Protein AF-A0A815S4H3-F1 (afdb_monomer_lite)

Foldseek 3Di:
DDDDDPPPPDAAAEEEEEFEAQAPDPVFHDDCGLVLSVLVQVLLVVLHYPYDYDYQDFPVVVVVSLVVSLVVFAARHRYEYEYAGAWFDDPNWIWGAHNPCPQVQDSVSRVVGTHTVVVSVCSNCVRHVQAAHEYEYNHQAWDQHDPDDDDPDRPTGFAAADDDADARYKYKYFAYGRHHDPDPLLSVLCSVQQQDEPQFPVVSRVVSQVCCCVVVVNRGGMDMRDNHVPPPGDHSRHDPDPPDPDDPPCPDQPDLVVFADPDDDDPLRVLVLVVLVVVCVVPVFAQEAEDPLLPVPPDPDQWKKKKWQAPDASNPDRPNVVLVLVCVLLVNDSVQKDWRHDYGRMTMIIGRPHPPDDPVVSSVSSVSSVCSRVDDPVSRNSCSVRRTSYMYMGDPVVVVLLSPWPSDFAWDCVPKWQFADVTDYDPAFDDPVAAAQPDGQHGLHQWIWTWTDQDPCVSVLLGNWHKWKFAAEPSCVVSCNTRNAFWDPDPPFDTAGKTFSDPLVNQQLVTKPKDADDPVCQVVDPHGFGIKIKIFMKTFRNVQWDQGAADPLQLQPDDLDPRDDRRRGMTGGDPVPDRHQGQNPSPGRMHGTIMIMWGKNDGCCQAPSNVSSLSRPCQPPVVVVVSVDDSVVVVVCSVVPDHMDIDDD

Structure (mmCIF, N/CA/C/O backbone):
data_AF-A0A815S4H3-F1
#
_entry.id   AF-A0A815S4H3-F1
#
loop_
_atom_site.group_PDB
_atom_site.id
_atom_site.type_symbol
_atom_site.label_atom_id
_atom_site.label_alt_id
_atom_site.label_comp_id
_atom_site.label_asym_id
_atom_site.label_entity_id
_atom_site.label_seq_id
_atom_site.pdbx_PDB_ins_code
_atom_site.Cartn_x
_atom_site.Cartn_y
_atom_site.Cartn_z
_atom_site.occupancy
_atom_site.B_iso_or_equiv
_atom_site.auth_seq_id
_atom_site.auth_comp_id
_atom_site.auth_asym_id
_atom_site.auth_atom_id
_atom_site.pdbx_PDB_model_num
ATOM 1 N N . MET A 1 1 ? 11.123 8.209 43.027 1.00 34.62 1 MET A N 1
ATOM 2 C CA . MET A 1 1 ? 11.678 8.508 41.690 1.00 34.62 1 MET A CA 1
ATOM 3 C C . MET A 1 1 ? 10.507 8.700 40.748 1.00 34.62 1 MET A C 1
ATOM 5 O O . MET A 1 1 ? 9.585 7.897 40.797 1.00 34.62 1 MET A O 1
ATOM 9 N N . ALA A 1 2 ? 10.488 9.815 40.022 1.00 29.11 2 ALA A N 1
ATOM 10 C CA . ALA A 1 2 ? 9.350 10.260 39.227 1.00 29.11 2 ALA A CA 1
ATOM 11 C C . ALA A 1 2 ? 9.032 9.284 38.083 1.00 29.11 2 ALA A C 1
ATOM 13 O O . ALA A 1 2 ? 9.913 8.905 37.315 1.00 29.11 2 ALA A O 1
ATOM 14 N N . THR A 1 3 ? 7.765 8.897 37.974 1.00 29.86 3 THR A N 1
ATOM 15 C CA . THR A 1 3 ? 7.191 8.206 36.818 1.00 29.86 3 THR A CA 1
ATOM 16 C C . THR A 1 3 ? 7.132 9.180 35.644 1.00 29.86 3 THR A C 1
ATOM 18 O O . THR A 1 3 ? 6.397 10.166 35.706 1.00 29.86 3 THR A O 1
ATOM 21 N N . SER A 1 4 ? 7.899 8.930 34.581 1.00 27.66 4 SER A N 1
ATOM 22 C CA . SER A 1 4 ? 7.781 9.683 33.332 1.00 27.66 4 SER A CA 1
ATOM 23 C C . SER A 1 4 ? 6.471 9.305 32.643 1.00 27.66 4 SER A C 1
ATOM 25 O O . SER A 1 4 ? 6.337 8.215 32.085 1.00 27.66 4 SER A O 1
ATOM 27 N N . THR A 1 5 ? 5.495 10.201 32.694 1.00 32.22 5 THR A N 1
ATOM 28 C CA . THR A 1 5 ? 4.332 10.181 31.813 1.00 32.22 5 THR A CA 1
ATOM 29 C C . THR A 1 5 ? 4.818 10.289 30.367 1.00 32.22 5 THR A C 1
ATOM 31 O O . THR A 1 5 ? 5.556 11.206 30.011 1.00 32.22 5 THR A O 1
ATOM 34 N N . GLY A 1 6 ? 4.448 9.318 29.530 1.00 29.81 6 GLY A N 1
ATOM 35 C CA . GLY A 1 6 ? 4.695 9.378 28.093 1.00 29.81 6 GLY A CA 1
ATOM 36 C C . GLY A 1 6 ? 3.945 10.569 27.507 1.00 29.81 6 GLY A C 1
ATOM 37 O O . GLY A 1 6 ? 2.732 10.513 27.331 1.00 29.81 6 GLY A O 1
ATOM 38 N N . SER A 1 7 ? 4.666 11.657 27.251 1.00 28.62 7 SER A N 1
ATOM 39 C CA . SER A 1 7 ? 4.176 12.778 26.458 1.00 28.62 7 SER A CA 1
ATOM 40 C C . SER A 1 7 ? 3.846 12.254 25.061 1.00 28.62 7 SER A C 1
ATOM 42 O O . SER A 1 7 ? 4.742 11.827 24.331 1.00 28.62 7 SER A O 1
ATOM 44 N N . SER A 1 8 ? 2.564 12.252 24.687 1.00 38.72 8 SER A N 1
ATOM 45 C CA . SER A 1 8 ? 2.188 12.231 23.276 1.00 38.72 8 SER A CA 1
ATOM 46 C C . SER A 1 8 ? 2.889 13.422 22.632 1.00 38.72 8 SER A C 1
ATOM 48 O O . SER A 1 8 ? 2.660 14.553 23.063 1.00 38.72 8 SER A O 1
ATOM 50 N N . THR A 1 9 ? 3.761 13.198 21.654 1.00 45.09 9 THR A N 1
ATOM 51 C CA . THR A 1 9 ? 4.447 14.281 20.945 1.00 45.09 9 THR A CA 1
ATOM 52 C C . THR A 1 9 ? 3.409 15.122 20.204 1.00 45.09 9 THR A C 1
ATOM 54 O O . THR A 1 9 ? 3.017 14.807 19.085 1.00 45.09 9 THR A O 1
ATOM 57 N N . GLN A 1 10 ? 2.895 16.157 20.864 1.00 65.75 10 GLN A N 1
ATOM 58 C CA . GLN A 1 10 ? 1.956 17.104 20.289 1.00 65.75 10 GLN A CA 1
ATOM 59 C C . GLN A 1 10 ? 2.729 17.977 19.297 1.00 65.75 10 GLN A C 1
ATOM 61 O O . GLN A 1 10 ? 3.637 18.709 19.689 1.00 65.75 10 GLN A O 1
ATOM 66 N N . HIS A 1 11 ? 2.397 17.867 18.010 1.00 82.75 11 HIS A N 1
ATOM 67 C CA . HIS A 1 11 ? 2.967 18.711 16.959 1.00 82.75 11 HIS A CA 1
ATOM 68 C C . HIS A 1 11 ? 2.722 20.185 17.291 1.00 82.75 11 HIS A C 1
ATOM 70 O O . HIS A 1 11 ? 1.603 20.554 17.672 1.00 82.75 11 HIS A O 1
ATOM 76 N N . ARG A 1 12 ? 3.744 21.038 17.149 1.00 93.31 12 ARG A N 1
ATOM 77 C CA . ARG A 1 12 ? 3.535 22.482 17.301 1.00 93.31 12 ARG A CA 1
ATOM 78 C C . ARG A 1 12 ? 2.667 22.949 16.141 1.00 93.31 12 ARG A C 1
ATOM 80 O O . ARG A 1 12 ? 2.843 22.496 15.014 1.00 93.31 12 ARG A O 1
ATOM 87 N N . LYS A 1 13 ? 1.717 23.830 16.424 1.00 96.19 13 LYS A N 1
ATOM 88 C CA . LYS A 1 13 ? 0.790 24.352 15.424 1.00 96.19 13 LYS A CA 1
ATOM 89 C C . LYS A 1 13 ? 1.152 25.803 15.146 1.00 96.19 13 LYS A C 1
ATOM 91 O O . LYS A 1 13 ? 1.116 26.620 16.063 1.00 96.19 13 LYS A O 1
ATOM 96 N N . LEU A 1 14 ? 1.522 26.112 13.911 1.00 98.00 14 LEU A N 1
ATOM 97 C CA . LEU A 1 14 ? 1.927 27.450 13.480 1.00 98.00 14 LEU A CA 1
ATOM 98 C C . LEU A 1 14 ? 0.957 27.936 12.408 1.00 98.00 14 LEU A C 1
ATOM 100 O O . LEU A 1 14 ? 0.629 27.177 11.498 1.00 98.00 14 LEU A O 1
ATOM 104 N N . ALA A 1 15 ? 0.494 29.179 12.505 1.00 98.44 15 ALA A N 1
ATOM 105 C CA . ALA A 1 15 ? -0.356 29.785 11.490 1.00 98.44 15 ALA A CA 1
ATOM 106 C C . ALA A 1 15 ? 0.145 31.171 11.083 1.00 98.44 15 ALA A C 1
ATOM 108 O O . ALA A 1 15 ? 0.374 32.019 11.941 1.00 98.44 15 ALA A O 1
ATOM 109 N N . LEU A 1 16 ? 0.231 31.416 9.777 1.00 98.62 16 LEU A N 1
ATOM 110 C CA . LEU A 1 16 ? 0.373 32.751 9.205 1.00 98.62 16 LEU A CA 1
ATOM 111 C C . LEU A 1 16 ? -0.928 33.117 8.498 1.00 98.62 16 LEU A C 1
ATOM 113 O O . LEU A 1 16 ? -1.359 32.420 7.580 1.00 98.62 16 LEU A O 1
ATOM 117 N N . ILE A 1 17 ? -1.542 34.210 8.932 1.00 98.56 17 ILE A N 1
ATOM 118 C CA . ILE A 1 17 ? -2.777 34.755 8.382 1.00 98.56 17 ILE A CA 1
ATOM 119 C C . ILE A 1 17 ? -2.455 36.127 7.801 1.00 98.56 17 ILE A C 1
ATOM 121 O O . ILE A 1 17 ? -2.015 37.025 8.516 1.00 98.56 17 ILE A O 1
ATOM 125 N N . ILE A 1 18 ? -2.677 36.283 6.502 1.00 98.12 18 ILE A N 1
ATOM 126 C CA . ILE A 1 18 ? -2.490 37.539 5.781 1.00 98.12 18 ILE A CA 1
ATOM 127 C C . ILE A 1 18 ? -3.841 37.940 5.206 1.00 98.12 18 ILE A C 1
ATOM 129 O O . ILE A 1 18 ? -4.470 37.154 4.496 1.00 98.12 18 ILE A O 1
ATOM 133 N N . ALA A 1 19 ? -4.300 39.150 5.500 1.00 97.12 19 ALA A N 1
ATOM 134 C CA . ALA A 1 19 ? -5.568 39.636 4.980 1.00 97.12 19 ALA A CA 1
ATOM 135 C C . ALA A 1 19 ? -5.450 41.042 4.421 1.00 97.12 19 ALA A C 1
ATOM 137 O O . ALA A 1 19 ? -5.014 41.948 5.113 1.00 97.12 19 ALA A O 1
ATOM 138 N N . ASN A 1 20 ? -5.872 41.227 3.178 1.00 95.44 20 ASN A N 1
ATOM 139 C CA . ASN A 1 20 ? -5.846 42.512 2.503 1.00 95.44 20 ASN A CA 1
ATOM 140 C C . ASN A 1 20 ? -7.267 42.859 2.061 1.00 95.44 20 ASN A C 1
ATOM 142 O O . ASN A 1 20 ? -7.916 42.097 1.338 1.00 95.44 20 ASN A O 1
ATOM 146 N N . GLY A 1 21 ? -7.764 44.004 2.515 1.00 92.56 21 GLY A N 1
ATOM 147 C CA . GLY A 1 21 ? -9.083 44.510 2.162 1.00 92.56 21 GLY A CA 1
ATOM 148 C C . GLY A 1 21 ? -9.118 45.999 1.849 1.00 92.56 21 GLY A C 1
ATOM 149 O O . GLY A 1 21 ? -9.907 46.418 1.002 1.00 92.56 21 GLY A O 1
ATOM 150 N N . ASN A 1 22 ? -8.239 46.806 2.435 1.00 93.56 22 ASN A N 1
ATOM 151 C CA . ASN A 1 22 ? -8.210 48.250 2.224 1.00 93.56 22 ASN A CA 1
ATOM 152 C C . ASN A 1 22 ? -7.380 48.662 0.996 1.00 93.56 22 ASN A C 1
ATOM 154 O O . ASN A 1 22 ? -6.480 49.493 1.094 1.00 93.56 22 ASN A O 1
ATOM 158 N N . TYR A 1 23 ? -7.647 48.052 -0.162 1.00 92.75 23 TYR A N 1
ATOM 159 C CA . TYR A 1 23 ? -6.942 48.369 -1.405 1.00 92.75 23 TYR A CA 1
ATOM 160 C C . TYR A 1 23 ? -7.085 49.859 -1.753 1.00 92.75 23 TYR A C 1
ATOM 162 O O . TYR A 1 23 ? -8.129 50.486 -1.508 1.00 92.75 23 TYR A O 1
ATOM 170 N N . ASN A 1 24 ? -6.034 50.444 -2.335 1.00 90.19 24 ASN A N 1
ATOM 171 C CA . ASN A 1 24 ? -6.022 51.871 -2.648 1.00 90.19 24 ASN A CA 1
ATOM 172 C C . ASN A 1 24 ? -7.084 52.210 -3.700 1.00 90.19 24 ASN A C 1
ATOM 174 O O . ASN A 1 24 ? -7.720 53.265 -3.625 1.00 90.19 24 ASN A O 1
ATOM 178 N N . ARG A 1 25 ? -7.323 51.292 -4.644 1.00 85.06 25 ARG A N 1
ATOM 179 C CA . ARG A 1 25 ? -8.412 51.384 -5.623 1.00 85.06 25 ARG A CA 1
ATOM 180 C C . ARG A 1 25 ? -9.751 51.029 -4.985 1.00 85.06 25 ARG A C 1
ATOM 182 O O . ARG A 1 25 ? -9.937 49.925 -4.478 1.00 85.06 25 ARG A O 1
ATOM 189 N N . ALA A 1 26 ? -10.699 51.964 -5.031 1.00 85.25 26 ALA A N 1
ATOM 190 C CA . ALA A 1 26 ? -11.999 51.829 -4.375 1.00 85.25 26 ALA A CA 1
ATOM 191 C C . ALA A 1 26 ? -12.796 50.614 -4.884 1.00 85.25 26 ALA A C 1
ATOM 193 O O . ALA A 1 26 ? -13.474 49.949 -4.104 1.00 85.25 26 ALA A O 1
ATOM 194 N N . GLU A 1 27 ? -12.679 50.303 -6.174 1.00 84.44 27 GLU A N 1
ATOM 195 C CA . GLU A 1 27 ? -13.316 49.170 -6.845 1.00 84.44 27 GLU A CA 1
ATOM 196 C C . GLU A 1 27 ? -12.793 47.797 -6.391 1.00 84.44 27 GLU A C 1
ATOM 198 O O . GLU A 1 27 ? -13.511 46.806 -6.524 1.00 84.44 27 GLU A O 1
ATOM 203 N N . ASN A 1 28 ? -11.589 47.747 -5.811 1.00 87.25 28 ASN A N 1
ATOM 204 C CA . ASN A 1 28 ? -10.943 46.531 -5.313 1.00 87.25 28 ASN A CA 1
ATOM 205 C C . ASN A 1 28 ? -11.016 46.412 -3.777 1.00 87.25 28 ASN A C 1
ATOM 207 O O . ASN A 1 28 ? -10.406 45.527 -3.187 1.00 87.25 28 ASN A O 1
ATOM 211 N N . ARG A 1 29 ? -11.743 47.289 -3.072 1.00 89.88 29 ARG A N 1
ATOM 212 C CA . ARG A 1 29 ? -11.842 47.200 -1.605 1.00 89.88 29 ARG A CA 1
ATOM 213 C C . ARG A 1 29 ? -12.697 46.019 -1.150 1.00 89.88 29 ARG A C 1
ATOM 215 O O . ARG A 1 29 ? -13.791 45.775 -1.665 1.00 89.88 29 ARG A O 1
ATOM 222 N N . LEU A 1 30 ? -12.219 45.309 -0.130 1.00 88.75 30 LEU A N 1
ATOM 223 C CA . LEU A 1 30 ? -12.876 44.155 0.476 1.00 88.75 30 LEU A CA 1
ATOM 224 C C . LEU A 1 30 ? -13.168 44.431 1.953 1.00 88.75 30 LEU A C 1
ATOM 226 O O . LEU A 1 30 ? -12.271 44.430 2.787 1.00 88.75 30 LEU A O 1
ATOM 230 N N . ASN A 1 31 ? -14.444 44.622 2.283 1.00 84.44 31 ASN A N 1
ATOM 231 C CA . ASN A 1 31 ? -14.832 45.065 3.625 1.00 84.44 31 ASN A CA 1
ATOM 232 C C . ASN A 1 31 ? -14.662 43.990 4.714 1.00 84.44 31 ASN A C 1
ATOM 234 O O . ASN A 1 31 ? -14.424 44.342 5.859 1.00 84.44 31 ASN A O 1
ATOM 238 N N . GLN A 1 32 ? -14.783 42.698 4.379 1.00 87.00 32 GLN A N 1
ATOM 239 C CA . GLN A 1 32 ? -14.785 41.616 5.379 1.00 87.00 32 GLN A CA 1
ATOM 240 C C . GLN A 1 32 ? -13.434 40.903 5.563 1.00 87.00 32 GLN A C 1
ATOM 242 O O . GLN A 1 32 ? -13.305 40.107 6.489 1.00 87.00 32 GLN A O 1
ATOM 247 N N . SER A 1 33 ? -12.421 41.149 4.720 1.00 90.75 33 SER A N 1
ATOM 248 C CA . SER A 1 33 ? -11.189 40.335 4.718 1.00 90.75 33 SER A CA 1
ATOM 249 C C . SER A 1 33 ? -10.463 40.362 6.066 1.00 90.75 33 SER A C 1
ATOM 251 O O . SER A 1 33 ? -10.201 39.310 6.652 1.00 90.75 33 SER A O 1
ATOM 253 N N . CYS A 1 34 ? -10.178 41.557 6.590 1.00 93.81 34 CYS A N 1
ATOM 254 C CA . CYS A 1 34 ? -9.461 41.726 7.856 1.00 93.81 34 CYS A CA 1
ATOM 255 C C . CYS A 1 34 ? -10.308 41.288 9.064 1.00 93.81 34 CYS A C 1
ATOM 257 O O . CYS A 1 34 ? -9.780 40.699 10.008 1.00 93.81 34 CYS A O 1
ATOM 259 N N . GLU A 1 35 ? -11.626 41.511 9.019 1.00 93.38 35 GLU A N 1
ATOM 260 C CA . GLU A 1 35 ? -12.560 41.085 10.071 1.00 93.38 35 GLU A CA 1
ATOM 261 C C . GLU A 1 35 ? -12.622 39.552 10.176 1.00 93.38 35 GLU A C 1
ATOM 263 O O . GLU A 1 35 ? -12.427 38.991 11.256 1.00 93.38 35 GLU A O 1
ATOM 268 N N . ASN A 1 36 ? -12.789 38.856 9.048 1.00 93.31 36 ASN A N 1
ATOM 269 C CA . ASN A 1 36 ? -12.791 37.393 8.992 1.00 93.31 36 ASN A CA 1
ATOM 270 C C . ASN A 1 36 ? -11.449 36.797 9.421 1.00 93.31 36 ASN A C 1
ATOM 272 O O . ASN A 1 36 ? -11.413 35.794 10.132 1.00 93.31 36 ASN A O 1
ATOM 276 N N . ALA A 1 37 ? -10.341 37.402 8.990 1.00 96.00 37 ALA A N 1
ATOM 277 C CA . ALA A 1 37 ? -9.001 36.956 9.350 1.00 96.00 37 ALA A CA 1
ATOM 278 C C . ALA A 1 37 ? -8.719 37.118 10.848 1.00 96.00 37 ALA A C 1
ATOM 280 O O . ALA A 1 37 ? -8.094 36.248 11.453 1.00 96.00 37 ALA A O 1
ATOM 281 N N . THR A 1 38 ? -9.239 38.186 11.457 1.00 97.38 38 THR A N 1
ATOM 282 C CA . THR A 1 38 ? -9.195 38.385 12.910 1.00 97.38 38 THR A CA 1
ATOM 283 C C . THR A 1 38 ? -10.003 37.302 13.624 1.00 97.38 38 THR A C 1
ATOM 285 O O . THR A 1 38 ? -9.465 36.621 14.494 1.00 97.38 38 THR A O 1
ATOM 288 N N . ALA A 1 39 ? -11.241 37.043 13.188 1.00 96.88 39 ALA A N 1
ATOM 289 C CA . ALA A 1 39 ? -12.071 35.979 13.755 1.00 96.88 39 ALA A CA 1
ATOM 290 C C . ALA A 1 39 ? -11.424 34.586 13.613 1.00 96.88 39 ALA A C 1
ATOM 292 O O . ALA A 1 39 ? -11.461 33.777 14.542 1.00 96.88 39 ALA A O 1
ATOM 293 N N . LEU A 1 40 ? -10.788 34.310 12.470 1.00 97.88 40 LEU A N 1
ATOM 294 C CA . LEU A 1 40 ? -10.066 33.062 12.239 1.00 97.88 40 LEU A CA 1
ATOM 295 C C . LEU A 1 40 ? -8.822 32.962 13.127 1.00 97.88 40 LEU A C 1
ATOM 297 O O . LEU A 1 40 ? -8.555 31.892 13.666 1.00 97.88 40 LEU A O 1
ATOM 301 N N . SER A 1 41 ? -8.085 34.061 13.304 1.00 98.06 41 SER A N 1
ATOM 302 C CA . SER A 1 41 ? -6.930 34.134 14.205 1.00 98.06 41 SER A CA 1
ATOM 303 C C . SER A 1 41 ? -7.321 33.765 15.628 1.00 98.06 41 SER A C 1
ATOM 305 O O . SER A 1 41 ? -6.709 32.882 16.232 1.00 98.06 41 SER A O 1
ATOM 307 N N . ASP A 1 42 ? -8.386 34.378 16.139 1.00 97.56 42 ASP A N 1
ATOM 308 C CA . ASP A 1 42 ? -8.873 34.117 17.490 1.00 97.56 42 ASP A CA 1
ATOM 309 C C . ASP A 1 42 ? -9.341 32.667 17.640 1.00 97.56 42 ASP A C 1
ATOM 311 O O . ASP A 1 42 ? -8.969 31.991 18.601 1.00 97.56 42 ASP A O 1
ATOM 315 N N . LEU A 1 43 ? -10.054 32.132 16.646 1.00 97.12 43 LEU A N 1
ATOM 316 C CA . LEU A 1 43 ? -10.476 30.735 16.648 1.00 97.12 43 LEU A CA 1
ATOM 317 C C . LEU A 1 43 ? -9.287 29.761 16.606 1.00 97.12 43 LEU A C 1
ATOM 319 O O . LEU A 1 43 ? -9.246 28.811 17.388 1.00 97.12 43 LEU A O 1
ATOM 323 N N . LEU A 1 44 ? -8.293 29.988 15.744 1.00 97.50 44 LEU A N 1
ATOM 324 C CA . LEU A 1 44 ? -7.114 29.122 15.643 1.00 97.50 44 LEU A CA 1
ATOM 325 C C . LEU A 1 44 ? -6.282 29.132 16.934 1.00 97.50 44 LEU A C 1
ATOM 327 O O . LEU A 1 44 ? -5.809 28.074 17.363 1.00 97.50 44 LEU A O 1
ATOM 331 N N . LYS A 1 45 ? -6.170 30.286 17.607 1.00 97.31 45 LYS A N 1
ATOM 332 C CA . LYS A 1 45 ? -5.542 30.381 18.936 1.00 97.31 45 LYS A CA 1
ATOM 333 C C . LYS A 1 45 ? -6.260 29.502 19.962 1.00 97.31 45 LYS A C 1
ATOM 335 O O . LYS A 1 45 ? -5.592 28.817 20.734 1.00 97.31 45 LYS A O 1
ATOM 340 N N . THR A 1 46 ? -7.599 29.440 19.943 1.00 95.38 46 THR A N 1
ATOM 341 C CA . THR A 1 46 ? -8.368 28.603 20.894 1.00 95.38 46 THR A CA 1
ATOM 342 C C . THR A 1 46 ? -8.091 27.104 20.748 1.00 95.38 46 THR A C 1
ATOM 344 O O . THR A 1 46 ? -8.214 26.365 21.721 1.00 95.38 46 THR A O 1
ATOM 347 N N . ILE A 1 47 ? -7.663 26.655 19.563 1.00 93.88 47 ILE A N 1
ATOM 348 C CA . ILE A 1 47 ? -7.323 25.249 19.282 1.00 93.88 47 ILE A CA 1
ATOM 349 C C . ILE A 1 47 ? -5.802 24.993 19.250 1.00 93.88 47 ILE A C 1
ATOM 351 O O . ILE A 1 47 ? -5.342 23.943 18.779 1.00 93.88 47 ILE A O 1
ATOM 355 N N . GLY A 1 48 ? -5.016 25.937 19.780 1.00 94.31 48 GLY A N 1
ATOM 356 C CA . GLY A 1 48 ? -3.595 25.770 20.086 1.00 94.31 48 GLY A CA 1
ATOM 357 C C . GLY A 1 48 ? -2.616 26.157 18.977 1.00 94.31 48 GLY A C 1
ATOM 358 O O . GLY A 1 48 ? -1.468 25.722 19.039 1.00 94.31 48 GLY A O 1
ATOM 359 N N . PHE A 1 49 ? -3.031 26.931 17.969 1.00 97.38 49 PHE A N 1
ATOM 360 C CA . PHE A 1 49 ? -2.089 27.529 17.017 1.00 97.38 49 PHE A CA 1
ATOM 361 C C . PHE A 1 49 ? -1.371 28.738 17.622 1.00 97.38 49 PHE A C 1
ATOM 363 O O . PHE A 1 49 ? -1.994 29.602 18.238 1.00 97.38 49 PHE A O 1
ATOM 370 N N . ASN A 1 50 ? -0.068 28.832 17.370 1.00 97.62 50 ASN A N 1
ATOM 371 C CA . ASN A 1 50 ? 0.655 30.094 17.431 1.00 97.62 50 ASN A CA 1
ATOM 372 C C . ASN A 1 50 ? 0.387 30.853 16.125 1.00 97.62 50 ASN A C 1
ATOM 374 O O . ASN A 1 50 ? 0.766 30.374 15.056 1.00 97.62 50 ASN A O 1
ATOM 378 N N . VAL A 1 51 ? -0.325 31.977 16.208 1.00 98.31 51 VAL A N 1
ATOM 379 C CA . VAL A 1 51 ? -0.848 32.689 15.036 1.00 98.31 51 VAL A CA 1
ATOM 380 C C . VAL A 1 51 ? -0.157 34.036 14.860 1.00 98.31 51 VAL A C 1
ATOM 382 O O . VAL A 1 51 ? -0.291 34.914 15.714 1.00 98.31 51 VAL A O 1
ATOM 385 N N . THR A 1 52 ? 0.469 34.228 13.702 1.00 98.25 52 THR A N 1
ATOM 386 C CA . THR A 1 52 ? 0.902 35.531 13.190 1.00 98.25 52 THR A CA 1
ATOM 387 C C . THR A 1 52 ? -0.177 36.057 12.248 1.00 98.25 52 THR A C 1
ATOM 389 O O . THR A 1 52 ? -0.429 35.463 11.201 1.00 98.25 52 THR A O 1
ATOM 392 N N . LEU A 1 53 ? -0.845 37.149 12.627 1.00 98.12 53 LEU A N 1
ATOM 393 C CA . LEU A 1 53 ? -1.848 37.833 11.807 1.00 98.12 53 LEU A CA 1
ATOM 394 C C . LEU A 1 53 ? -1.295 39.182 11.355 1.00 98.12 53 LEU A C 1
ATOM 396 O O . LEU A 1 53 ? -0.905 39.990 12.196 1.00 98.12 53 LEU A O 1
ATOM 400 N N . ILE A 1 54 ? -1.334 39.435 10.051 1.00 97.38 54 ILE A N 1
ATOM 401 C CA . ILE A 1 54 ? -1.062 40.749 9.468 1.00 97.38 54 ILE A CA 1
ATOM 402 C C . ILE A 1 54 ? -2.213 41.146 8.543 1.00 97.38 54 ILE A C 1
ATOM 404 O O . ILE A 1 54 ? -2.723 40.326 7.773 1.00 97.38 54 ILE A O 1
ATOM 408 N N . CYS A 1 55 ? -2.619 42.408 8.632 1.00 96.81 55 CYS A N 1
ATOM 409 C CA . CYS A 1 55 ? -3.725 42.961 7.865 1.00 96.81 55 CYS A CA 1
ATOM 410 C C . CYS A 1 55 ? -3.264 44.181 7.072 1.00 96.81 55 CYS A C 1
ATOM 412 O O . CYS A 1 55 ? -2.465 44.969 7.570 1.00 96.81 55 CYS A O 1
ATOM 414 N N . ASP A 1 56 ? -3.810 44.330 5.871 1.00 96.25 56 ASP A N 1
ATOM 415 C CA . ASP A 1 56 ? -3.629 45.469 4.978 1.00 96.25 56 ASP A CA 1
ATOM 416 C C . ASP A 1 56 ? -2.157 45.843 4.741 1.00 96.25 56 ASP A C 1
ATOM 418 O O . ASP A 1 56 ? -1.750 46.997 4.869 1.00 96.25 56 ASP A O 1
ATOM 422 N N . VAL A 1 57 ? -1.351 44.841 4.380 1.00 95.19 57 VAL A N 1
ATOM 423 C CA . VAL A 1 57 ? 0.100 44.986 4.218 1.00 95.19 57 VAL A CA 1
ATOM 424 C C . VAL A 1 57 ? 0.521 45.239 2.772 1.00 95.19 57 VAL A C 1
ATOM 426 O O . VAL A 1 57 ? -0.066 44.733 1.805 1.00 95.19 57 VAL A O 1
ATOM 429 N N . GLU A 1 58 ? 1.603 45.999 2.623 1.00 93.44 58 GLU A N 1
ATOM 430 C CA . GLU A 1 58 ? 2.302 46.151 1.352 1.00 93.44 58 GLU A CA 1
ATOM 431 C C . GLU A 1 58 ? 3.155 44.915 1.022 1.00 93.44 58 GLU A C 1
ATOM 433 O O . GLU A 1 58 ? 3.379 44.023 1.846 1.00 93.44 58 GLU A O 1
ATOM 438 N N . LYS A 1 59 ? 3.667 44.857 -0.215 1.00 92.44 59 LYS A N 1
ATOM 439 C CA . LYS A 1 59 ? 4.454 43.719 -0.712 1.00 92.44 59 LYS A CA 1
ATOM 440 C C . LYS A 1 59 ? 5.652 43.404 0.186 1.00 92.44 59 LYS A C 1
ATOM 442 O O . LYS A 1 59 ? 5.968 42.233 0.399 1.00 92.44 59 LYS A O 1
ATOM 447 N N . HIS A 1 60 ? 6.335 44.441 0.667 1.00 93.06 60 HIS A N 1
ATOM 448 C CA . HIS A 1 60 ? 7.543 44.299 1.471 1.00 93.06 60 HIS A CA 1
ATOM 449 C C . HIS A 1 60 ? 7.259 43.557 2.780 1.00 93.06 60 HIS A C 1
ATOM 451 O O . HIS A 1 60 ? 7.822 42.485 3.001 1.00 93.06 60 HIS A O 1
ATOM 457 N N . ASP A 1 61 ? 6.315 44.057 3.576 1.00 92.75 61 ASP A N 1
ATOM 458 C CA . ASP A 1 61 ? 5.957 43.480 4.876 1.00 92.75 61 ASP A CA 1
ATOM 459 C C . ASP A 1 61 ? 5.324 42.096 4.735 1.00 92.75 61 ASP A C 1
ATOM 461 O O . ASP A 1 61 ? 5.606 41.190 5.521 1.00 92.75 61 ASP A O 1
ATOM 465 N N . MET A 1 62 ? 4.529 41.894 3.678 1.00 94.81 62 MET A N 1
ATOM 466 C CA . MET A 1 62 ? 4.014 40.577 3.318 1.00 94.81 62 MET A CA 1
ATOM 467 C C . MET A 1 62 ? 5.161 39.588 3.059 1.00 94.81 62 MET A C 1
ATOM 469 O O . MET A 1 62 ? 5.153 38.473 3.579 1.00 94.81 62 MET A O 1
ATOM 473 N N . THR A 1 63 ? 6.163 39.996 2.273 1.00 94.06 63 THR A N 1
ATOM 474 C CA . THR A 1 63 ? 7.324 39.159 1.936 1.00 94.06 63 THR A CA 1
ATOM 475 C C . THR A 1 63 ? 8.151 38.837 3.177 1.00 94.06 63 THR A C 1
ATOM 477 O O . THR A 1 63 ? 8.508 37.676 3.369 1.00 94.06 63 THR A O 1
ATOM 480 N N . ILE A 1 64 ? 8.430 39.833 4.025 1.00 94.75 64 ILE A N 1
ATOM 481 C CA . ILE A 1 64 ? 9.169 39.641 5.280 1.00 94.75 64 ILE A CA 1
ATOM 482 C C . ILE A 1 64 ? 8.422 38.670 6.186 1.00 94.75 64 ILE A C 1
ATOM 484 O O . ILE A 1 64 ? 8.998 37.672 6.599 1.00 94.75 64 ILE A O 1
ATOM 488 N N . SER A 1 65 ? 7.122 38.875 6.395 1.00 95.62 65 SER A N 1
ATOM 489 C CA . SER A 1 65 ? 6.326 38.014 7.275 1.00 95.62 65 SER A CA 1
ATOM 490 C C . SER A 1 65 ? 6.294 36.557 6.802 1.00 95.62 65 SER A C 1
ATOM 492 O O . SER A 1 65 ? 6.348 35.640 7.615 1.00 95.62 65 SER A O 1
ATOM 494 N N . ILE A 1 66 ? 6.252 36.321 5.485 1.00 97.00 66 ILE A N 1
ATOM 495 C CA . ILE A 1 66 ? 6.349 34.970 4.909 1.00 97.00 66 ILE A CA 1
ATOM 496 C C . ILE A 1 66 ? 7.738 34.367 5.144 1.00 97.00 66 ILE A C 1
ATOM 498 O O . ILE A 1 66 ? 7.848 33.175 5.435 1.00 97.00 66 ILE A O 1
ATOM 502 N N . ILE A 1 67 ? 8.801 35.161 4.986 1.00 94.25 67 ILE A N 1
ATOM 503 C CA . ILE A 1 67 ? 10.175 34.710 5.224 1.00 94.25 67 ILE A CA 1
ATOM 504 C C . ILE A 1 67 ? 10.357 34.351 6.698 1.00 94.25 67 ILE A C 1
ATOM 506 O O . ILE A 1 67 ? 10.775 33.228 6.976 1.00 94.25 67 ILE A O 1
ATOM 510 N N . ASP A 1 68 ? 9.999 35.246 7.609 1.00 95.75 68 ASP A N 1
ATOM 511 C CA . ASP A 1 68 ? 10.168 35.063 9.048 1.00 95.75 68 ASP A CA 1
ATOM 512 C C . ASP A 1 68 ? 9.355 33.862 9.532 1.00 95.75 68 ASP A C 1
ATOM 514 O O . ASP A 1 68 ? 9.912 32.932 10.115 1.00 95.75 68 ASP A O 1
ATOM 518 N N . PHE A 1 69 ? 8.077 33.778 9.148 1.00 97.75 69 PHE A N 1
ATOM 519 C CA . PHE A 1 69 ? 7.250 32.610 9.447 1.00 97.75 69 PHE A CA 1
ATOM 520 C C . PHE A 1 69 ? 7.861 31.319 8.897 1.00 97.75 69 PHE A C 1
ATOM 522 O O . PHE A 1 69 ? 7.909 30.312 9.598 1.00 97.75 69 PHE A O 1
ATOM 529 N N . SER A 1 70 ? 8.385 31.333 7.663 1.00 95.50 70 SER A N 1
ATOM 530 C CA . SER A 1 70 ? 9.026 30.143 7.096 1.00 95.50 70 SER A CA 1
ATOM 531 C C . SER A 1 70 ? 10.252 29.688 7.887 1.00 95.50 70 SER A C 1
ATOM 533 O O . SER A 1 70 ? 10.527 28.492 7.919 1.00 95.50 70 SER A O 1
ATOM 535 N N . GLN A 1 71 ? 10.978 30.609 8.524 1.00 94.69 71 GLN A N 1
ATOM 536 C CA . GLN A 1 71 ? 12.148 30.301 9.349 1.00 94.69 71 GLN A CA 1
ATOM 537 C C . GLN A 1 71 ? 11.769 29.770 10.741 1.00 94.69 71 GLN A C 1
ATOM 539 O O . GLN A 1 71 ? 12.568 29.072 11.364 1.00 94.69 71 GLN A O 1
ATOM 544 N N . GLU A 1 72 ? 10.561 30.064 11.230 1.00 95.25 72 GLU A N 1
ATOM 545 C CA . GLU A 1 72 ? 10.046 29.528 12.499 1.00 95.25 72 GLU A CA 1
ATOM 546 C C . GLU A 1 72 ? 9.604 28.058 12.405 1.00 95.25 72 GLU A C 1
ATOM 548 O O . GLU A 1 72 ? 9.621 27.331 13.415 1.00 95.25 72 GLU A O 1
ATOM 553 N N . ILE A 1 73 ? 9.222 27.628 11.198 1.00 96.56 73 ILE A N 1
ATOM 554 C CA . ILE A 1 73 ? 8.801 26.260 10.893 1.00 96.56 73 ILE A CA 1
ATOM 555 C C . ILE A 1 73 ? 9.957 25.295 11.154 1.00 96.56 73 ILE A C 1
ATOM 557 O O . ILE A 1 73 ? 11.071 25.459 10.657 1.00 96.56 73 ILE A O 1
ATOM 561 N N . ARG A 1 74 ? 9.665 24.248 11.922 1.00 93.12 74 ARG A N 1
ATOM 562 C CA . ARG A 1 74 ? 10.519 23.074 12.084 1.00 93.12 74 ARG A CA 1
ATOM 563 C C . ARG A 1 74 ? 9.814 21.871 11.485 1.00 93.12 74 ARG A C 1
ATOM 565 O O . ARG A 1 74 ? 8.589 21.776 11.520 1.00 93.12 74 ARG A O 1
ATOM 572 N N . ASP A 1 75 ? 10.611 20.933 10.995 1.00 91.62 75 ASP A N 1
ATOM 573 C CA . ASP A 1 75 ? 10.077 19.674 10.503 1.00 91.62 75 ASP A CA 1
ATOM 574 C C . ASP A 1 75 ? 9.263 18.961 11.594 1.00 91.62 75 ASP A C 1
ATOM 576 O O . ASP A 1 75 ? 9.719 18.829 12.735 1.00 91.62 75 ASP A O 1
ATOM 580 N N . GLY A 1 76 ? 8.047 18.534 11.253 1.00 89.06 76 GLY A N 1
ATOM 581 C CA . GLY A 1 76 ? 7.097 17.969 12.209 1.00 89.06 76 GLY A CA 1
ATOM 582 C C . GLY A 1 76 ? 6.027 18.945 12.709 1.00 89.06 76 GLY A C 1
ATOM 583 O O . GLY A 1 76 ? 5.162 18.522 13.477 1.00 89.06 76 GLY A O 1
ATOM 584 N N . ASP A 1 77 ? 6.051 20.220 12.319 1.00 94.81 77 ASP A N 1
ATOM 585 C CA . ASP A 1 77 ? 5.027 21.195 12.709 1.00 94.81 77 ASP A CA 1
ATOM 586 C C . ASP A 1 77 ? 3.744 21.038 11.874 1.00 94.81 77 ASP A C 1
ATOM 588 O O . ASP A 1 77 ? 3.774 20.690 10.698 1.00 94.81 77 ASP A O 1
ATOM 592 N N . LEU A 1 78 ? 2.581 21.335 12.458 1.00 94.56 78 LEU A N 1
ATOM 593 C CA . LEU A 1 78 ? 1.350 21.543 11.693 1.00 94.56 78 LEU A CA 1
ATOM 594 C C . LEU A 1 78 ? 1.303 23.003 11.246 1.00 94.56 78 LEU A C 1
ATOM 596 O O . LEU A 1 78 ? 1.055 23.893 12.062 1.00 94.56 78 LEU A O 1
ATOM 600 N N . VAL A 1 79 ? 1.532 23.241 9.959 1.00 97.50 79 VAL A N 1
ATOM 601 C CA . VAL A 1 79 ? 1.632 24.593 9.400 1.00 97.50 79 VAL A CA 1
ATOM 602 C C . VAL A 1 79 ? 0.322 24.970 8.722 1.00 97.50 79 VAL A C 1
ATOM 604 O O . VAL A 1 79 ? -0.192 24.208 7.907 1.00 97.50 79 VAL A O 1
ATOM 607 N N . LEU A 1 80 ? -0.209 26.153 9.026 1.00 98.25 80 LEU A N 1
ATOM 608 C CA . LEU A 1 80 ? -1.362 26.742 8.351 1.00 98.25 80 LEU A CA 1
ATOM 609 C C . LEU A 1 80 ? -0.980 28.094 7.738 1.00 98.25 80 LEU A C 1
ATOM 611 O O . LEU A 1 80 ? -0.482 28.985 8.412 1.00 98.25 80 LEU A O 1
ATOM 615 N N . PHE A 1 81 ? -1.238 28.266 6.451 1.00 98.44 81 PHE A N 1
ATOM 616 C CA . PHE A 1 81 ? -1.140 29.542 5.756 1.00 98.44 81 PHE A CA 1
ATOM 617 C C . PHE A 1 81 ? -2.531 29.936 5.273 1.00 98.44 81 PHE A C 1
ATOM 619 O O . PHE A 1 81 ? -3.163 29.186 4.532 1.00 98.44 81 PHE A O 1
ATOM 626 N N . TYR A 1 82 ? -3.013 31.101 5.682 1.00 98.31 82 TYR A N 1
ATOM 627 C CA . TYR A 1 82 ? -4.283 31.655 5.235 1.00 98.31 82 TYR A CA 1
ATOM 628 C C . TYR A 1 82 ? -4.041 32.991 4.549 1.00 98.31 82 TYR A C 1
ATOM 630 O O . TYR A 1 82 ? -3.410 33.878 5.124 1.00 98.31 82 TYR A O 1
ATOM 638 N N . PHE A 1 83 ? -4.584 33.147 3.346 1.00 97.31 83 PHE A N 1
ATOM 639 C CA . PHE A 1 83 ? -4.639 34.436 2.673 1.00 97.31 83 PHE A CA 1
ATOM 640 C C . PHE A 1 83 ? -6.082 34.777 2.302 1.00 97.31 83 PHE A C 1
ATOM 642 O O . PHE A 1 83 ? -6.755 33.967 1.665 1.00 97.31 83 PHE A O 1
ATOM 649 N N . SER A 1 84 ? -6.533 35.980 2.664 1.00 94.75 84 SER A N 1
ATOM 650 C CA . SER A 1 84 ? -7.816 36.549 2.231 1.00 94.75 84 SER A CA 1
ATOM 651 C C . SER A 1 84 ? -7.583 37.902 1.578 1.00 94.75 84 SER A C 1
ATOM 653 O O . SER A 1 84 ? -7.011 38.807 2.180 1.00 94.75 84 SER A O 1
ATOM 655 N N . GLY A 1 85 ? -7.984 38.042 0.323 1.00 91.56 85 GLY A N 1
ATOM 656 C CA . GLY A 1 85 ? -7.647 39.218 -0.467 1.00 91.56 85 GLY A CA 1
ATOM 657 C C . GLY A 1 85 ? -7.856 38.991 -1.953 1.00 91.56 85 GLY A C 1
ATOM 658 O O . GLY A 1 85 ? -8.422 37.986 -2.381 1.00 91.56 85 GLY A O 1
ATOM 659 N N . HIS A 1 86 ? -7.367 39.921 -2.759 1.00 90.44 86 HIS A N 1
ATOM 660 C CA . HIS A 1 86 ? -7.303 39.737 -4.196 1.00 90.44 86 HIS A CA 1
ATOM 661 C C . HIS A 1 86 ? -6.122 38.861 -4.608 1.00 90.44 86 HIS A C 1
ATOM 663 O O . HIS A 1 86 ? -5.032 38.898 -4.034 1.00 90.44 86 HIS A O 1
ATOM 669 N N . SER A 1 87 ? -6.351 38.095 -5.665 1.00 88.12 87 SER A N 1
ATOM 670 C CA . SER A 1 87 ? -5.329 37.329 -6.360 1.00 88.12 87 SER A CA 1
ATOM 671 C C . SER A 1 87 ? -5.537 37.431 -7.861 1.00 88.12 87 SER A C 1
ATOM 673 O O . SER A 1 87 ? -6.660 37.666 -8.303 1.00 88.12 87 SER A O 1
ATOM 675 N N . SER A 1 88 ? -4.487 37.183 -8.630 1.00 86.06 88 SER A N 1
ATOM 676 C CA . SER A 1 88 ? -4.566 37.091 -10.086 1.00 86.06 88 SER A CA 1
ATOM 677 C C . SER A 1 88 ? -3.718 35.928 -10.595 1.00 86.06 88 SER A C 1
ATOM 679 O O . SER A 1 88 ? -2.751 35.511 -9.948 1.00 86.06 88 SER A O 1
ATOM 681 N N . GLN A 1 89 ? -4.104 35.388 -11.747 1.00 84.25 89 GLN A N 1
ATOM 682 C CA . GLN A 1 89 ? -3.349 34.377 -12.467 1.00 84.25 89 GLN A CA 1
ATOM 683 C C . GLN A 1 89 ? -2.686 34.996 -13.699 1.00 84.25 89 GLN A C 1
ATOM 685 O O . GLN A 1 89 ? -3.373 35.498 -14.584 1.00 84.25 89 GLN A O 1
ATOM 690 N N . VAL A 1 90 ? -1.359 34.882 -13.789 1.00 82.94 90 VAL A N 1
ATOM 691 C CA . VAL A 1 90 ? -0.570 35.316 -14.954 1.00 82.94 90 VAL A CA 1
ATOM 692 C C . VAL A 1 90 ? 0.416 34.212 -15.328 1.00 82.94 90 VAL A C 1
ATOM 694 O O . VAL A 1 90 ? 1.003 33.592 -14.442 1.00 82.94 90 VAL A O 1
ATOM 697 N N . HIS A 1 91 ? 0.536 33.908 -16.626 1.00 83.75 91 HIS A N 1
ATOM 698 C CA . HIS A 1 91 ? 1.434 32.878 -17.180 1.00 83.75 91 HIS A CA 1
ATOM 699 C C . HIS A 1 91 ? 1.486 31.576 -16.359 1.00 83.75 91 HIS A C 1
ATOM 701 O O . HIS A 1 91 ? 2.554 31.096 -15.975 1.00 83.75 91 HIS A O 1
ATOM 707 N N . ASP A 1 92 ? 0.313 31.005 -16.067 1.00 81.38 92 ASP A N 1
ATOM 708 C CA . ASP A 1 92 ? 0.195 29.755 -15.306 1.00 81.38 92 ASP A CA 1
ATOM 709 C C . ASP A 1 92 ? 0.755 29.796 -13.869 1.00 81.38 92 ASP A C 1
ATOM 711 O O . ASP A 1 92 ? 1.080 28.756 -13.290 1.00 81.38 92 ASP A O 1
ATOM 715 N N . LYS A 1 93 ? 0.794 30.971 -13.239 1.00 84.69 93 LYS A N 1
ATOM 716 C CA . LYS A 1 93 ? 1.177 31.139 -11.831 1.00 84.69 93 LYS A CA 1
ATOM 717 C C . LYS A 1 93 ? 0.141 31.945 -11.066 1.00 84.69 93 LYS A C 1
ATOM 719 O O . LYS A 1 93 ? -0.516 32.821 -11.624 1.00 84.69 93 LYS A O 1
ATOM 724 N N . ASN A 1 94 ? -0.005 31.622 -9.785 1.00 89.81 94 ASN A N 1
ATOM 725 C CA . ASN A 1 94 ? -0.939 32.292 -8.888 1.00 89.81 94 ASN A CA 1
ATOM 726 C C . ASN A 1 94 ? -0.221 33.405 -8.120 1.00 89.81 94 ASN A C 1
ATOM 728 O O . ASN A 1 94 ? 0.811 33.156 -7.499 1.00 89.81 94 ASN A O 1
ATOM 732 N N . TYR A 1 95 ? -0.783 34.611 -8.107 1.00 92.12 95 TYR A N 1
ATOM 733 C CA . TYR A 1 95 ? -0.224 35.776 -7.423 1.00 92.12 95 TYR A CA 1
ATOM 734 C C . TYR A 1 95 ? -1.209 36.342 -6.401 1.00 92.12 95 TYR A C 1
ATOM 736 O O . TYR A 1 95 ? -2.388 36.510 -6.694 1.00 92.12 95 TYR A O 1
ATOM 744 N N . LEU A 1 96 ? -0.714 36.650 -5.204 1.00 94.19 96 LEU A N 1
ATOM 745 C CA . LEU A 1 96 ? -1.454 37.275 -4.108 1.00 94.19 96 LEU A CA 1
ATOM 746 C C . LEU A 1 96 ? -1.162 38.780 -4.089 1.00 94.19 96 LEU A C 1
ATOM 748 O O . LEU A 1 96 ? 0.010 39.173 -4.072 1.00 94.19 96 LEU A O 1
ATOM 752 N N . ILE A 1 97 ? -2.205 39.612 -4.102 1.00 93.50 97 ILE A N 1
ATOM 753 C CA . ILE A 1 97 ? -2.086 41.054 -4.358 1.00 93.50 97 ILE A CA 1
ATOM 754 C C . ILE A 1 97 ? -2.018 41.850 -3.034 1.00 93.50 97 ILE A C 1
ATOM 756 O O . ILE A 1 97 ? -2.931 41.731 -2.205 1.00 93.50 97 ILE A O 1
ATOM 760 N N . PRO A 1 98 ? -0.967 42.669 -2.819 1.00 94.19 98 PRO A N 1
ATOM 761 C CA . PRO A 1 98 ? -0.809 43.537 -1.644 1.00 94.19 98 PRO A CA 1
ATOM 762 C C . PRO A 1 98 ? -1.630 44.840 -1.737 1.00 94.19 98 PRO A C 1
ATOM 764 O O . PRO A 1 98 ? -2.129 45.177 -2.806 1.00 94.19 98 PRO A O 1
ATOM 767 N N . ILE A 1 99 ? -1.740 45.609 -0.644 1.00 90.81 99 ILE A N 1
ATOM 768 C CA . ILE A 1 99 ? -2.512 46.876 -0.601 1.00 90.81 99 ILE A CA 1
ATOM 769 C C . ILE A 1 99 ? -1.925 48.006 -1.464 1.00 90.81 99 ILE A C 1
ATOM 771 O O . ILE A 1 99 ? -2.671 48.857 -1.946 1.00 90.81 99 ILE A O 1
ATOM 775 N N . GLY A 1 100 ? -0.612 48.004 -1.724 1.00 82.81 100 GLY A N 1
ATOM 776 C CA . GLY A 1 100 ? 0.092 48.947 -2.613 1.00 82.81 100 GLY A CA 1
ATOM 777 C C . GLY A 1 100 ? -0.228 48.768 -4.107 1.00 82.81 100 GLY A C 1
ATOM 778 O O . GLY A 1 100 ? 0.670 48.771 -4.945 1.00 82.81 100 GLY A O 1
ATOM 779 N N . ASP A 1 101 ? -1.501 48.572 -4.445 1.00 82.56 101 ASP A N 1
ATOM 780 C CA . ASP A 1 101 ? -2.002 48.088 -5.733 1.00 82.56 101 ASP A CA 1
ATOM 781 C C . ASP A 1 101 ? -2.121 49.175 -6.817 1.00 82.56 101 ASP A C 1
ATOM 783 O O . ASP A 1 101 ? -2.531 48.912 -7.947 1.00 82.56 101 ASP A O 1
ATOM 787 N N . THR A 1 102 ? -1.733 50.414 -6.509 1.00 81.19 102 THR A N 1
ATOM 788 C CA . THR A 1 102 ? -1.803 51.544 -7.447 1.00 81.19 102 THR A CA 1
ATOM 789 C C . THR A 1 102 ? -0.978 51.308 -8.709 1.00 81.19 102 THR A C 1
ATOM 791 O O . THR A 1 102 ? -1.421 51.718 -9.782 1.00 81.19 102 THR A O 1
ATOM 794 N N . TYR A 1 103 ? 0.142 50.588 -8.598 1.00 82.50 103 TYR A N 1
ATOM 795 C CA . TYR A 1 103 ? 1.048 50.248 -9.700 1.00 82.50 103 TYR A CA 1
ATOM 796 C C . TYR A 1 103 ? 0.614 49.021 -10.519 1.00 82.50 103 TYR A C 1
ATOM 798 O O . TYR A 1 103 ? 1.231 48.733 -11.535 1.00 82.50 103 TYR A O 1
ATOM 806 N N . ILE A 1 104 ? -0.434 48.294 -10.110 1.00 86.75 104 ILE A N 1
ATOM 807 C CA . ILE A 1 104 ? -0.853 47.046 -10.765 1.00 86.75 104 ILE A CA 1
ATOM 808 C C . ILE A 1 104 ? -1.881 47.359 -11.855 1.00 86.75 104 ILE A C 1
ATOM 810 O O . ILE A 1 104 ? -3.089 47.362 -11.615 1.00 86.75 104 ILE A O 1
ATOM 814 N N . GLU A 1 105 ? -1.425 47.736 -13.049 1.00 84.50 105 GLU A N 1
ATOM 815 C CA . GLU A 1 105 ? -2.300 48.124 -14.167 1.00 84.50 105 GLU A CA 1
ATOM 816 C C . GLU A 1 105 ? -2.414 47.048 -15.252 1.00 84.50 105 GLU A C 1
ATOM 818 O O . GLU A 1 105 ? -3.421 47.014 -15.962 1.00 84.50 105 GLU A O 1
ATOM 823 N N . THR A 1 106 ? -1.427 46.159 -15.342 1.00 84.88 106 THR A N 1
ATOM 824 C CA . THR A 1 106 ? -1.299 45.100 -16.347 1.00 84.88 106 THR A CA 1
ATOM 825 C C . THR A 1 106 ? -0.937 43.750 -15.718 1.00 84.88 106 THR A C 1
ATOM 827 O O . THR A 1 106 ? -0.543 43.675 -14.554 1.00 84.88 106 THR A O 1
ATOM 830 N N . ASP A 1 107 ? -1.015 42.672 -16.501 1.00 83.75 107 ASP A N 1
ATOM 831 C CA . ASP A 1 107 ? -0.561 41.338 -16.081 1.00 83.75 107 ASP A CA 1
ATOM 832 C C . ASP A 1 107 ? 0.939 41.305 -15.740 1.00 83.75 107 ASP A C 1
ATOM 834 O O . ASP A 1 107 ? 1.352 40.613 -14.811 1.00 83.75 107 ASP A O 1
ATOM 838 N N . GLN A 1 108 ? 1.763 42.093 -16.438 1.00 86.94 108 GLN A N 1
ATOM 839 C CA . GLN A 1 108 ? 3.189 42.214 -16.124 1.00 86.94 108 GLN A CA 1
ATOM 840 C C . GLN A 1 108 ? 3.400 42.850 -14.741 1.00 86.94 108 GLN A C 1
ATOM 842 O O . GLN A 1 108 ? 4.223 42.373 -13.959 1.00 86.94 108 GLN A O 1
ATOM 847 N N . ASP A 1 109 ? 2.603 43.866 -14.402 1.00 89.19 109 ASP A N 1
ATOM 848 C CA . ASP A 1 109 ? 2.656 44.505 -13.085 1.00 89.19 109 ASP A CA 1
ATOM 849 C C . ASP A 1 109 ? 2.211 43.546 -11.971 1.00 89.19 109 ASP A C 1
ATOM 851 O O . ASP A 1 109 ? 2.733 43.593 -10.857 1.00 89.19 109 ASP A O 1
ATOM 855 N N . VAL A 1 110 ? 1.269 42.636 -12.251 1.00 89.19 110 VAL A N 1
ATOM 856 C CA . VAL A 1 110 ? 0.899 41.577 -11.300 1.00 89.19 110 VAL A CA 1
ATOM 857 C C . VAL A 1 110 ? 2.120 40.716 -10.979 1.00 89.19 110 VAL A C 1
ATOM 859 O O . VAL A 1 110 ? 2.401 40.499 -9.800 1.00 89.19 110 VAL A O 1
ATOM 862 N N . GLU A 1 111 ? 2.872 40.261 -11.985 1.00 89.12 111 GLU A N 1
ATOM 863 C CA . GLU A 1 111 ? 4.076 39.454 -11.750 1.00 89.12 111 GLU A CA 1
ATOM 864 C C . GLU A 1 111 ? 5.149 40.214 -10.962 1.00 89.12 111 GLU A C 1
ATOM 866 O O . GLU A 1 111 ? 5.806 39.637 -10.088 1.00 89.12 111 GLU A O 1
ATOM 871 N N . GLU A 1 112 ? 5.322 41.503 -11.264 1.00 89.44 112 GLU A N 1
ATOM 872 C CA . GLU A 1 112 ? 6.378 42.336 -10.694 1.00 89.44 112 GLU A CA 1
ATOM 873 C C . GLU A 1 112 ? 6.056 42.833 -9.282 1.00 89.44 112 GLU A C 1
ATOM 875 O O . GLU A 1 112 ? 6.944 42.850 -8.428 1.00 89.44 112 GLU A O 1
ATOM 880 N N . PHE A 1 113 ? 4.804 43.181 -8.979 1.00 89.81 113 PHE A N 1
ATOM 881 C CA . PHE A 1 113 ? 4.418 43.835 -7.720 1.00 89.81 113 PHE A CA 1
ATOM 882 C C . PHE A 1 113 ? 3.604 42.952 -6.763 1.00 89.81 113 PHE A C 1
ATOM 884 O O . PHE A 1 113 ? 3.376 43.353 -5.622 1.00 89.81 113 PHE A O 1
ATOM 891 N N . SER A 1 114 ? 3.247 41.726 -7.153 1.00 92.38 114 SER A N 1
ATOM 892 C CA . SER A 1 114 ? 2.528 40.776 -6.285 1.00 92.38 114 SER A CA 1
ATOM 893 C C . SER A 1 114 ? 3.431 39.665 -5.736 1.00 92.38 114 SER A C 1
ATOM 895 O O . SER A 1 114 ? 4.608 39.541 -6.089 1.00 92.38 114 SER A O 1
ATOM 897 N N . SER A 1 115 ? 2.880 38.835 -4.848 1.00 93.62 115 SER A N 1
ATOM 898 C CA . SER A 1 115 ? 3.584 37.701 -4.238 1.00 93.62 115 SER A CA 1
ATOM 899 C C . SER A 1 115 ? 3.147 36.384 -4.879 1.00 93.62 115 SER A C 1
ATOM 901 O O . SER A 1 115 ? 1.997 35.976 -4.739 1.00 93.62 115 SER A O 1
ATOM 903 N N . GLY A 1 116 ? 4.054 35.698 -5.580 1.00 94.06 116 GLY A N 1
ATOM 904 C CA . GLY A 1 116 ? 3.753 34.421 -6.240 1.00 94.06 116 GLY A CA 1
ATOM 905 C C . GLY A 1 116 ? 3.522 33.283 -5.240 1.00 94.06 116 GLY A C 1
ATOM 906 O O . GLY A 1 116 ? 4.450 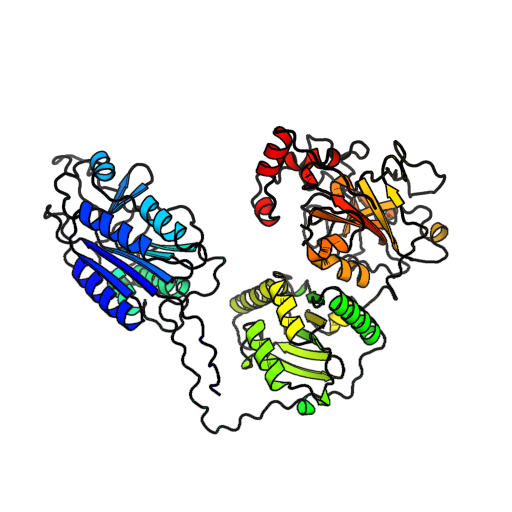32.893 -4.529 1.00 94.06 116 GLY A O 1
ATOM 907 N N . PHE A 1 117 ? 2.313 32.725 -5.207 1.00 94.56 117 PHE A N 1
ATOM 908 C CA . PHE A 1 117 ? 1.905 31.696 -4.251 1.00 94.56 117 PHE A CA 1
ATOM 909 C C . PHE A 1 117 ? 2.669 30.380 -4.420 1.00 94.56 117 PHE A C 1
ATOM 911 O O . PHE A 1 117 ? 3.026 29.770 -3.418 1.00 94.56 117 PHE A O 1
ATOM 918 N N . ASP A 1 118 ? 3.012 29.983 -5.647 1.00 90.62 118 ASP A N 1
ATOM 919 C CA . ASP A 1 118 ? 3.828 28.791 -5.911 1.00 90.62 118 ASP A CA 1
ATOM 920 C C . ASP A 1 118 ? 5.148 28.820 -5.111 1.00 90.62 118 ASP A C 1
ATOM 922 O O . ASP A 1 118 ? 5.506 27.855 -4.440 1.00 90.62 118 ASP A O 1
ATOM 926 N N . ARG A 1 119 ? 5.820 29.981 -5.072 1.00 91.38 119 ARG A N 1
ATOM 927 C CA . ARG A 1 119 ? 7.072 30.168 -4.315 1.00 91.38 119 ARG A CA 1
ATOM 928 C C . ARG A 1 119 ? 6.859 30.161 -2.803 1.00 91.38 119 ARG A C 1
ATOM 930 O O . ARG A 1 119 ? 7.763 29.769 -2.066 1.00 91.38 119 ARG A O 1
ATOM 937 N N . ILE A 1 120 ? 5.704 30.645 -2.343 1.00 95.31 120 ILE A N 1
ATOM 938 C CA . ILE A 1 120 ? 5.326 30.616 -0.925 1.00 95.31 120 ILE A CA 1
ATOM 939 C C . ILE A 1 120 ? 5.116 29.161 -0.507 1.00 95.31 120 ILE A C 1
ATOM 941 O O . ILE A 1 120 ? 5.730 28.713 0.455 1.00 95.31 120 ILE A O 1
ATOM 945 N N . LEU A 1 121 ? 4.311 28.414 -1.264 1.00 94.38 121 LEU A N 1
ATOM 946 C CA . LEU A 1 121 ? 4.025 27.009 -1.005 1.00 94.38 121 LEU A CA 1
ATOM 947 C C . LEU A 1 121 ? 5.307 26.172 -0.958 1.00 94.38 121 LEU A C 1
ATOM 949 O O . LEU A 1 121 ? 5.518 25.455 0.018 1.00 94.38 121 LEU A O 1
ATOM 953 N N . ASP A 1 122 ? 6.177 26.302 -1.964 1.00 91.12 122 ASP A N 1
ATOM 954 C CA . ASP A 1 122 ? 7.447 25.572 -2.018 1.00 91.12 122 ASP A CA 1
ATOM 955 C C . ASP A 1 122 ? 8.297 25.836 -0.773 1.00 91.12 122 ASP A C 1
ATOM 957 O O . ASP A 1 122 ? 8.818 24.906 -0.162 1.00 91.12 122 ASP A O 1
ATOM 961 N N . ARG A 1 123 ? 8.393 27.101 -0.354 1.00 92.44 123 ARG A N 1
ATOM 962 C CA . ARG A 1 123 ? 9.142 27.506 0.839 1.00 92.44 123 ARG A CA 1
ATOM 963 C C . ARG A 1 123 ? 8.561 26.905 2.122 1.00 92.44 123 ARG A C 1
ATOM 965 O O . ARG A 1 123 ? 9.323 26.430 2.958 1.00 92.44 123 ARG A O 1
ATOM 972 N N . LEU A 1 124 ? 7.237 26.921 2.288 1.00 94.06 124 LEU A N 1
ATOM 973 C CA . LEU A 1 124 ? 6.580 26.364 3.476 1.00 94.06 124 LEU A CA 1
ATOM 974 C C . LEU A 1 124 ? 6.723 24.836 3.546 1.00 94.06 124 LEU A C 1
ATOM 976 O O . LEU A 1 124 ? 6.941 24.288 4.622 1.00 94.06 124 LEU A O 1
ATOM 980 N N . VAL A 1 125 ? 6.617 24.145 2.407 1.00 91.25 125 VAL A N 1
ATOM 981 C CA . VAL A 1 125 ? 6.734 22.679 2.332 1.00 91.25 125 VAL A CA 1
ATOM 982 C C . VAL A 1 125 ? 8.182 22.217 2.507 1.00 91.25 125 VAL A C 1
ATOM 984 O O . VAL A 1 125 ? 8.421 21.243 3.215 1.00 91.25 125 VAL A O 1
ATOM 987 N N . GLN A 1 126 ? 9.160 22.917 1.921 1.00 89.94 126 GLN A N 1
ATOM 988 C CA . GLN A 1 126 ? 10.584 22.569 2.047 1.00 89.94 126 GLN A CA 1
ATOM 989 C C . GLN A 1 126 ? 11.067 22.536 3.503 1.00 89.94 126 GLN A C 1
ATOM 991 O O . GLN A 1 126 ? 11.901 21.700 3.844 1.00 89.94 126 GLN A O 1
ATOM 996 N N . ASN A 1 127 ? 10.523 23.404 4.360 1.00 86.50 127 ASN A N 1
ATOM 997 C CA . ASN A 1 127 ? 10.889 23.470 5.776 1.00 86.50 127 ASN A CA 1
ATOM 998 C C . ASN A 1 127 ? 10.107 22.475 6.661 1.00 86.50 127 ASN A C 1
ATOM 1000 O O . ASN A 1 127 ? 10.438 22.337 7.838 1.00 86.50 127 ASN A O 1
ATOM 1004 N N . ASN A 1 128 ? 9.104 21.771 6.115 1.00 90.19 128 ASN A N 1
ATOM 1005 C CA . ASN A 1 128 ? 8.249 20.821 6.840 1.00 90.19 128 ASN A CA 1
ATOM 1006 C C . ASN A 1 128 ? 7.971 19.518 6.052 1.00 90.19 128 ASN A C 1
ATOM 1008 O O . ASN A 1 128 ? 6.814 19.193 5.779 1.00 90.19 128 ASN A O 1
ATOM 1012 N N . PRO A 1 129 ? 9.003 18.767 5.627 1.00 85.00 129 PRO A N 1
ATOM 1013 C CA . PRO A 1 129 ? 8.824 17.593 4.771 1.00 85.00 129 PRO A CA 1
ATOM 1014 C C . PRO A 1 129 ? 8.088 16.414 5.437 1.00 85.00 129 PRO A C 1
ATOM 1016 O O . PRO A 1 129 ? 7.523 15.580 4.726 1.00 85.00 129 PRO A O 1
ATOM 1019 N N . SER A 1 130 ? 8.093 16.316 6.769 1.00 82.88 130 SER A N 1
ATOM 1020 C CA . SER A 1 130 ? 7.580 15.160 7.518 1.00 82.88 130 SER A CA 1
ATOM 1021 C C . SER A 1 130 ? 6.155 15.337 8.055 1.00 82.88 130 SER A C 1
ATOM 1023 O O . SER A 1 130 ? 5.601 14.383 8.609 1.00 82.88 130 SER A O 1
ATOM 1025 N N . TYR A 1 131 ? 5.537 16.519 7.925 1.00 86.88 131 TYR A N 1
ATOM 1026 C CA . TYR A 1 131 ? 4.190 16.784 8.449 1.00 86.88 131 TYR A CA 1
ATOM 1027 C C . TYR A 1 131 ? 3.401 17.786 7.574 1.00 86.88 131 TYR A C 1
ATOM 1029 O O . TYR A 1 131 ? 3.982 18.424 6.701 1.00 86.88 131 TYR A O 1
ATOM 1037 N N . PRO A 1 132 ? 2.062 17.894 7.707 1.00 90.44 132 PRO A N 1
ATOM 1038 C CA . PRO A 1 132 ? 1.238 18.673 6.784 1.00 90.44 132 PRO A CA 1
ATOM 1039 C C . PRO A 1 132 ? 1.453 20.191 6.818 1.00 90.44 132 PRO A C 1
ATOM 1041 O O . PRO A 1 132 ? 1.430 20.818 7.880 1.00 90.44 132 PRO A O 1
ATOM 1044 N N . THR A 1 133 ? 1.469 20.778 5.620 1.00 95.50 133 THR A N 1
ATOM 1045 C CA . THR A 1 133 ? 1.295 22.215 5.370 1.00 95.50 133 THR A CA 1
ATOM 1046 C C . THR A 1 133 ? -0.076 22.470 4.743 1.00 95.50 133 THR A C 1
ATOM 1048 O O . THR A 1 133 ? -0.397 21.975 3.664 1.00 95.50 133 THR A O 1
ATOM 1051 N N . VAL A 1 134 ? -0.911 23.246 5.420 1.00 96.62 134 VAL A N 1
ATOM 1052 C CA . VAL A 1 134 ? -2.284 23.560 5.023 1.00 96.62 134 VAL A CA 1
ATOM 1053 C C . VAL A 1 134 ? -2.325 24.986 4.497 1.00 96.62 134 VAL A C 1
ATOM 1055 O O . VAL A 1 134 ? -2.072 25.921 5.245 1.00 96.62 134 VAL A O 1
ATOM 1058 N N . CYS A 1 135 ? -2.677 25.182 3.233 1.00 97.38 135 CYS A N 1
ATOM 1059 C CA . CYS A 1 135 ? -2.849 26.506 2.646 1.00 97.38 135 CYS A CA 1
ATOM 1060 C C . CYS A 1 135 ? -4.321 26.753 2.316 1.00 97.38 135 CYS A C 1
ATOM 1062 O O . CYS A 1 135 ? -4.949 25.936 1.651 1.00 97.38 135 CYS A O 1
ATOM 1064 N N . ILE A 1 136 ? -4.869 27.884 2.745 1.00 97.31 136 ILE A N 1
ATOM 1065 C CA . ILE A 1 136 ? -6.252 28.288 2.490 1.00 97.31 136 ILE A CA 1
ATOM 1066 C C . ILE A 1 136 ? -6.217 29.631 1.763 1.00 97.31 136 ILE A C 1
ATOM 1068 O O . ILE A 1 136 ? -5.712 30.617 2.298 1.00 97.31 136 ILE A O 1
ATOM 1072 N N . LEU A 1 137 ? -6.740 29.653 0.541 1.00 95.38 137 LEU A N 1
ATOM 1073 C CA . LEU A 1 137 ? -6.789 30.829 -0.320 1.00 95.38 137 LEU A CA 1
ATOM 1074 C C . LEU A 1 137 ? -8.238 31.292 -0.484 1.00 95.38 137 LEU A C 1
ATOM 1076 O O . LEU A 1 137 ? -9.000 30.755 -1.296 1.00 95.38 137 LEU A O 1
ATOM 1080 N N . ASP A 1 138 ? -8.606 32.301 0.299 1.00 92.75 138 ASP A N 1
ATOM 1081 C CA . ASP A 1 138 ? -9.898 32.981 0.258 1.00 92.75 138 ASP A CA 1
ATOM 1082 C C . ASP A 1 138 ? -9.851 34.180 -0.703 1.00 92.75 138 ASP A C 1
ATOM 1084 O O . ASP A 1 138 ? -9.948 35.344 -0.311 1.00 92.75 138 ASP A O 1
ATOM 1088 N N . CYS A 1 139 ? -9.629 33.877 -1.989 1.00 84.94 139 CYS A N 1
ATOM 1089 C CA . CYS A 1 139 ? -9.369 34.872 -3.039 1.00 84.94 139 CYS A CA 1
ATOM 1090 C C . CYS A 1 139 ? -10.433 34.886 -4.146 1.00 84.94 139 CYS A C 1
ATOM 1092 O O . CYS A 1 139 ? -10.125 34.949 -5.334 1.00 84.94 139 CYS A O 1
ATOM 1094 N N . CYS A 1 140 ? -11.709 34.792 -3.782 1.00 71.88 140 CYS A N 1
ATOM 1095 C CA . CYS A 1 140 ? -12.799 34.646 -4.750 1.00 71.88 140 CYS A CA 1
ATOM 1096 C C . CYS A 1 140 ? -13.136 35.908 -5.562 1.00 71.88 140 CYS A C 1
ATOM 1098 O O . CYS A 1 140 ? -14.032 35.847 -6.396 1.00 71.88 140 CYS A O 1
ATOM 1100 N N . LYS A 1 141 ? -12.504 37.063 -5.333 1.00 70.31 141 LYS A N 1
ATOM 1101 C CA . LYS A 1 141 ? -12.863 38.314 -6.022 1.00 70.31 141 LYS A CA 1
ATOM 1102 C C . LYS A 1 141 ? -11.837 38.658 -7.104 1.00 70.31 141 LYS A C 1
ATOM 1104 O O . LYS A 1 141 ? -10.646 38.735 -6.808 1.00 70.31 141 LYS A O 1
ATOM 1109 N N . VAL A 1 142 ? -12.320 38.908 -8.328 1.00 69.50 142 VAL A N 1
ATOM 1110 C CA . VAL A 1 142 ? -11.507 39.405 -9.458 1.00 69.50 142 VAL A CA 1
ATOM 1111 C C . VAL A 1 142 ? -10.790 40.681 -9.032 1.00 69.50 142 VAL A C 1
ATOM 1113 O O . VAL A 1 142 ? -11.430 41.565 -8.463 1.00 69.50 142 VAL A O 1
ATOM 1116 N N . TYR A 1 143 ? -9.500 40.792 -9.338 1.00 80.00 143 TYR A N 1
ATOM 1117 C CA . TYR A 1 143 ? -8.796 42.068 -9.261 1.00 80.00 143 TYR A CA 1
ATOM 1118 C C . TYR A 1 143 ? -9.000 42.856 -10.559 1.00 80.00 143 TYR A C 1
ATOM 1120 O O . TYR A 1 143 ? -8.704 42.354 -11.649 1.00 80.00 143 TYR A O 1
ATOM 1128 N N . LEU A 1 144 ? -9.519 44.079 -10.463 1.00 78.25 144 LEU A N 1
ATOM 1129 C CA . LEU A 1 144 ? -9.813 44.907 -11.631 1.00 78.25 144 LEU A CA 1
ATOM 1130 C C . LEU A 1 144 ? -8.569 45.706 -12.056 1.00 78.25 144 LEU A C 1
ATOM 1132 O O . LEU A 1 144 ? -8.106 46.600 -11.340 1.00 78.25 144 LEU A O 1
ATOM 1136 N N . LEU A 1 145 ? -8.035 45.368 -13.238 1.00 79.00 145 LEU A N 1
ATOM 1137 C CA . LEU A 1 145 ? -6.954 46.092 -13.916 1.00 79.00 145 LEU A CA 1
ATOM 1138 C C . LEU A 1 145 ? -7.485 47.351 -14.619 1.00 79.00 145 LEU A C 1
ATOM 1140 O O . LEU A 1 145 ? -8.660 47.454 -14.971 1.00 79.00 145 LEU A O 1
ATOM 1144 N N . LYS A 1 146 ? -6.605 48.327 -14.852 1.00 64.06 146 LYS A N 1
ATOM 1145 C CA . LYS A 1 146 ? -6.982 49.693 -15.254 1.00 64.06 146 LYS A CA 1
ATOM 1146 C C . LYS A 1 146 ? -7.223 49.880 -16.761 1.00 64.06 146 LYS A C 1
ATOM 1148 O O . LYS A 1 146 ? -7.494 51.003 -17.185 1.00 64.06 146 LYS A O 1
ATOM 1153 N N . THR A 1 147 ? -7.110 48.855 -17.611 1.00 51.38 147 THR A N 1
ATOM 1154 C CA . THR A 1 147 ? -7.144 49.020 -19.081 1.00 51.38 147 THR A CA 1
ATOM 1155 C C . THR A 1 147 ? -8.529 49.430 -19.630 1.00 51.38 147 THR A C 1
ATOM 1157 O O . THR A 1 147 ? -9.317 48.605 -20.072 1.00 51.38 147 THR A O 1
ATOM 1160 N N . LYS A 1 148 ? -8.771 50.750 -19.567 1.00 43.66 148 LYS A N 1
ATOM 1161 C CA . LYS A 1 148 ? -9.522 51.718 -20.399 1.00 43.66 148 LYS A CA 1
ATOM 1162 C C . LYS A 1 148 ? -10.898 51.351 -21.001 1.00 43.66 148 LYS A C 1
ATOM 1164 O O . LYS A 1 148 ? -11.003 50.672 -22.008 1.00 43.66 148 LYS A O 1
ATOM 1169 N N . THR A 1 149 ? -11.919 52.030 -20.460 1.00 37.81 149 THR A N 1
ATOM 1170 C CA . THR A 1 149 ? -13.070 52.684 -21.133 1.00 37.81 149 THR A CA 1
ATOM 1171 C C . THR A 1 149 ? -13.852 51.934 -22.226 1.00 37.81 149 THR A C 1
ATOM 1173 O O . THR A 1 149 ? -13.442 51.878 -23.379 1.00 37.81 149 THR A O 1
ATOM 1176 N N . ALA A 1 150 ? -15.091 51.563 -21.880 1.00 42.31 150 ALA A N 1
ATOM 1177 C CA . ALA A 1 150 ? -16.299 51.747 -22.698 1.00 42.31 150 ALA A CA 1
ATOM 1178 C C . ALA A 1 150 ? -16.224 51.379 -24.198 1.00 42.31 150 ALA A C 1
ATOM 1180 O O . ALA A 1 150 ? -16.554 52.193 -25.051 1.00 42.31 150 ALA A O 1
ATOM 1181 N N . SER A 1 151 ? -15.847 50.145 -24.533 1.00 36.84 151 SER A N 1
ATOM 1182 C CA . SER A 1 151 ? -16.386 49.418 -25.698 1.00 36.84 151 SER A CA 1
ATOM 1183 C C . SER A 1 151 ? -15.950 47.948 -25.635 1.00 36.84 151 SER A C 1
ATOM 1185 O O . SER A 1 151 ? -14.769 47.645 -25.668 1.00 36.84 151 SER A O 1
ATOM 1187 N N . ASN A 1 152 ? -16.916 47.042 -25.460 1.00 41.03 152 ASN A N 1
ATOM 1188 C CA . ASN A 1 152 ? -16.865 45.596 -25.730 1.00 41.03 152 ASN A CA 1
ATOM 1189 C C . ASN A 1 152 ? -15.516 44.842 -25.591 1.00 41.03 152 ASN A C 1
ATOM 1191 O O . ASN A 1 152 ? -15.065 44.252 -26.565 1.00 41.03 152 ASN A O 1
ATOM 1195 N N . SER A 1 153 ? -14.943 44.777 -24.382 1.00 37.03 153 SER A N 1
ATOM 1196 C CA . SER A 1 153 ? -14.255 43.590 -23.819 1.00 37.03 153 SER A CA 1
ATOM 1197 C C . SER A 1 153 ? -13.632 43.949 -22.462 1.00 37.03 153 SER A C 1
ATOM 1199 O O . SER A 1 153 ? -12.583 44.590 -22.412 1.00 37.03 153 SER A O 1
ATOM 1201 N N . THR A 1 154 ? -14.263 43.568 -21.350 1.00 38.94 154 THR A N 1
ATOM 1202 C CA . THR A 1 154 ? -13.641 43.644 -20.022 1.00 38.94 154 THR A CA 1
ATOM 1203 C C . THR A 1 154 ? -12.565 42.560 -19.930 1.00 38.94 154 THR A C 1
ATOM 1205 O O . THR A 1 154 ? -12.877 41.375 -19.866 1.00 38.94 154 THR A O 1
ATOM 1208 N N . SER A 1 155 ? -11.285 42.940 -19.963 1.00 42.03 155 SER A N 1
ATOM 1209 C CA . SER A 1 155 ? -10.195 42.019 -19.613 1.00 42.03 155 SER A CA 1
ATOM 1210 C C . SER A 1 155 ? -10.157 41.871 -18.091 1.00 42.03 155 SER A C 1
ATOM 1212 O O . SER A 1 155 ? -9.365 42.511 -17.405 1.00 42.03 155 SER A O 1
ATOM 1214 N N . GLU A 1 156 ? -11.099 41.097 -17.557 1.00 52.12 156 GLU A N 1
ATOM 1215 C CA . GLU A 1 156 ? -11.114 40.672 -16.158 1.00 52.12 156 GLU A CA 1
ATOM 1216 C C . GLU A 1 156 ? -9.946 39.709 -15.913 1.00 52.12 156 GLU A C 1
ATOM 1218 O O . GLU A 1 156 ? -9.692 38.816 -16.724 1.00 52.12 156 GLU A O 1
ATOM 1223 N N . THR A 1 157 ? -9.226 39.876 -14.798 1.00 51.84 157 THR A N 1
ATOM 1224 C CA . THR A 1 157 ? -8.248 38.863 -14.384 1.00 51.84 157 THR A CA 1
ATOM 1225 C C . THR A 1 157 ? -8.990 37.578 -14.028 1.00 51.84 157 THR A C 1
ATOM 1227 O O . THR A 1 157 ? -10.050 37.596 -13.398 1.00 51.84 157 THR A O 1
ATOM 1230 N N . LYS A 1 158 ? -8.457 36.436 -14.462 1.00 58.12 158 LYS A N 1
ATOM 1231 C CA . LYS A 1 158 ? -9.022 35.137 -14.099 1.00 58.12 158 LYS A CA 1
ATOM 1232 C C . LYS A 1 158 ? -8.753 34.849 -12.622 1.00 58.12 158 LYS A C 1
ATOM 1234 O O . LYS A 1 158 ? -7.720 35.244 -12.080 1.00 58.12 158 LYS A O 1
ATOM 1239 N N . GLY A 1 159 ? -9.679 34.133 -11.979 1.00 62.72 159 GLY A N 1
ATOM 1240 C CA . GLY A 1 159 ? -9.449 33.563 -10.649 1.00 62.72 159 GLY A CA 1
ATOM 1241 C C . GLY A 1 159 ? -8.238 32.618 -10.621 1.00 62.72 159 GLY A C 1
ATOM 1242 O O . GLY A 1 159 ? -7.666 32.278 -11.655 1.00 62.72 159 GLY A O 1
ATOM 1243 N N . LEU A 1 160 ? -7.852 32.166 -9.426 1.00 72.81 160 LEU A N 1
ATOM 1244 C CA . LEU A 1 160 ? -6.690 31.289 -9.236 1.00 72.81 160 LEU A CA 1
ATOM 1245 C C . LEU A 1 160 ? -6.760 30.036 -10.120 1.00 72.81 160 LEU A C 1
ATOM 1247 O O . LEU A 1 160 ? -7.815 29.415 -10.256 1.00 72.81 160 LEU A O 1
ATOM 1251 N N . ARG A 1 161 ? -5.621 29.604 -10.664 1.00 79.69 161 ARG A N 1
ATOM 1252 C CA . ARG A 1 161 ? -5.528 28.314 -11.359 1.00 79.69 161 ARG A CA 1
ATOM 1253 C C . ARG A 1 161 ? -5.411 27.161 -10.374 1.00 79.69 161 ARG A C 1
ATOM 1255 O O . ARG A 1 161 ? -4.870 27.297 -9.271 1.00 79.69 161 ARG A O 1
ATOM 1262 N N . ARG A 1 162 ? -5.793 25.975 -10.843 1.00 77.81 162 ARG A N 1
ATOM 1263 C CA . ARG A 1 162 ? -5.473 24.717 -10.168 1.00 77.81 162 ARG A CA 1
ATOM 1264 C C . ARG A 1 162 ? -3.971 24.431 -10.272 1.00 77.81 162 ARG A C 1
ATOM 1266 O O . ARG A 1 162 ? -3.417 24.389 -11.366 1.00 77.81 162 ARG A O 1
ATOM 1273 N N . MET A 1 163 ? -3.335 24.194 -9.132 1.00 82.50 163 MET A N 1
ATOM 1274 C CA . MET A 1 163 ? -1.923 23.815 -9.043 1.00 82.50 163 MET A CA 1
ATOM 1275 C C . MET A 1 163 ? -1.728 22.296 -9.202 1.00 82.50 163 MET A C 1
ATOM 1277 O O . MET A 1 163 ? -2.679 21.527 -9.007 1.00 82.50 163 MET A O 1
ATOM 1281 N N . PRO A 1 164 ? -0.519 21.830 -9.568 1.00 78.56 164 PRO A N 1
ATOM 1282 C CA . PRO A 1 164 ? -0.181 20.415 -9.476 1.00 78.56 164 PRO A CA 1
ATOM 1283 C C . PRO A 1 164 ? -0.246 19.921 -8.024 1.00 78.56 164 PRO A C 1
ATOM 1285 O O . PRO A 1 164 ? -0.263 20.696 -7.070 1.00 78.56 164 PRO A O 1
ATOM 1288 N N . LEU A 1 165 ? -0.300 18.601 -7.863 1.00 80.44 165 LEU A N 1
ATOM 1289 C CA . LEU A 1 165 ? -0.258 17.969 -6.551 1.00 80.44 165 LEU A CA 1
ATOM 1290 C C . LEU A 1 165 ? 1.112 18.204 -5.894 1.00 80.44 165 LEU A C 1
ATOM 1292 O O . LEU A 1 165 ? 2.126 17.777 -6.443 1.00 80.44 165 LEU A O 1
ATOM 1296 N N . THR A 1 166 ? 1.127 18.800 -4.702 1.00 83.56 166 THR A N 1
ATOM 1297 C CA . THR A 1 166 ? 2.341 18.979 -3.892 1.00 83.56 166 THR A CA 1
ATOM 1298 C C . THR A 1 166 ? 2.288 18.046 -2.687 1.00 83.56 166 THR A C 1
ATOM 1300 O O . THR A 1 166 ? 1.396 18.165 -1.847 1.00 83.56 166 THR A O 1
ATOM 1303 N N . ASN A 1 167 ? 3.221 17.094 -2.602 1.00 83.75 167 ASN A N 1
ATOM 1304 C CA . ASN A 1 167 ? 3.289 16.153 -1.480 1.00 83.75 167 ASN A CA 1
ATOM 1305 C C . ASN A 1 167 ? 3.476 16.901 -0.154 1.00 83.75 167 ASN A C 1
ATOM 1307 O O . ASN A 1 167 ? 4.264 17.839 -0.080 1.00 83.75 167 ASN A O 1
ATOM 1311 N N . GLY A 1 168 ? 2.749 16.480 0.881 1.00 86.19 168 GLY A N 1
ATOM 1312 C CA . GLY A 1 168 ? 2.793 17.123 2.198 1.00 86.19 168 GLY A CA 1
ATOM 1313 C C . GLY A 1 168 ? 1.952 18.398 2.308 1.00 86.19 168 GLY A C 1
ATOM 1314 O O . GLY A 1 168 ? 1.804 18.923 3.408 1.00 86.19 168 GLY A O 1
ATOM 1315 N N . ALA A 1 169 ? 1.334 18.866 1.216 1.00 92.62 169 ALA A N 1
ATOM 1316 C CA . ALA A 1 169 ? 0.469 20.040 1.233 1.00 92.62 169 ALA A CA 1
ATOM 1317 C C . ALA A 1 169 ? -1.018 19.697 1.058 1.00 92.62 169 ALA A C 1
ATOM 1319 O O . ALA A 1 169 ? -1.396 18.853 0.242 1.00 92.62 169 ALA A O 1
ATOM 1320 N N . PHE A 1 170 ? -1.878 20.412 1.779 1.00 94.81 170 PHE A N 1
ATOM 1321 C CA . PHE A 1 170 ? -3.312 20.488 1.516 1.00 94.81 170 PHE A CA 1
ATOM 1322 C C . PHE A 1 170 ? -3.666 21.924 1.151 1.00 94.81 170 PHE A C 1
ATOM 1324 O O . PHE A 1 170 ? -3.497 22.820 1.972 1.00 94.81 170 PHE A O 1
ATOM 1331 N N . ILE A 1 171 ? -4.152 22.154 -0.067 1.00 95.25 171 ILE A N 1
ATOM 1332 C CA . ILE A 1 171 ? -4.476 23.500 -0.551 1.00 95.25 171 ILE A CA 1
ATOM 1333 C C . ILE A 1 171 ? -5.983 23.594 -0.745 1.00 95.25 171 ILE A C 1
ATOM 1335 O O . ILE A 1 171 ? -6.541 22.839 -1.539 1.00 95.25 171 ILE A O 1
ATOM 1339 N N . GLN A 1 172 ? -6.632 24.523 -0.053 1.00 95.19 172 GLN A N 1
ATOM 1340 C CA . GLN A 1 172 ? -8.043 24.846 -0.211 1.00 95.19 172 GLN A CA 1
ATOM 1341 C C . GLN A 1 172 ? -8.204 26.173 -0.948 1.00 95.19 172 GLN A C 1
ATOM 1343 O O . GLN A 1 172 ? -7.681 27.195 -0.512 1.00 95.19 172 GLN A O 1
ATOM 1348 N N . PHE A 1 173 ? -9.015 26.168 -2.002 1.00 92.25 173 PHE A N 1
ATOM 1349 C CA . PHE A 1 173 ? -9.455 27.366 -2.711 1.00 92.25 173 PHE A CA 1
ATOM 1350 C C . PHE A 1 173 ? -10.924 27.642 -2.388 1.00 92.25 173 PHE A C 1
ATOM 1352 O O . PHE A 1 173 ? -11.739 26.716 -2.339 1.00 92.25 173 PHE A O 1
ATOM 1359 N N . ALA A 1 174 ? -11.276 28.909 -2.181 1.00 88.25 174 ALA A N 1
ATOM 1360 C CA . ALA A 1 174 ? -12.644 29.314 -1.853 1.00 88.25 174 ALA A CA 1
ATOM 1361 C C . ALA A 1 174 ? -13.632 29.261 -3.044 1.00 88.25 174 ALA A C 1
ATOM 1363 O O . ALA A 1 174 ? -14.846 29.271 -2.836 1.00 88.25 174 ALA A O 1
ATOM 1364 N N . CYS A 1 175 ? -13.137 29.181 -4.282 1.00 80.31 175 CYS A N 1
ATOM 1365 C CA . CYS A 1 175 ? -13.909 29.105 -5.531 1.00 80.31 175 CYS A CA 1
ATOM 1366 C C . CYS A 1 175 ? -13.215 28.156 -6.519 1.00 80.31 175 CYS A C 1
ATOM 1368 O O . CYS A 1 175 ? -12.049 27.823 -6.297 1.00 80.31 175 CYS A O 1
ATOM 1370 N N . ALA A 1 176 ? -13.896 27.720 -7.588 1.00 75.62 176 ALA A N 1
ATOM 1371 C CA . ALA A 1 176 ? -13.276 26.864 -8.596 1.00 75.62 176 ALA A CA 1
ATOM 1372 C C . ALA A 1 176 ? -12.190 27.627 -9.359 1.00 75.62 176 ALA A C 1
ATOM 1374 O O . ALA A 1 176 ? -12.115 28.856 -9.301 1.00 75.62 176 ALA A O 1
ATOM 1375 N N . ALA A 1 177 ? -11.343 26.894 -10.082 1.00 66.12 177 ALA A N 1
ATOM 1376 C CA . ALA A 1 177 ? -10.332 27.534 -10.907 1.00 66.12 177 ALA A CA 1
ATOM 1377 C C . ALA A 1 177 ? -10.999 28.483 -11.914 1.00 66.12 177 ALA A C 1
ATOM 1379 O O . ALA A 1 177 ? -11.968 28.098 -12.564 1.00 66.12 177 ALA A O 1
ATOM 1380 N N . GLU A 1 178 ? -10.476 29.704 -12.018 1.00 59.94 178 GLU A N 1
ATOM 1381 C CA . GLU A 1 178 ? -11.010 30.776 -12.872 1.00 59.94 178 GLU A CA 1
ATOM 1382 C C . GLU A 1 178 ? -12.417 31.311 -12.487 1.00 59.94 178 GLU A C 1
ATOM 1384 O O . GLU A 1 178 ? -12.906 32.230 -13.141 1.00 59.94 178 GLU A O 1
ATOM 1389 N N . GLU A 1 179 ? -13.059 30.815 -11.417 1.00 65.50 179 GLU A N 1
ATOM 1390 C CA . GLU A 1 179 ? -14.351 31.325 -10.915 1.00 65.50 179 GLU A CA 1
ATOM 1391 C C . GLU A 1 179 ? -14.180 32.462 -9.899 1.00 65.50 179 GLU A C 1
ATOM 1393 O O . GLU A 1 179 ? -13.214 32.494 -9.133 1.00 65.50 179 GLU A O 1
ATOM 1398 N N . THR A 1 180 ? -15.180 33.351 -9.823 1.00 62.22 180 THR A N 1
ATOM 1399 C CA . THR A 1 180 ? -15.252 34.408 -8.804 1.00 62.22 180 THR A CA 1
ATOM 1400 C C . THR A 1 180 ? -16.612 34.491 -8.107 1.00 62.22 180 THR A C 1
ATOM 1402 O O . THR A 1 180 ? -17.652 34.141 -8.661 1.00 62.22 180 THR A O 1
ATOM 1405 N N . SER A 1 181 ? -16.607 34.943 -6.851 1.00 67.44 181 SER A N 1
ATOM 1406 C CA . SER A 1 181 ? -17.775 35.117 -5.985 1.00 67.44 181 SER A CA 1
ATOM 1407 C C . SER A 1 181 ? -17.609 36.371 -5.125 1.00 67.44 181 SER A C 1
ATOM 1409 O O . SER A 1 181 ? -16.536 36.644 -4.589 1.00 67.44 181 SER A O 1
ATOM 1411 N N . ARG A 1 182 ? -18.693 37.139 -4.952 1.00 65.50 182 ARG A N 1
ATOM 1412 C CA . ARG A 1 182 ? -18.739 38.291 -4.027 1.00 65.50 182 ARG A CA 1
ATOM 1413 C C . ARG A 1 182 ? -19.157 37.904 -2.604 1.00 65.50 182 ARG A C 1
ATOM 1415 O O . ARG A 1 182 ? -19.321 38.787 -1.768 1.00 65.50 182 ARG A O 1
ATOM 1422 N N . SER A 1 183 ? -19.372 36.615 -2.354 1.00 76.94 183 SER A N 1
ATOM 1423 C CA . SER A 1 183 ? -19.947 36.108 -1.112 1.00 76.94 183 SER A CA 1
ATOM 1424 C C . SER A 1 183 ? -18.915 35.966 0.006 1.00 76.94 183 SER A C 1
ATOM 1426 O O . SER A 1 183 ? -17.799 35.515 -0.236 1.00 76.94 183 SER A O 1
ATOM 1428 N N . ASN A 1 184 ? -19.328 36.267 1.238 1.00 86.44 184 ASN A N 1
ATOM 1429 C CA . ASN A 1 184 ? -18.569 36.003 2.467 1.00 86.44 184 ASN A CA 1
ATOM 1430 C C . ASN A 1 184 ? -18.689 34.540 2.952 1.00 86.44 184 ASN A C 1
ATOM 1432 O O . ASN A 1 184 ? -18.107 34.128 3.953 1.00 86.44 184 ASN A O 1
ATOM 1436 N N . LEU A 1 185 ? -19.477 33.744 2.230 1.00 90.00 185 LEU A N 1
ATOM 1437 C CA . LEU A 1 185 ? -19.955 32.432 2.644 1.00 90.00 185 LEU A CA 1
ATOM 1438 C C . LEU A 1 185 ? -18.842 31.411 2.915 1.00 90.00 185 LEU A C 1
ATOM 1440 O O . LEU A 1 185 ? -18.983 30.587 3.816 1.00 90.00 185 LEU A O 1
ATOM 1444 N N . PHE A 1 186 ? -17.735 31.449 2.166 1.00 93.31 186 PHE A N 1
ATOM 1445 C CA . PHE A 1 186 ? -16.615 30.539 2.421 1.00 93.31 186 PHE A CA 1
ATOM 1446 C C . PHE A 1 186 ? -15.989 30.796 3.796 1.00 93.31 186 PHE A C 1
ATOM 1448 O O . PHE A 1 186 ? -15.851 29.854 4.577 1.00 93.31 186 PHE A O 1
ATOM 1455 N N . ALA A 1 187 ? -15.686 32.056 4.120 1.00 92.38 187 ALA A N 1
ATOM 1456 C CA . ALA A 1 187 ? -15.151 32.440 5.422 1.00 92.38 187 ALA A CA 1
ATOM 1457 C C . ALA A 1 187 ? -16.125 32.093 6.563 1.00 92.38 187 ALA A C 1
ATOM 1459 O O . ALA A 1 187 ? -15.716 31.538 7.582 1.00 92.38 187 ALA A O 1
ATOM 1460 N N . GLU A 1 188 ? -17.428 32.314 6.375 1.00 93.56 188 GLU A N 1
ATOM 1461 C CA . GLU A 1 188 ? -18.447 31.942 7.365 1.00 93.56 188 GLU A CA 1
ATOM 1462 C C . GLU A 1 188 ? -18.492 30.431 7.628 1.00 93.56 188 GLU A C 1
ATOM 1464 O O . GLU A 1 188 ? -18.542 29.996 8.779 1.00 93.56 188 GLU A O 1
ATOM 1469 N N . GLN A 1 189 ? -18.459 29.610 6.576 1.00 95.31 189 GLN A N 1
ATOM 1470 C CA . GLN A 1 189 ? -18.458 28.149 6.712 1.00 95.31 189 GLN A CA 1
ATOM 1471 C C . GLN A 1 189 ? -17.134 27.627 7.285 1.00 95.31 189 GLN A C 1
ATOM 1473 O O . GLN A 1 189 ? -17.138 26.666 8.064 1.00 95.31 189 GLN A O 1
ATOM 1478 N N . LEU A 1 190 ? -16.017 28.285 6.958 1.00 95.94 190 LEU A N 1
ATOM 1479 C CA . LEU A 1 190 ? -14.705 28.008 7.532 1.00 95.94 190 LEU A CA 1
ATOM 1480 C C . LEU A 1 190 ? -14.720 28.215 9.049 1.00 95.94 190 LEU A C 1
ATOM 1482 O O . LEU A 1 190 ? -14.397 27.285 9.785 1.00 95.94 190 LEU A O 1
ATOM 1486 N N . LEU A 1 191 ? -15.171 29.381 9.519 1.00 95.69 191 LEU A N 1
ATOM 1487 C CA . LEU A 1 191 ? -15.252 29.710 10.947 1.00 95.69 191 LEU A CA 1
ATOM 1488 C C . LEU A 1 191 ? -16.167 28.748 11.723 1.00 95.69 191 LEU A C 1
ATOM 1490 O O . LEU A 1 191 ? -15.867 28.399 12.861 1.00 95.69 191 LEU A O 1
ATOM 1494 N N . LYS A 1 192 ? -17.246 28.251 11.101 1.00 93.69 192 LYS A N 1
ATOM 1495 C CA . LYS A 1 192 ? -18.144 27.253 11.714 1.00 93.69 192 LYS A CA 1
ATOM 1496 C C . LYS A 1 192 ? -17.509 25.866 11.872 1.00 93.69 192 LYS A C 1
ATOM 1498 O O . LYS A 1 192 ? -17.928 25.104 12.742 1.00 93.69 192 LYS A O 1
ATOM 1503 N N . SER A 1 193 ? -16.552 25.506 11.015 1.00 92.75 193 SER A N 1
ATOM 1504 C CA . SER A 1 193 ? -16.148 24.102 10.833 1.00 92.75 193 SER A CA 1
ATOM 1505 C C . SER A 1 193 ? -14.687 23.817 11.174 1.00 92.75 193 SER A C 1
ATOM 1507 O O . SER A 1 193 ? -14.363 22.692 11.546 1.00 92.75 193 SER A O 1
ATOM 1509 N N . ILE A 1 194 ? -13.793 24.806 11.079 1.00 91.62 194 ILE A N 1
ATOM 1510 C CA . ILE A 1 194 ? -12.340 24.588 11.177 1.00 91.62 194 ILE A CA 1
ATOM 1511 C C . ILE A 1 194 ? -11.874 24.115 12.563 1.00 91.62 194 ILE A C 1
ATOM 1513 O O . ILE A 1 194 ? -10.867 23.418 12.675 1.00 91.62 194 ILE A O 1
ATOM 1517 N N . ALA A 1 195 ? -12.632 24.446 13.612 1.00 90.56 195 ALA A N 1
ATOM 1518 C CA . ALA A 1 195 ? -12.342 24.065 14.993 1.00 90.56 195 ALA A CA 1
ATOM 1519 C C . ALA A 1 195 ? -13.012 22.751 15.433 1.00 90.56 195 ALA A C 1
ATOM 1521 O O . ALA A 1 195 ? -12.971 22.417 16.617 1.00 90.56 195 ALA A O 1
ATOM 1522 N N . GLN A 1 196 ? -13.631 21.995 14.518 1.00 92.00 196 GLN A N 1
ATOM 1523 C CA . GLN A 1 196 ? -14.249 20.712 14.859 1.00 92.00 196 GLN A CA 1
ATOM 1524 C C . GLN A 1 196 ? -13.223 19.747 15.469 1.00 92.00 196 GLN A C 1
ATOM 1526 O O . GLN A 1 196 ? -12.192 19.440 14.868 1.00 92.00 196 GLN A O 1
ATOM 1531 N N . GLU A 1 197 ? -13.516 19.274 16.681 1.00 91.38 197 GLU A N 1
ATOM 1532 C CA . GLU A 1 197 ? -12.631 18.373 17.415 1.00 91.38 197 GLU A CA 1
ATOM 1533 C C . GLU A 1 197 ? -12.516 17.015 16.720 1.00 91.38 197 GLU A C 1
ATOM 1535 O O . GLU A 1 197 ? -13.527 16.391 16.396 1.00 91.38 197 GLU A O 1
ATOM 1540 N N . ASN A 1 198 ? -11.286 16.519 16.569 1.00 87.12 198 ASN A N 1
ATOM 1541 C CA . ASN A 1 198 ? -10.988 15.155 16.118 1.00 87.12 198 ASN A CA 1
ATOM 1542 C C . ASN A 1 198 ? -11.589 14.787 14.745 1.00 87.12 198 ASN A C 1
ATOM 1544 O O . ASN A 1 198 ? -11.860 13.616 14.477 1.00 87.12 198 ASN A O 1
ATOM 1548 N N . VAL A 1 199 ? -11.799 15.777 13.870 1.00 90.06 199 VAL A N 1
ATOM 1549 C CA . VAL A 1 199 ? -12.231 15.561 12.483 1.00 90.06 199 VAL A CA 1
ATOM 1550 C C . VAL A 1 199 ? -11.041 15.734 11.543 1.00 90.06 199 VAL A C 1
ATOM 1552 O O . VAL A 1 199 ? -10.315 16.728 11.614 1.00 90.06 199 VAL A O 1
ATOM 1555 N N . ASN A 1 200 ? -10.866 14.772 10.633 1.00 90.94 200 ASN A N 1
ATOM 1556 C CA . ASN A 1 200 ? -9.854 14.841 9.585 1.00 90.94 200 ASN A CA 1
ATOM 1557 C C . ASN A 1 200 ? -10.070 16.091 8.712 1.00 90.94 200 ASN A C 1
ATOM 1559 O O . ASN A 1 200 ? -11.183 16.360 8.259 1.00 90.94 200 ASN A O 1
ATOM 1563 N N . ILE A 1 201 ? -8.994 16.822 8.433 1.00 92.06 201 ILE A N 1
ATOM 1564 C CA . ILE A 1 201 ? -8.981 18.052 7.643 1.00 92.06 201 ILE A CA 1
ATOM 1565 C C . ILE A 1 201 ? -9.651 17.897 6.272 1.00 92.06 201 ILE A C 1
ATOM 1567 O O . ILE A 1 201 ? -10.389 18.782 5.845 1.00 92.06 201 ILE A O 1
ATOM 1571 N N . VAL A 1 202 ? -9.471 16.750 5.612 1.00 92.06 202 VAL A N 1
ATOM 1572 C CA . VAL A 1 202 ? -10.093 16.460 4.314 1.00 92.06 202 VAL A CA 1
ATOM 1573 C C . VAL A 1 202 ? -11.616 16.456 4.440 1.00 92.06 202 VAL A C 1
ATOM 1575 O O . VAL A 1 202 ? -12.307 17.008 3.589 1.00 92.06 202 VAL A O 1
ATOM 1578 N N . GLU A 1 203 ? -12.146 15.886 5.523 1.00 91.50 203 GLU A N 1
ATOM 1579 C CA . GLU A 1 203 ? -13.586 15.847 5.788 1.00 91.50 203 GLU A CA 1
ATOM 1580 C C . GLU A 1 203 ? -14.127 17.226 6.186 1.00 91.50 203 GLU A C 1
ATOM 1582 O O . GLU A 1 203 ? -15.195 17.616 5.714 1.00 91.50 203 GLU A O 1
ATOM 1587 N N . VAL A 1 204 ? -13.381 17.994 6.991 1.00 94.25 204 VAL A N 1
ATOM 1588 C CA . VAL A 1 204 ? -13.742 19.381 7.343 1.00 94.25 204 VAL A CA 1
ATOM 1589 C C . VAL A 1 204 ? -13.928 20.219 6.076 1.00 94.25 204 VAL A C 1
ATOM 1591 O O . VAL A 1 204 ? -14.978 20.833 5.884 1.00 94.25 204 VAL A O 1
ATOM 1594 N N . PHE A 1 205 ? -12.950 20.204 5.170 1.00 95.19 205 PHE A N 1
ATOM 1595 C CA . PHE A 1 205 ? -13.009 21.012 3.951 1.00 95.19 205 PHE A CA 1
ATOM 1596 C C . PHE A 1 205 ? -13.964 20.471 2.890 1.00 95.19 205 PHE A C 1
ATOM 1598 O O . PHE A 1 205 ? -14.539 21.264 2.139 1.00 95.19 205 PHE A O 1
ATOM 1605 N N . ARG A 1 206 ? -14.217 19.157 2.858 1.00 93.88 206 ARG A N 1
ATOM 1606 C CA . ARG A 1 206 ? -15.301 18.586 2.050 1.00 93.88 206 ARG A CA 1
ATOM 1607 C C . ARG A 1 206 ? -16.656 19.155 2.484 1.00 93.88 206 ARG A C 1
ATOM 1609 O O . ARG A 1 206 ? -17.396 19.641 1.636 1.00 93.88 206 ARG A O 1
ATOM 1616 N N . ARG A 1 207 ? -16.946 19.182 3.793 1.00 93.50 207 ARG A N 1
ATOM 1617 C CA . ARG A 1 207 ? -18.189 19.763 4.341 1.00 93.50 207 ARG A CA 1
ATOM 1618 C C . ARG A 1 207 ? -18.311 21.255 4.060 1.00 93.50 207 ARG A C 1
ATOM 1620 O O . ARG A 1 207 ? -19.373 21.699 3.639 1.00 93.50 207 ARG A O 1
ATOM 1627 N N . ILE A 1 208 ? -17.229 22.016 4.249 1.00 94.50 208 ILE A N 1
ATOM 1628 C CA . ILE A 1 208 ? -17.198 23.444 3.896 1.00 94.50 208 ILE A CA 1
ATOM 1629 C C . ILE A 1 208 ? -17.544 23.615 2.412 1.00 94.50 208 ILE A C 1
ATOM 1631 O O . ILE A 1 208 ? -18.413 24.415 2.077 1.00 94.50 208 ILE A O 1
ATOM 1635 N N . SER A 1 209 ? -16.916 22.835 1.527 1.00 93.12 209 SER A N 1
ATOM 1636 C CA . SER A 1 209 ? -17.146 22.921 0.080 1.00 93.12 209 SER A CA 1
ATOM 1637 C C . SER A 1 209 ? -18.594 22.597 -0.297 1.00 93.12 209 SER A C 1
ATOM 1639 O O . SER A 1 209 ? -19.199 23.338 -1.072 1.00 93.12 209 SER A O 1
ATOM 1641 N N . ASP A 1 210 ? -19.171 21.544 0.289 1.00 91.88 210 ASP A N 1
ATOM 1642 C CA . ASP A 1 210 ? -20.567 21.159 0.065 1.00 91.88 210 ASP A CA 1
ATOM 1643 C C . ASP A 1 210 ? -21.536 22.248 0.544 1.00 91.88 210 ASP A C 1
ATOM 1645 O O . ASP A 1 210 ? -22.421 22.655 -0.211 1.00 91.88 210 ASP A O 1
ATOM 1649 N N . ASN A 1 211 ? -21.348 22.768 1.761 1.00 93.06 211 ASN A N 1
ATOM 1650 C CA . ASN A 1 211 ? -22.213 23.805 2.326 1.00 93.06 211 ASN A CA 1
ATOM 1651 C C . ASN A 1 211 ? -22.150 25.094 1.507 1.00 93.06 211 ASN A C 1
ATOM 1653 O O . ASN A 1 211 ? -23.189 25.651 1.161 1.00 93.06 211 ASN A O 1
ATOM 1657 N N . VAL A 1 212 ? -20.948 25.542 1.131 1.00 92.38 212 VAL A N 1
ATOM 1658 C CA . VAL A 1 212 ? -20.776 26.728 0.280 1.00 92.38 212 VAL A CA 1
ATOM 1659 C C . VAL A 1 212 ? -21.438 26.515 -1.083 1.00 92.38 212 VAL A C 1
ATOM 1661 O O . VAL A 1 212 ? -22.124 27.410 -1.581 1.00 92.38 212 VAL A O 1
ATOM 1664 N N . TYR A 1 213 ? -21.297 25.330 -1.685 1.00 90.31 213 TYR A N 1
ATOM 1665 C CA . TYR A 1 213 ? -21.937 25.024 -2.963 1.00 90.31 213 TYR A CA 1
ATOM 1666 C C . TYR A 1 213 ? -23.466 25.050 -2.868 1.00 90.31 213 TYR A C 1
ATOM 1668 O O . TYR A 1 213 ? -24.117 25.609 -3.750 1.00 90.31 213 TYR A O 1
ATOM 1676 N N . GLN A 1 214 ? -24.059 24.513 -1.801 1.00 91.31 214 GLN A N 1
ATOM 1677 C CA . GLN A 1 214 ? -25.515 24.548 -1.631 1.00 91.31 214 GLN A CA 1
ATOM 1678 C C . GLN A 1 214 ? -26.031 25.949 -1.276 1.00 91.31 214 GLN A C 1
ATOM 1680 O O . GLN A 1 214 ? -26.933 26.451 -1.947 1.00 91.31 214 GLN A O 1
ATOM 1685 N N . GLU A 1 215 ? -25.447 26.607 -0.272 1.00 91.44 215 GLU A N 1
ATOM 1686 C CA . GLU A 1 215 ? -25.902 27.913 0.230 1.00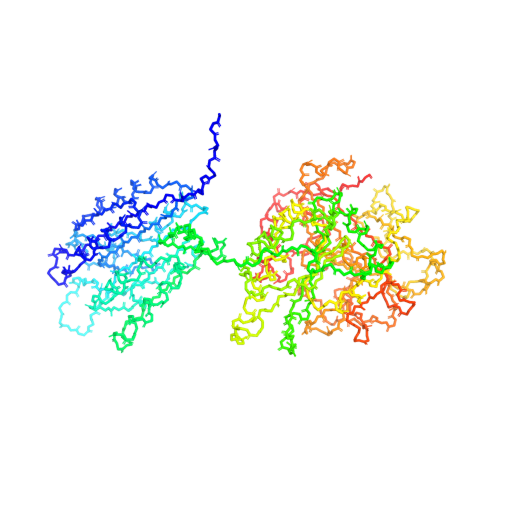 91.44 215 GLU A CA 1
ATOM 1687 C C . GLU A 1 215 ? -25.672 29.044 -0.789 1.00 91.44 215 GLU A C 1
ATOM 1689 O O . GLU A 1 215 ? -26.445 29.998 -0.840 1.00 91.44 215 GLU A O 1
ATOM 1694 N N . SER A 1 216 ? -24.685 28.910 -1.685 1.00 87.62 216 SER A N 1
ATOM 1695 C CA . SER A 1 216 ? -24.503 29.838 -2.814 1.00 87.62 216 SER A CA 1
ATOM 1696 C C . SER A 1 216 ? -25.513 29.639 -3.954 1.00 87.62 216 SER A C 1
ATOM 1698 O O . SER A 1 216 ? -25.443 30.338 -4.968 1.00 87.62 216 SER A O 1
ATOM 1700 N N . GLY A 1 217 ? -26.429 28.670 -3.846 1.00 86.00 217 GLY A N 1
ATOM 1701 C CA . GLY A 1 217 ? -27.315 28.287 -4.944 1.00 86.00 217 GLY A CA 1
ATOM 1702 C C . GLY A 1 217 ? -26.547 27.682 -6.120 1.00 86.00 217 GLY A C 1
ATOM 1703 O O . GLY A 1 217 ? -26.901 27.928 -7.273 1.00 86.00 217 GLY A O 1
ATOM 1704 N N . LYS A 1 218 ? -25.488 26.913 -5.827 1.00 86.12 218 LYS A N 1
ATOM 1705 C CA . LYS A 1 218 ? -24.594 26.243 -6.787 1.00 86.12 218 LYS A CA 1
ATOM 1706 C C . LYS A 1 218 ? -23.724 27.183 -7.626 1.00 86.12 218 LYS A C 1
ATOM 1708 O O . LYS A 1 218 ? -23.249 26.776 -8.685 1.00 86.12 218 LYS A O 1
ATOM 1713 N N . LYS A 1 219 ? -23.514 28.418 -7.160 1.00 82.62 219 LYS A N 1
ATOM 1714 C CA . LYS A 1 219 ? -22.759 29.468 -7.871 1.00 82.62 219 LYS A CA 1
ATOM 1715 C C . LYS A 1 219 ? -21.302 29.591 -7.438 1.00 82.62 219 LYS A C 1
ATOM 1717 O O . LYS A 1 219 ? -20.516 30.172 -8.170 1.00 82.62 219 LYS A O 1
ATOM 1722 N N . GLN A 1 220 ? -20.955 29.081 -6.261 1.00 85.25 220 GLN A N 1
ATOM 1723 C CA . GLN A 1 220 ? -19.592 29.078 -5.742 1.00 85.25 220 GLN A CA 1
ATOM 1724 C C . GLN A 1 220 ? -19.191 27.647 -5.418 1.00 85.25 220 GLN A C 1
ATOM 1726 O O . GLN A 1 220 ? -19.845 26.993 -4.605 1.00 85.25 220 GLN A O 1
ATOM 1731 N N . ARG A 1 221 ? -18.119 27.152 -6.040 1.00 87.56 221 ARG A N 1
ATOM 1732 C CA . ARG A 1 221 ? -17.634 25.787 -5.819 1.00 87.56 221 ARG A CA 1
ATOM 1733 C C . ARG A 1 221 ? -16.202 25.792 -5.279 1.00 87.56 221 ARG A C 1
ATOM 1735 O O . ARG A 1 221 ? -15.264 25.776 -6.070 1.00 87.56 221 ARG A O 1
ATOM 1742 N N . PRO A 1 222 ? -16.004 25.775 -3.952 1.00 91.56 222 PRO A N 1
ATOM 1743 C CA . PRO A 1 222 ? -14.677 25.569 -3.386 1.00 91.56 222 PRO A CA 1
ATOM 1744 C C . PRO A 1 222 ? -14.100 24.220 -3.829 1.00 91.56 222 PRO A C 1
ATOM 1746 O O . PRO A 1 222 ? -14.838 23.260 -4.071 1.00 91.56 222 PRO A O 1
ATOM 1749 N N . PHE A 1 223 ? -12.777 24.131 -3.919 1.00 89.88 223 PHE A N 1
ATOM 1750 C CA . PHE A 1 223 ? -12.094 22.877 -4.230 1.00 89.88 223 PHE A CA 1
ATOM 1751 C C . PHE A 1 223 ? -10.780 22.759 -3.471 1.00 89.88 223 PHE A C 1
ATOM 1753 O O . PHE A 1 223 ? -10.181 23.757 -3.069 1.00 89.88 223 PHE A O 1
ATOM 1760 N N . SER A 1 224 ? -10.315 21.521 -3.320 1.00 92.62 224 SER A N 1
ATOM 1761 C CA . SER A 1 224 ? -9.068 21.220 -2.627 1.00 92.62 224 SER A CA 1
ATOM 1762 C C . SER A 1 224 ? -8.096 20.450 -3.519 1.00 92.62 224 SER A C 1
ATOM 1764 O O . SER A 1 224 ? -8.491 19.649 -4.371 1.00 92.62 224 SER A O 1
ATOM 1766 N N . ILE A 1 225 ? -6.805 20.648 -3.277 1.00 91.62 225 ILE A N 1
ATOM 1767 C CA . ILE A 1 225 ? -5.719 19.795 -3.755 1.00 91.62 225 ILE A CA 1
ATOM 1768 C C . ILE A 1 225 ? -5.162 19.076 -2.530 1.00 91.62 225 ILE A C 1
ATOM 1770 O O . ILE A 1 225 ? -4.636 19.713 -1.620 1.00 91.62 225 ILE A O 1
ATOM 1774 N N . ASN A 1 226 ? -5.303 17.751 -2.497 1.00 91.38 226 ASN A N 1
ATOM 1775 C CA . ASN A 1 226 ? -4.927 16.938 -1.344 1.00 91.38 226 ASN A CA 1
ATOM 1776 C C . ASN A 1 226 ? -3.651 16.127 -1.609 1.00 91.38 226 ASN A C 1
ATOM 1778 O O . ASN A 1 226 ? -3.717 15.034 -2.173 1.00 91.38 226 ASN A O 1
ATOM 1782 N N . GLY A 1 227 ? -2.507 16.648 -1.164 1.00 88.81 227 GLY A N 1
ATOM 1783 C CA . GLY A 1 227 ? -1.202 15.985 -1.181 1.00 88.81 227 GLY A CA 1
ATOM 1784 C C . GLY A 1 227 ? -0.843 15.229 0.102 1.00 88.81 227 GLY A C 1
ATOM 1785 O O . GLY A 1 227 ? 0.317 14.853 0.271 1.00 88.81 227 GLY A O 1
ATOM 1786 N N . LEU A 1 228 ? -1.800 14.978 1.006 1.00 85.06 228 LEU A N 1
ATOM 1787 C CA . LEU A 1 228 ? -1.559 14.359 2.321 1.00 85.06 228 LEU A CA 1
ATOM 1788 C C . LEU A 1 228 ? -1.554 12.819 2.309 1.00 85.06 228 LEU A C 1
ATOM 1790 O O . LEU A 1 228 ? -1.553 12.192 3.366 1.00 85.06 228 LEU A O 1
ATOM 1794 N N . ASN A 1 229 ? -1.540 12.186 1.132 1.00 69.94 229 ASN A N 1
ATOM 1795 C CA . ASN A 1 229 ? -1.795 10.748 0.943 1.00 69.94 229 ASN A CA 1
ATOM 1796 C C . ASN A 1 229 ? -0.878 9.795 1.744 1.00 69.94 229 ASN A C 1
ATOM 1798 O O . ASN A 1 229 ? -1.201 8.618 1.874 1.00 69.94 229 ASN A O 1
ATOM 1802 N N . GLN A 1 230 ? 0.249 10.277 2.276 1.00 62.16 230 GLN A N 1
ATOM 1803 C CA . GLN A 1 230 ? 1.219 9.482 3.041 1.00 62.16 230 GLN A CA 1
ATOM 1804 C C . GLN A 1 230 ? 1.213 9.765 4.558 1.00 62.16 230 GLN A C 1
ATOM 1806 O O . GLN A 1 230 ? 1.871 9.042 5.301 1.00 62.16 230 GLN A O 1
ATOM 1811 N N . LEU A 1 231 ? 0.465 10.773 5.030 1.00 60.06 231 LEU A N 1
ATOM 1812 C CA . LEU A 1 231 ? 0.562 11.306 6.402 1.00 60.06 231 LEU A CA 1
ATOM 1813 C C . LEU A 1 231 ? -0.548 10.822 7.356 1.00 60.06 231 LEU A C 1
ATOM 1815 O O . LEU A 1 231 ? -0.550 11.174 8.531 1.00 60.06 231 LEU A O 1
ATOM 1819 N N . GLY A 1 232 ? -1.464 9.966 6.892 1.00 67.50 232 GLY A N 1
ATOM 1820 C CA . GLY A 1 232 ? -2.559 9.449 7.721 1.00 67.50 232 GLY A CA 1
ATOM 1821 C C . GLY A 1 232 ? -3.656 10.487 7.989 1.00 67.50 232 GLY A C 1
ATOM 1822 O O . GLY A 1 232 ? -3.903 11.365 7.166 1.00 67.50 232 GLY A O 1
ATOM 1823 N N . GLU A 1 233 ? -4.373 10.351 9.109 1.00 80.38 233 GLU A N 1
ATOM 1824 C CA . GLU A 1 233 ? -5.416 11.310 9.494 1.00 80.38 233 GLU A CA 1
ATOM 1825 C C . GLU A 1 233 ? -4.797 12.545 10.148 1.00 80.38 233 GLU A C 1
ATOM 1827 O O . GLU A 1 233 ? -4.047 12.435 11.115 1.00 80.38 233 GLU A O 1
ATOM 1832 N N . VAL A 1 234 ? -5.139 13.723 9.629 1.00 86.88 234 VAL A N 1
ATOM 1833 C CA . VAL A 1 234 ? -4.627 15.012 10.104 1.00 86.88 234 VAL A CA 1
ATOM 1834 C C . VAL A 1 234 ? -5.801 15.818 10.633 1.00 86.88 234 VAL A C 1
ATOM 1836 O O . VAL A 1 234 ? -6.718 16.120 9.873 1.00 86.88 234 VAL A O 1
ATOM 1839 N N . CYS A 1 235 ? -5.774 16.190 11.910 1.00 90.69 235 CYS A N 1
ATOM 1840 C CA . CYS A 1 235 ? -6.828 16.977 12.553 1.00 90.69 235 CYS A CA 1
ATOM 1841 C C . CYS A 1 235 ? -6.279 18.338 12.993 1.00 90.69 235 CYS A C 1
ATOM 1843 O O . CYS A 1 235 ? -5.281 18.404 13.712 1.00 90.69 235 CYS A O 1
ATOM 1845 N N . LEU A 1 236 ? -6.957 19.429 12.619 1.00 90.69 236 LEU A N 1
ATOM 1846 C CA . LEU A 1 236 ? -6.571 20.782 13.047 1.00 90.69 236 LEU A CA 1
ATOM 1847 C C . LEU A 1 236 ? -6.820 20.987 14.547 1.00 90.69 236 LEU A C 1
ATOM 1849 O O . LEU A 1 236 ? -5.963 21.521 15.254 1.00 90.69 236 LEU A O 1
ATOM 1853 N N . ASN A 1 237 ? -7.950 20.489 15.057 1.00 91.44 237 ASN A N 1
ATOM 1854 C CA . ASN A 1 237 ? -8.285 20.486 16.478 1.00 91.44 237 ASN A CA 1
ATOM 1855 C C . ASN A 1 237 ? -8.269 19.060 17.052 1.00 91.44 237 ASN A C 1
ATOM 1857 O O . ASN A 1 237 ? -9.306 18.475 17.359 1.00 91.44 237 ASN A O 1
ATOM 1861 N N . GLN A 1 238 ? -7.079 18.464 17.156 1.00 84.25 238 GLN A N 1
ATOM 1862 C CA . GLN A 1 238 ? -6.917 17.205 17.880 1.00 84.25 238 GLN A CA 1
ATOM 1863 C C . GLN A 1 238 ? -7.050 17.465 19.386 1.00 84.25 238 GLN A C 1
ATOM 1865 O O . GLN A 1 238 ? -6.118 17.970 20.015 1.00 84.25 238 GLN A O 1
ATOM 1870 N N . VAL A 1 239 ? -8.197 17.107 19.960 1.00 79.00 239 VAL A N 1
ATOM 1871 C CA . VAL A 1 239 ? -8.423 17.151 21.406 1.00 79.00 239 VAL A CA 1
ATOM 1872 C C . VAL A 1 239 ? -8.320 15.732 21.924 1.00 79.00 239 VAL A C 1
ATOM 1874 O O . VAL A 1 239 ? -9.226 14.913 21.744 1.00 79.00 239 VAL A O 1
ATOM 1877 N N . TYR A 1 240 ? -7.206 15.444 22.595 1.00 62.25 240 TYR A N 1
ATOM 1878 C CA . TYR A 1 240 ? -7.103 14.236 23.395 1.00 62.25 240 TYR A CA 1
ATOM 1879 C C . TYR A 1 240 ? -8.016 14.399 24.607 1.00 62.25 240 TYR A C 1
ATOM 1881 O O . TYR A 1 240 ? -7.641 14.994 25.615 1.00 62.25 240 TYR A O 1
ATOM 1889 N N . ARG A 1 241 ? -9.245 13.898 24.496 1.00 51.84 241 ARG A N 1
ATOM 1890 C CA . ARG A 1 241 ? -10.073 13.652 25.669 1.00 51.84 241 ARG A CA 1
ATOM 1891 C C . ARG A 1 241 ? -9.601 12.312 26.223 1.00 51.84 241 ARG A C 1
ATOM 1893 O O . ARG A 1 241 ? -9.909 11.294 25.596 1.00 51.84 241 ARG A O 1
ATOM 1900 N N . PRO A 1 242 ? -8.843 12.270 27.340 1.00 42.69 242 PRO A N 1
ATOM 1901 C CA . PRO A 1 242 ? -8.742 11.016 28.063 1.00 42.69 242 PRO A CA 1
ATOM 1902 C C . PRO A 1 242 ? -10.186 10.563 28.305 1.00 42.69 242 PRO A C 1
ATOM 1904 O O . PRO A 1 242 ? -11.030 11.411 28.626 1.00 42.69 242 PRO A O 1
ATOM 1907 N N . PRO A 1 243 ? -10.514 9.286 28.059 1.00 43.19 243 PRO A N 1
ATOM 1908 C CA . PRO A 1 243 ? -11.868 8.816 28.292 1.00 43.19 243 PRO A CA 1
ATOM 1909 C C . PRO A 1 243 ? -12.268 9.240 29.714 1.00 43.19 243 PRO A C 1
ATOM 1911 O O . PRO A 1 243 ? -11.414 9.170 30.608 1.00 43.19 243 PRO A O 1
ATOM 1914 N N . PRO A 1 244 ? -13.503 9.742 29.939 1.00 39.91 244 PRO A N 1
ATOM 1915 C CA . PRO A 1 244 ? -13.959 9.991 31.300 1.00 39.91 244 PRO A CA 1
ATOM 1916 C C . PRO A 1 244 ? -13.638 8.742 32.126 1.00 39.91 244 PRO A C 1
ATOM 1918 O O . PRO A 1 244 ? -13.786 7.639 31.580 1.00 39.91 244 PRO A O 1
ATOM 1921 N N . PRO A 1 245 ? -13.163 8.874 33.387 1.00 40.16 245 PRO A N 1
ATOM 1922 C CA . PRO A 1 245 ? -13.030 7.701 34.235 1.00 40.16 245 PRO A CA 1
ATOM 1923 C C . PRO A 1 245 ? -14.378 6.998 34.137 1.00 40.16 245 PRO A C 1
ATOM 1925 O O . PRO A 1 245 ? -15.404 7.678 34.288 1.00 40.16 245 PRO A O 1
ATOM 1928 N N . PRO A 1 246 ? -14.395 5.720 33.726 1.00 42.50 246 PRO A N 1
ATOM 1929 C CA . PRO A 1 246 ? -15.644 5.081 33.383 1.00 42.50 246 PRO A CA 1
ATOM 1930 C C . PRO A 1 246 ? -16.591 5.284 34.568 1.00 42.50 246 PRO A C 1
ATOM 1932 O O . PRO A 1 246 ? -16.140 5.192 35.723 1.00 42.50 246 PRO A O 1
ATOM 1935 N N . PRO A 1 247 ? -17.890 5.580 34.344 1.00 41.09 247 PRO A N 1
ATOM 1936 C CA . PRO A 1 247 ? -18.848 5.311 35.406 1.00 41.09 247 PRO A CA 1
ATOM 1937 C C . PRO A 1 247 ? -18.550 3.892 35.898 1.00 41.09 247 PRO A C 1
ATOM 1939 O O . PRO A 1 247 ? -18.082 3.066 35.115 1.00 41.09 247 PRO A O 1
ATOM 1942 N N . LYS A 1 248 ? -18.754 3.592 37.184 1.00 41.66 248 LYS A N 1
ATOM 1943 C CA . LYS A 1 248 ? -18.693 2.205 37.669 1.00 41.66 248 LYS A CA 1
ATOM 1944 C C . LYS A 1 248 ? -19.827 1.390 37.018 1.00 41.66 248 LYS A C 1
ATOM 1946 O O . LYS A 1 248 ? -20.779 1.000 37.677 1.00 41.66 248 LYS A O 1
ATOM 1951 N N . SER A 1 249 ? -19.747 1.179 35.713 1.00 41.19 249 SER A N 1
ATOM 1952 C CA . SER A 1 249 ? -20.339 0.107 34.958 1.00 41.19 249 SER A CA 1
ATOM 1953 C C . SER A 1 249 ? -19.276 -0.972 34.954 1.00 41.19 249 SER A C 1
ATOM 1955 O O . SER A 1 249 ? -18.193 -0.810 34.392 1.00 41.19 249 SER A O 1
ATOM 1957 N N . VAL A 1 250 ? -19.580 -2.049 35.656 1.00 46.31 250 VAL A N 1
ATOM 1958 C CA . VAL A 1 250 ? -18.862 -3.309 35.554 1.00 46.31 250 VAL A CA 1
ATOM 1959 C C . VAL A 1 250 ? -19.104 -3.823 34.131 1.00 46.31 250 VAL A C 1
ATOM 1961 O O . VAL A 1 250 ? -20.034 -4.586 33.901 1.00 46.31 250 VAL A O 1
ATOM 1964 N N . GLU A 1 251 ? -18.341 -3.341 33.148 1.00 48.53 251 GLU A N 1
ATOM 1965 C CA . GLU A 1 251 ? -18.149 -4.128 31.933 1.00 48.53 251 GLU A CA 1
ATOM 1966 C C . GLU A 1 251 ? -17.213 -5.277 32.320 1.00 48.53 251 GLU A C 1
ATOM 1968 O O . GLU A 1 251 ? -16.173 -5.030 32.943 1.00 48.53 251 GLU A O 1
ATOM 1973 N N . PRO A 1 252 ? -17.603 -6.535 32.065 1.00 53.03 252 PRO A N 1
ATOM 1974 C CA . PRO A 1 252 ? -16.804 -7.675 32.472 1.00 53.03 252 PRO A CA 1
ATOM 1975 C C . PRO A 1 252 ? -15.447 -7.603 31.769 1.00 53.03 252 PRO A C 1
ATOM 1977 O O . PRO A 1 252 ? -15.375 -7.479 30.548 1.00 53.03 252 PRO A O 1
ATOM 1980 N N . ILE A 1 253 ? -14.372 -7.671 32.556 1.00 65.44 253 ILE A N 1
ATOM 1981 C CA . ILE A 1 253 ? -13.015 -7.884 32.048 1.00 65.44 253 ILE A CA 1
ATOM 1982 C C . ILE A 1 253 ? -13.068 -9.147 31.180 1.00 65.44 253 ILE A C 1
ATOM 1984 O O . ILE A 1 253 ? -13.539 -10.182 31.661 1.00 65.44 253 ILE A O 1
ATOM 1988 N N . LEU A 1 254 ? -12.624 -9.072 29.919 1.00 73.44 254 LEU A N 1
ATOM 1989 C CA . LEU A 1 254 ? -12.464 -10.274 29.100 1.00 73.44 254 LEU A CA 1
ATOM 1990 C C . LEU A 1 254 ? -11.372 -11.130 29.743 1.00 73.44 254 LEU A C 1
ATOM 1992 O O . LEU A 1 254 ? -10.187 -10.816 29.623 1.00 73.44 254 LEU A O 1
ATOM 1996 N N . SER A 1 255 ? -11.770 -12.192 30.443 1.00 81.06 255 SER A N 1
ATOM 1997 C CA . SER A 1 255 ? -10.829 -13.197 30.924 1.00 81.06 255 SER A CA 1
ATOM 1998 C C . SER A 1 255 ? -10.577 -14.223 29.828 1.00 81.06 255 SER A C 1
ATOM 2000 O O . SER A 1 255 ? -11.476 -14.594 29.072 1.00 81.06 255 SER A O 1
ATOM 2002 N N . THR A 1 256 ? -9.337 -14.688 29.738 1.00 80.31 256 THR A N 1
ATOM 2003 C CA . THR A 1 256 ? -8.921 -15.684 28.744 1.00 80.31 256 THR A CA 1
ATOM 2004 C C . THR A 1 256 ? -9.705 -16.989 28.889 1.00 80.31 256 THR A C 1
ATOM 2006 O O . THR A 1 256 ? -10.100 -17.585 27.891 1.00 80.31 256 THR A O 1
ATOM 2009 N N . GLU A 1 257 ? -10.043 -17.346 30.131 1.00 82.56 257 GLU A N 1
ATOM 2010 C CA . GLU A 1 257 ? -10.849 -18.510 30.519 1.00 82.56 257 GLU A CA 1
ATOM 2011 C C . GLU A 1 257 ? -12.196 -18.602 29.794 1.00 82.56 257 GLU A C 1
ATOM 2013 O O . GLU A 1 257 ? -12.641 -19.698 29.470 1.00 82.56 257 GLU A O 1
ATOM 2018 N N . GLN A 1 258 ? -12.836 -17.467 29.488 1.00 84.50 258 GLN A N 1
ATOM 2019 C CA . GLN A 1 258 ? -14.130 -17.440 28.791 1.00 84.50 258 GLN A CA 1
ATOM 2020 C C . GLN A 1 258 ? -14.052 -17.937 27.342 1.00 84.50 258 GLN A C 1
ATOM 2022 O O . GLN A 1 258 ? -15.082 -18.259 26.751 1.00 84.50 258 GLN A O 1
ATOM 2027 N N . PHE A 1 259 ? -12.852 -17.961 26.763 1.00 84.62 259 PHE A N 1
ATOM 2028 C CA . PHE A 1 259 ? -12.619 -18.298 25.361 1.00 84.62 259 PHE A CA 1
ATOM 2029 C C . PHE A 1 259 ? -11.670 -19.480 25.199 1.00 84.62 259 PHE A C 1
ATOM 2031 O O . PHE A 1 259 ? -11.321 -19.803 24.061 1.00 84.62 259 PHE A O 1
ATOM 2038 N N . PHE A 1 260 ? -11.251 -20.116 26.300 1.00 85.56 260 PHE A N 1
ATOM 2039 C CA . PHE A 1 260 ? -10.473 -21.339 26.207 1.00 85.56 260 PHE A CA 1
ATOM 2040 C C . PHE A 1 260 ? -11.273 -22.419 25.500 1.00 85.56 260 PHE A C 1
ATOM 2042 O O . PHE A 1 260 ? -12.462 -22.620 25.745 1.00 85.56 260 PHE A O 1
ATOM 2049 N N . SER A 1 261 ? -10.590 -23.098 24.594 1.00 81.38 261 SER A N 1
ATOM 2050 C CA . SER A 1 261 ? -11.122 -24.242 23.885 1.00 81.38 261 SER A CA 1
ATOM 2051 C C . SER A 1 261 ? -10.303 -25.470 24.225 1.00 81.38 261 SER A C 1
ATOM 2053 O O . SER A 1 261 ? -9.075 -25.416 24.233 1.00 81.38 261 SER A O 1
ATOM 2055 N N . ASP A 1 262 ? -11.009 -26.577 24.439 1.00 76.75 262 ASP A N 1
ATOM 2056 C CA . ASP A 1 262 ? -10.418 -27.905 24.609 1.00 76.75 262 ASP A CA 1
ATOM 2057 C C . ASP A 1 262 ? -9.893 -28.484 23.276 1.00 76.75 262 ASP A C 1
ATOM 2059 O O . ASP A 1 262 ? -9.342 -29.583 23.242 1.00 76.75 262 ASP A O 1
ATOM 2063 N N . GLU A 1 263 ? -10.078 -27.777 22.153 1.00 80.62 263 GLU A N 1
ATOM 2064 C CA . GLU A 1 263 ? -9.562 -28.191 20.851 1.00 80.62 263 GLU A CA 1
ATOM 2065 C C . GLU A 1 263 ? -8.054 -27.933 20.756 1.00 80.62 263 GLU A C 1
ATOM 2067 O O . GLU A 1 263 ? -7.576 -26.794 20.778 1.00 80.62 263 GLU A O 1
ATOM 2072 N N . GLU A 1 264 ? -7.285 -29.003 20.577 1.00 79.88 264 GLU A N 1
ATOM 2073 C CA . GLU A 1 264 ? -5.866 -28.892 20.262 1.00 79.88 264 GLU A CA 1
ATOM 2074 C C . GLU A 1 264 ? -5.628 -28.467 18.807 1.00 79.88 264 GLU A C 1
ATOM 2076 O O . GLU A 1 264 ? -6.421 -28.744 17.905 1.00 79.88 264 GLU A O 1
ATOM 2081 N N . LEU A 1 265 ? -4.473 -27.838 18.561 1.00 82.81 265 LEU A N 1
ATOM 2082 C CA . LEU A 1 265 ? -3.975 -27.666 17.197 1.00 82.81 265 LEU A CA 1
ATOM 2083 C C . LEU A 1 265 ? -3.764 -29.042 16.555 1.00 82.81 265 LEU A C 1
ATOM 2085 O O . LEU A 1 265 ? -3.188 -29.945 17.168 1.00 82.81 265 LEU A O 1
ATOM 2089 N N . THR A 1 266 ? -4.170 -29.184 15.296 1.00 83.88 266 THR A N 1
ATOM 2090 C CA . THR A 1 266 ? -3.883 -30.399 14.520 1.00 83.88 266 THR A CA 1
ATOM 2091 C C . THR A 1 266 ? -2.372 -30.583 14.329 1.00 83.88 266 THR A C 1
ATOM 2093 O O . THR A 1 266 ? -1.620 -29.609 14.353 1.00 83.88 266 THR A O 1
ATOM 2096 N N . ASP A 1 267 ? -1.894 -31.805 14.071 1.00 79.56 267 ASP A N 1
ATOM 2097 C CA . ASP A 1 267 ? -0.459 -32.049 13.816 1.00 79.56 267 ASP A CA 1
ATOM 2098 C C . ASP A 1 267 ? 0.081 -31.220 12.639 1.00 79.56 267 ASP A C 1
ATOM 2100 O O . ASP A 1 267 ? 1.212 -30.733 12.656 1.00 79.56 267 ASP A O 1
ATOM 2104 N N . VAL A 1 268 ? -0.766 -31.000 11.631 1.00 73.31 268 VAL A N 1
ATOM 2105 C CA . VAL A 1 268 ? -0.481 -30.146 10.473 1.00 73.31 268 VAL A CA 1
ATOM 2106 C C . VAL A 1 268 ? -0.259 -28.693 10.909 1.00 73.31 268 VAL A C 1
ATOM 2108 O O . VAL A 1 268 ? 0.723 -28.068 10.508 1.00 73.31 268 VAL A O 1
ATOM 2111 N N . GLU A 1 269 ? -1.125 -28.154 11.771 1.00 78.88 269 GLU A N 1
ATOM 2112 C CA . GLU A 1 269 ? -0.970 -26.803 12.321 1.00 78.88 269 GLU A CA 1
ATOM 2113 C C . GLU A 1 269 ? 0.227 -26.683 13.264 1.00 78.88 269 GLU A C 1
ATOM 2115 O O . GLU A 1 269 ? 0.944 -25.684 13.200 1.00 78.88 269 GLU A O 1
ATOM 2120 N N . LYS A 1 270 ? 0.473 -27.696 14.106 1.00 83.56 270 LYS A N 1
ATOM 2121 C CA . LYS A 1 270 ? 1.630 -27.752 15.012 1.00 83.56 270 LYS A CA 1
ATOM 2122 C C . LYS A 1 270 ? 2.936 -27.645 14.217 1.00 83.56 270 LYS A C 1
ATOM 2124 O O . LYS A 1 270 ? 3.761 -26.781 14.523 1.00 83.56 270 LYS A O 1
ATOM 2129 N N . ASN A 1 271 ? 3.086 -28.44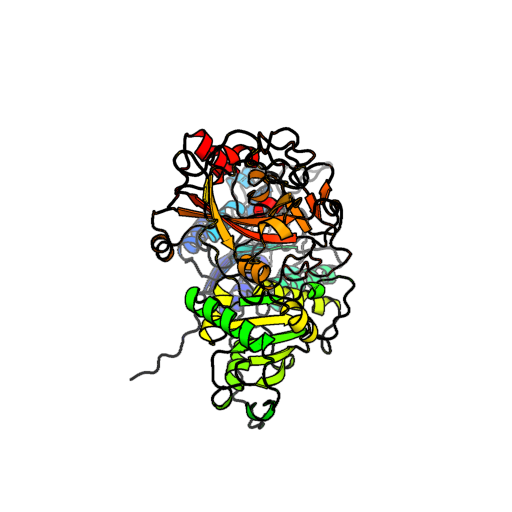2 13.156 1.00 78.50 271 ASN A N 1
ATOM 2130 C CA . ASN A 1 271 ? 4.262 -28.401 12.280 1.00 78.50 271 ASN A CA 1
ATOM 2131 C C . ASN A 1 271 ? 4.413 -27.040 11.586 1.00 78.50 271 ASN A C 1
ATOM 2133 O O . ASN A 1 271 ? 5.484 -26.436 11.633 1.00 78.50 271 ASN A O 1
ATOM 2137 N N . TYR A 1 272 ? 3.330 -26.499 11.025 1.00 77.25 272 TYR A N 1
ATOM 2138 C CA . TYR A 1 272 ? 3.361 -25.183 10.385 1.00 77.25 272 TYR A CA 1
ATOM 2139 C C . TYR A 1 272 ? 3.773 -24.057 11.326 1.00 77.25 272 TYR A C 1
ATOM 2141 O O . TYR A 1 272 ? 4.566 -23.182 10.976 1.00 77.25 272 TYR A O 1
ATOM 2149 N N . TYR A 1 273 ? 3.205 -24.043 12.530 1.00 85.50 273 TYR A N 1
ATOM 2150 C CA . TYR A 1 273 ? 3.499 -23.011 13.511 1.00 85.50 273 TYR A CA 1
ATOM 2151 C C . TYR A 1 273 ? 4.924 -23.134 14.031 1.00 85.50 273 TYR A C 1
ATOM 2153 O O . TYR A 1 273 ? 5.547 -22.103 14.267 1.00 85.50 273 TYR A O 1
ATOM 2161 N N . ALA A 1 274 ? 5.479 -24.344 14.126 1.00 83.75 274 ALA A N 1
ATOM 2162 C CA . ALA A 1 274 ? 6.895 -24.533 14.420 1.00 83.75 274 ALA A CA 1
ATOM 2163 C C . ALA A 1 274 ? 7.793 -23.890 13.344 1.00 83.75 274 ALA A C 1
ATOM 2165 O O . ALA A 1 274 ? 8.713 -23.144 13.681 1.00 83.75 274 ALA A O 1
ATOM 2166 N N . GLU A 1 275 ? 7.487 -24.082 12.059 1.00 79.06 275 GLU A N 1
ATOM 2167 C CA . GLU A 1 275 ? 8.224 -23.438 10.961 1.00 79.06 275 GLU A CA 1
ATOM 2168 C C . GLU A 1 275 ? 8.062 -21.909 10.967 1.00 79.06 275 GLU A C 1
ATOM 2170 O O . GLU A 1 275 ? 9.037 -21.171 10.798 1.00 79.06 275 GLU A O 1
ATOM 2175 N N . CYS A 1 276 ? 6.851 -21.406 11.232 1.00 83.19 276 CYS A N 1
ATOM 2176 C CA . CYS A 1 276 ? 6.599 -19.969 11.371 1.00 83.19 276 CYS A CA 1
ATOM 2177 C C . CYS A 1 276 ? 7.362 -19.364 12.560 1.00 83.19 276 CYS A C 1
ATOM 2179 O O . CYS A 1 276 ? 7.885 -18.252 12.453 1.00 83.19 276 CYS A O 1
ATOM 2181 N N . LYS A 1 277 ? 7.454 -20.087 13.684 1.00 86.50 277 LYS A N 1
ATOM 2182 C CA . LYS A 1 277 ? 8.257 -19.688 14.848 1.00 86.50 277 LYS A CA 1
ATOM 2183 C C . LYS A 1 277 ? 9.737 -19.632 14.503 1.00 86.50 277 LYS A C 1
ATOM 2185 O O . LYS A 1 277 ? 10.394 -18.660 14.867 1.00 86.50 277 LYS A O 1
ATOM 2190 N N . GLU A 1 278 ? 10.260 -20.619 13.779 1.00 80.75 278 GLU A N 1
ATOM 2191 C CA . GLU A 1 278 ? 11.664 -20.616 13.360 1.00 80.75 278 GLU A CA 1
ATOM 2192 C C . GLU A 1 278 ? 11.962 -19.454 12.405 1.00 80.75 278 GLU A C 1
ATOM 2194 O O . GLU A 1 278 ? 12.930 -18.714 12.609 1.00 80.75 278 GLU A O 1
ATOM 2199 N N . TYR A 1 279 ? 11.073 -19.201 11.439 1.00 79.06 279 TYR A N 1
ATOM 2200 C CA . TYR A 1 279 ? 11.141 -18.010 10.595 1.00 79.06 279 TYR A CA 1
ATOM 2201 C C . TYR A 1 279 ? 11.188 -16.733 11.439 1.00 79.06 279 TYR A C 1
ATOM 2203 O O . TYR A 1 279 ? 12.129 -15.947 11.314 1.00 79.06 279 TYR A O 1
ATOM 2211 N N . TYR A 1 280 ? 10.227 -16.550 12.349 1.00 83.62 280 TYR A N 1
ATOM 2212 C CA . TYR A 1 280 ? 10.173 -15.389 13.234 1.00 83.62 280 TYR A CA 1
ATOM 2213 C C . TYR A 1 280 ? 11.434 -15.268 14.105 1.00 83.62 280 TYR A C 1
ATOM 2215 O O . TYR A 1 280 ? 11.967 -14.171 14.287 1.00 83.62 280 TYR A O 1
ATOM 2223 N N . ARG A 1 281 ? 11.990 -16.380 14.597 1.00 82.69 281 ARG A N 1
ATOM 2224 C CA . ARG A 1 281 ? 13.229 -16.392 15.385 1.00 82.69 281 ARG A CA 1
ATOM 2225 C C . ARG A 1 281 ? 14.410 -15.849 14.581 1.00 82.69 281 ARG A C 1
ATOM 2227 O O . ARG A 1 281 ? 15.199 -15.079 15.143 1.00 82.69 281 ARG A O 1
ATOM 2234 N N . MET A 1 282 ? 14.506 -16.223 13.303 1.00 73.00 282 MET A N 1
ATOM 2235 C CA . MET A 1 282 ? 15.574 -15.832 12.377 1.00 73.00 282 MET A CA 1
ATOM 2236 C C . MET A 1 282 ? 15.431 -14.403 11.837 1.00 73.00 282 MET A C 1
ATOM 2238 O O . MET A 1 282 ? 16.439 -13.711 11.661 1.00 73.00 282 MET A O 1
ATOM 2242 N N . THR A 1 283 ? 14.205 -13.966 11.545 1.00 72.06 283 THR A N 1
ATOM 2243 C CA . THR A 1 283 ? 13.931 -12.685 10.869 1.00 72.06 283 THR A CA 1
ATOM 2244 C C . THR A 1 283 ? 13.498 -11.577 11.819 1.00 72.06 283 THR A C 1
ATOM 2246 O O . THR A 1 283 ? 13.594 -10.405 11.464 1.00 72.06 283 THR A O 1
ATOM 2249 N N . LYS A 1 284 ? 13.023 -11.934 13.019 1.00 77.56 284 LYS A N 1
ATOM 2250 C CA . LYS A 1 284 ? 12.298 -11.047 13.945 1.00 77.56 284 LYS A CA 1
ATOM 2251 C C . LYS A 1 284 ? 11.051 -10.415 13.317 1.00 77.56 284 LYS A C 1
ATOM 2253 O O . LYS A 1 284 ? 10.585 -9.376 13.780 1.00 77.56 284 LYS A O 1
ATOM 2258 N N . GLN A 1 285 ? 10.514 -11.041 12.270 1.00 79.44 285 GLN A N 1
ATOM 2259 C CA . GLN A 1 285 ? 9.341 -10.594 11.527 1.00 79.44 285 GLN A CA 1
ATOM 2260 C C . GLN A 1 285 ? 8.310 -11.729 11.500 1.00 79.44 285 GLN A C 1
ATOM 2262 O O . GLN A 1 285 ? 8.650 -12.837 11.087 1.00 79.44 285 GLN A O 1
ATOM 2267 N N . PRO A 1 286 ? 7.076 -11.506 11.976 1.00 86.62 286 PRO A N 1
ATOM 2268 C CA . PRO A 1 286 ? 6.029 -12.521 11.953 1.00 86.62 286 PRO A CA 1
ATOM 2269 C C . PRO A 1 286 ? 5.587 -12.820 10.523 1.00 86.62 286 PRO A C 1
ATOM 2271 O O . PRO A 1 286 ? 5.524 -11.916 9.680 1.00 86.62 286 PRO A O 1
ATOM 2274 N N . LEU A 1 287 ? 5.226 -14.074 10.253 1.00 82.44 287 LEU A N 1
ATOM 2275 C CA . LEU A 1 287 ? 4.644 -14.438 8.966 1.00 82.44 287 LEU A CA 1
ATOM 2276 C C . LEU A 1 287 ? 3.196 -13.943 8.902 1.00 82.44 287 LEU A C 1
ATOM 2278 O O . LEU A 1 287 ? 2.375 -14.287 9.749 1.00 82.44 287 LEU A O 1
ATOM 2282 N N . ILE A 1 288 ? 2.873 -13.160 7.876 1.00 82.88 288 ILE A N 1
ATOM 2283 C CA . ILE A 1 288 ? 1.523 -12.646 7.636 1.00 82.88 288 ILE A CA 1
ATOM 2284 C C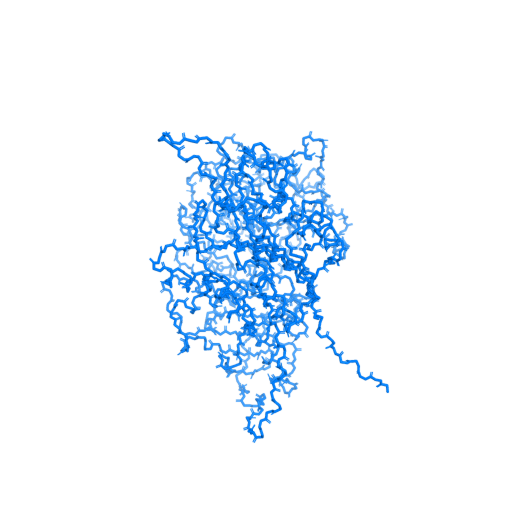 . ILE A 1 288 ? 0.964 -13.299 6.373 1.00 82.88 288 ILE A C 1
ATOM 2286 O O . ILE A 1 288 ? 1.589 -13.256 5.315 1.00 82.88 288 ILE A O 1
ATOM 2290 N N . SER A 1 289 ? -0.232 -13.873 6.473 1.00 78.00 289 SER A N 1
ATOM 2291 C CA . SER A 1 289 ? -0.955 -14.494 5.366 1.00 78.00 289 SER A CA 1
ATOM 2292 C C . SER A 1 289 ? -2.352 -13.899 5.251 1.00 78.00 289 SER A C 1
ATOM 2294 O O . SER A 1 289 ? -3.079 -13.798 6.234 1.00 78.00 289 SER A O 1
ATOM 2296 N N . VAL A 1 290 ? -2.763 -13.512 4.047 1.00 75.75 290 VAL A N 1
ATOM 2297 C CA . VAL A 1 290 ? -4.104 -12.962 3.811 1.00 75.75 290 VAL A CA 1
ATOM 2298 C C . VAL A 1 290 ? -4.841 -13.803 2.775 1.00 75.75 290 VAL A C 1
ATOM 2300 O O . VAL A 1 290 ? -4.248 -14.299 1.815 1.00 75.75 290 VAL A O 1
ATOM 2303 N N . TYR A 1 291 ? -6.135 -14.027 2.983 1.00 74.19 291 TYR A N 1
ATOM 2304 C CA . TYR A 1 291 ? -7.019 -14.672 2.022 1.00 74.19 291 TYR A CA 1
ATOM 2305 C C . TYR A 1 291 ? -7.357 -13.704 0.892 1.00 74.19 291 TYR A C 1
ATOM 2307 O O . TYR A 1 291 ? -7.897 -12.628 1.116 1.00 74.19 291 TYR A O 1
ATOM 2315 N N . GLU A 1 292 ? -7.055 -14.087 -0.342 1.00 60.97 292 GLU A N 1
ATOM 2316 C CA . GLU A 1 292 ? -7.161 -13.170 -1.482 1.00 60.97 292 GLU A CA 1
ATOM 2317 C C . GLU A 1 292 ? -8.608 -12.942 -1.932 1.00 60.97 292 GLU A C 1
ATOM 2319 O O . GLU A 1 292 ? -8.937 -11.862 -2.421 1.00 60.97 292 GLU A O 1
ATOM 2324 N N . GLY A 1 293 ? -9.504 -13.902 -1.660 1.00 63.97 293 GLY A N 1
ATOM 2325 C CA . GLY A 1 293 ? -10.941 -13.758 -1.919 1.00 63.97 293 GLY A CA 1
ATOM 2326 C C . GLY A 1 293 ? -11.608 -12.639 -1.109 1.00 63.97 293 GLY A C 1
ATOM 2327 O O . GLY A 1 293 ? -12.728 -12.261 -1.421 1.00 63.97 293 GLY A O 1
ATOM 2328 N N . ILE A 1 294 ? -10.908 -12.043 -0.134 1.00 66.75 294 ILE A N 1
ATOM 2329 C CA . ILE A 1 294 ? -11.334 -10.822 0.568 1.00 66.75 294 ILE A CA 1
ATOM 2330 C C . ILE A 1 294 ? -11.641 -9.665 -0.407 1.00 66.75 294 ILE A C 1
ATOM 2332 O O . ILE A 1 294 ? -12.466 -8.808 -0.087 1.00 66.75 294 ILE A O 1
ATOM 2336 N N . PHE A 1 295 ? -11.022 -9.641 -1.597 1.00 58.62 295 PHE A N 1
ATOM 2337 C CA . PHE A 1 295 ? -11.200 -8.581 -2.604 1.00 58.62 295 PHE A CA 1
ATOM 2338 C C . PHE A 1 295 ? -11.968 -8.990 -3.851 1.00 58.62 295 PHE A C 1
ATOM 2340 O O . PHE A 1 295 ? -12.146 -8.150 -4.742 1.00 58.62 295 PHE A O 1
ATOM 2347 N N . ASP A 1 296 ? -12.416 -10.240 -3.942 1.00 61.97 296 ASP A N 1
ATOM 2348 C CA . ASP A 1 296 ? -13.192 -10.658 -5.098 1.00 61.97 296 ASP A CA 1
ATOM 2349 C C . ASP A 1 296 ? -14.494 -9.841 -5.147 1.00 61.97 296 ASP A C 1
ATOM 2351 O O . ASP A 1 296 ? -15.243 -9.719 -4.173 1.00 61.97 296 ASP A O 1
ATOM 2355 N N . ARG A 1 297 ? -14.743 -9.209 -6.300 1.00 49.78 297 ARG A N 1
ATOM 2356 C CA . ARG A 1 297 ? -15.903 -8.336 -6.502 1.00 49.78 297 ARG A CA 1
ATOM 2357 C C . ARG A 1 297 ? -17.217 -9.103 -6.368 1.00 49.78 297 ARG A C 1
ATOM 2359 O O . ARG A 1 297 ? -18.220 -8.456 -6.065 1.00 49.78 297 ARG A O 1
ATOM 2366 N N . HIS A 1 298 ? -17.178 -10.423 -6.557 1.00 48.56 298 HIS A N 1
ATOM 2367 C CA . HIS A 1 298 ? -18.309 -11.349 -6.503 1.00 48.56 298 HIS A CA 1
ATOM 2368 C C . HIS A 1 298 ? -18.402 -12.139 -5.185 1.00 48.56 298 HIS A C 1
ATOM 2370 O O . HIS A 1 298 ? -19.310 -12.949 -5.022 1.00 48.56 298 HIS A O 1
ATOM 2376 N N . SER A 1 299 ? -17.481 -11.915 -4.244 1.00 52.53 299 SER A N 1
ATOM 2377 C CA . SER A 1 299 ? -17.433 -12.620 -2.963 1.00 52.53 299 SER A CA 1
ATOM 2378 C C . SER A 1 299 ? -18.334 -11.951 -1.915 1.00 52.53 299 SER A C 1
ATOM 2380 O O . SER A 1 299 ? -18.004 -10.878 -1.398 1.00 52.53 299 SER A O 1
ATOM 2382 N N . ASP A 1 300 ? -19.414 -12.631 -1.529 1.00 57.59 300 ASP A N 1
ATOM 2383 C CA . ASP A 1 300 ? -20.228 -12.303 -0.352 1.00 57.59 300 ASP A CA 1
ATOM 2384 C C . ASP A 1 300 ? -19.618 -12.947 0.904 1.00 57.59 300 ASP A C 1
ATOM 2386 O O . ASP A 1 300 ? -20.076 -13.984 1.385 1.00 57.59 300 ASP A O 1
ATOM 2390 N N . LEU A 1 301 ? -18.538 -12.363 1.434 1.00 59.91 301 LEU A N 1
ATOM 2391 C CA . LEU A 1 301 ? -17.980 -12.794 2.720 1.00 59.91 301 LEU A CA 1
ATOM 2392 C C . LEU A 1 301 ? -18.798 -12.181 3.871 1.00 59.91 301 LEU A C 1
ATOM 2394 O O . LEU A 1 301 ? -18.787 -10.958 4.020 1.00 59.91 301 LEU A O 1
ATOM 2398 N N . PRO A 1 302 ? -19.488 -12.994 4.696 1.00 56.47 302 PRO A N 1
ATOM 2399 C CA . PRO A 1 302 ? -20.306 -12.490 5.799 1.00 56.47 302 PRO A CA 1
ATOM 2400 C C . PRO A 1 302 ? -19.469 -12.033 7.001 1.00 56.47 302 PRO A C 1
ATOM 2402 O O . PRO A 1 302 ? -19.935 -11.199 7.766 1.00 56.47 302 PRO A O 1
ATOM 2405 N N . SER A 1 303 ? -18.252 -12.561 7.177 1.00 68.50 303 SER A N 1
ATOM 2406 C CA . SER A 1 303 ? -17.301 -12.182 8.228 1.00 68.50 303 SER A CA 1
ATOM 2407 C C . SER A 1 303 ? -15.851 -12.420 7.786 1.00 68.50 303 SER A C 1
ATOM 2409 O O . SER A 1 303 ? -15.586 -13.148 6.824 1.00 68.50 303 SER A O 1
ATOM 2411 N N . VAL A 1 304 ? -14.893 -11.785 8.473 1.00 76.94 304 VAL A N 1
ATOM 2412 C CA . VAL A 1 304 ? -13.451 -12.019 8.289 1.00 76.94 304 VAL A CA 1
ATOM 2413 C C . VAL A 1 304 ? -12.842 -12.321 9.645 1.00 76.94 304 VAL A C 1
ATOM 2415 O O . VAL A 1 304 ? -13.029 -11.572 10.602 1.00 76.94 304 VAL A O 1
ATOM 2418 N N . SER A 1 305 ? -12.094 -13.414 9.722 1.00 85.56 305 SER A N 1
ATOM 2419 C CA . SER A 1 305 ? -11.403 -13.820 10.938 1.00 85.56 305 SER A CA 1
ATOM 2420 C C . SER A 1 305 ? -9.918 -13.496 10.847 1.00 85.56 305 SER A C 1
ATOM 2422 O O . SER A 1 305 ? -9.326 -13.498 9.766 1.00 85.56 305 SER A O 1
ATOM 2424 N N . PHE A 1 306 ? -9.316 -13.256 12.003 1.00 88.56 306 PHE A N 1
ATOM 2425 C CA . PHE A 1 306 ? -7.881 -13.261 12.199 1.00 88.56 306 PHE A CA 1
ATOM 2426 C C . PHE A 1 306 ? -7.503 -14.464 13.062 1.00 88.56 306 PHE A C 1
ATOM 2428 O O . PHE A 1 306 ? -8.077 -14.663 14.130 1.00 88.56 306 PHE A O 1
ATOM 2435 N N . LYS A 1 307 ? -6.522 -15.256 12.625 1.00 90.56 307 LYS A N 1
ATOM 2436 C CA . LYS A 1 307 ? -5.875 -16.263 13.481 1.00 90.56 307 LYS A CA 1
ATOM 2437 C C . LYS A 1 307 ? -4.458 -15.802 13.770 1.00 90.56 307 LYS A C 1
ATOM 2439 O O . LYS A 1 307 ? -3.694 -15.576 12.836 1.00 90.56 307 LYS A O 1
ATOM 2444 N N . PHE A 1 308 ? -4.117 -15.660 15.042 1.00 91.31 308 PHE A N 1
ATOM 2445 C CA . PHE A 1 308 ? -2.791 -15.267 15.503 1.00 91.31 308 PHE A CA 1
ATOM 2446 C C . PHE A 1 308 ? -2.085 -16.480 16.093 1.00 91.31 308 PHE A C 1
ATOM 2448 O O . PHE A 1 308 ? -2.648 -17.154 16.950 1.00 91.31 308 PHE A O 1
ATOM 2455 N N . GLY A 1 309 ? -0.861 -16.750 15.648 1.00 90.94 309 GLY A N 1
ATOM 2456 C CA . GLY A 1 309 ? 0.067 -17.634 16.345 1.00 90.94 309 GLY A CA 1
ATOM 2457 C C . GLY A 1 309 ? 0.849 -16.820 17.368 1.00 90.94 309 GLY A C 1
ATOM 2458 O O . GLY A 1 309 ? 1.544 -15.873 16.986 1.00 90.94 309 GLY A O 1
ATOM 2459 N N . ILE A 1 310 ? 0.710 -17.163 18.648 1.00 89.19 310 ILE A N 1
ATOM 2460 C CA . ILE A 1 310 ? 1.248 -16.393 19.778 1.00 89.19 310 ILE A CA 1
ATOM 2461 C C . ILE A 1 310 ? 2.236 -17.266 20.547 1.00 89.19 310 ILE A C 1
ATOM 2463 O O . ILE A 1 310 ? 1.918 -18.394 20.917 1.00 89.19 310 ILE A O 1
ATOM 2467 N N . ASP A 1 311 ? 3.450 -16.762 20.762 1.00 86.94 311 ASP A N 1
ATOM 2468 C CA . ASP A 1 311 ? 4.496 -17.453 21.519 1.00 86.94 311 ASP A CA 1
ATOM 2469 C C . ASP A 1 311 ? 4.385 -17.139 23.019 1.00 86.94 311 ASP A C 1
ATOM 2471 O O . ASP A 1 311 ? 5.275 -16.555 23.638 1.00 86.94 311 ASP A O 1
ATOM 2475 N N . GLU A 1 312 ? 3.228 -17.465 23.592 1.00 81.88 312 GLU A N 1
ATOM 2476 C CA . GLU A 1 312 ? 2.915 -17.274 25.005 1.00 81.88 312 GLU A CA 1
ATOM 2477 C C . GLU A 1 312 ? 1.987 -18.389 25.490 1.00 81.88 312 GLU A C 1
ATOM 2479 O O . GLU A 1 312 ? 1.145 -18.881 24.736 1.00 81.88 312 GLU A O 1
ATOM 2484 N N . ASN A 1 313 ? 2.153 -18.804 26.749 1.00 81.31 313 ASN A N 1
ATOM 2485 C CA . ASN A 1 313 ? 1.246 -19.768 27.360 1.00 81.31 313 ASN A CA 1
ATOM 2486 C C . ASN A 1 313 ? -0.126 -19.104 27.542 1.00 81.31 313 ASN A C 1
ATOM 2488 O O . ASN A 1 313 ? -0.228 -18.036 28.149 1.00 81.31 313 ASN A O 1
ATOM 2492 N N . CYS A 1 314 ? -1.163 -19.763 27.032 1.00 79.44 314 CYS A N 1
ATOM 2493 C CA . CYS A 1 314 ? -2.532 -19.280 27.059 1.00 79.44 314 CYS A CA 1
ATOM 2494 C C . CYS A 1 314 ? -3.069 -19.049 28.489 1.00 79.44 314 CYS A C 1
ATOM 2496 O O . CYS A 1 314 ? -3.817 -18.098 28.688 1.00 79.44 314 CYS A O 1
ATOM 2498 N N . GLU A 1 315 ? -2.606 -19.794 29.501 1.00 77.44 315 GLU A N 1
ATOM 2499 C CA . GLU A 1 315 ? -2.965 -19.597 30.919 1.00 77.44 315 GLU A CA 1
ATOM 2500 C C . GLU A 1 315 ? -2.483 -18.253 31.482 1.00 77.44 315 GLU A C 1
ATOM 2502 O O . GLU A 1 315 ? -3.118 -17.671 32.356 1.00 77.44 315 GLU A O 1
ATOM 2507 N N . ASN A 1 316 ? -1.364 -17.740 30.964 1.00 78.69 316 ASN A N 1
ATOM 2508 C CA . ASN A 1 316 ? -0.769 -16.468 31.384 1.00 78.69 316 ASN A CA 1
ATOM 2509 C C . ASN A 1 316 ? -1.051 -15.335 30.386 1.00 78.69 316 ASN A C 1
ATOM 2511 O O . ASN A 1 316 ? -0.510 -14.236 30.518 1.00 78.69 316 ASN A O 1
ATOM 2515 N N . PHE A 1 317 ? -1.854 -15.608 29.358 1.00 81.38 317 PHE A N 1
ATOM 2516 C CA . PHE A 1 317 ? -2.124 -14.669 28.285 1.00 81.38 317 PHE A CA 1
ATOM 2517 C C . PHE A 1 317 ? -3.136 -13.623 28.744 1.00 81.38 317 PHE A C 1
ATOM 2519 O O . PHE A 1 317 ? -4.286 -13.948 29.027 1.00 81.38 317 PHE A O 1
ATOM 2526 N N . ASP A 1 318 ? -2.728 -12.356 28.791 1.00 86.50 318 ASP A N 1
ATOM 2527 C CA . ASP A 1 318 ? -3.627 -11.237 29.074 1.00 86.50 318 ASP A CA 1
ATOM 2528 C C . ASP A 1 318 ? -4.445 -10.896 27.818 1.00 86.50 318 ASP A C 1
ATOM 2530 O O . ASP A 1 318 ? -4.064 -10.049 26.999 1.00 86.50 318 ASP A O 1
ATOM 2534 N N . LEU A 1 319 ? -5.579 -11.588 27.657 1.00 86.06 319 LEU A N 1
ATOM 2535 C CA . LEU A 1 319 ? -6.467 -11.429 26.508 1.00 86.06 319 LEU A CA 1
ATOM 2536 C C . LEU A 1 319 ? -6.987 -9.992 26.380 1.00 86.06 319 LEU A C 1
ATOM 2538 O O . LEU A 1 319 ? -7.072 -9.467 25.270 1.00 86.06 319 LEU A O 1
ATOM 2542 N N . GLN A 1 320 ? -7.303 -9.325 27.491 1.00 86.75 320 GLN A N 1
ATOM 2543 C CA . GLN A 1 320 ? -7.809 -7.954 27.474 1.00 86.75 320 GLN A CA 1
ATOM 2544 C C . GLN A 1 320 ? -6.763 -6.983 26.911 1.00 86.75 320 GLN A C 1
ATOM 2546 O O . GLN A 1 320 ? -7.071 -6.171 26.031 1.00 86.75 320 GLN A O 1
ATOM 2551 N N . ASN A 1 321 ? -5.520 -7.064 27.389 1.00 86.94 321 ASN A N 1
ATOM 2552 C CA . ASN A 1 321 ? -4.424 -6.237 26.896 1.00 86.94 321 ASN A CA 1
ATOM 2553 C C . ASN A 1 321 ? -4.068 -6.570 25.442 1.00 86.94 321 ASN A C 1
ATOM 2555 O O . ASN A 1 321 ? -3.886 -5.659 24.629 1.00 86.94 321 ASN A O 1
ATOM 2559 N N . PHE A 1 322 ? -4.028 -7.857 25.087 1.00 87.88 322 PHE A N 1
ATOM 2560 C CA . PHE A 1 322 ? -3.829 -8.287 23.706 1.00 87.88 322 PHE A CA 1
ATOM 2561 C C . PHE A 1 322 ? -4.879 -7.675 22.777 1.00 87.88 322 PHE A C 1
ATOM 2563 O O . PHE A 1 322 ? -4.529 -7.059 21.771 1.00 87.88 322 PHE A O 1
ATOM 2570 N N . MET A 1 323 ? -6.159 -7.764 23.143 1.00 87.06 323 MET A N 1
ATOM 2571 C CA . MET A 1 323 ? -7.253 -7.207 22.353 1.00 87.06 323 MET A CA 1
ATOM 2572 C C . MET A 1 323 ? -7.153 -5.691 22.215 1.00 87.06 323 MET A C 1
ATOM 2574 O O . MET A 1 323 ? -7.322 -5.175 21.112 1.00 87.06 323 MET A O 1
ATOM 2578 N N . ASN A 1 324 ? -6.813 -4.974 23.287 1.00 85.69 324 ASN A N 1
ATOM 2579 C CA . ASN A 1 324 ? -6.598 -3.527 23.234 1.00 85.69 324 ASN A CA 1
ATOM 2580 C C . ASN A 1 324 ? -5.478 -3.155 22.250 1.00 85.69 324 ASN A C 1
ATOM 2582 O O . ASN A 1 324 ? -5.639 -2.245 21.430 1.00 85.69 324 ASN A O 1
ATOM 2586 N N . GLN A 1 325 ? -4.362 -3.888 22.289 1.00 87.69 325 GLN A N 1
ATOM 2587 C CA . GLN A 1 325 ? -3.248 -3.687 21.368 1.00 87.69 325 GLN A CA 1
ATOM 2588 C C . GLN A 1 325 ? -3.648 -4.022 19.925 1.00 87.69 325 GLN A C 1
ATOM 2590 O O . GLN A 1 325 ? -3.426 -3.198 19.040 1.00 87.69 325 GLN A O 1
ATOM 2595 N N . ILE A 1 326 ? -4.309 -5.158 19.673 1.00 87.56 326 ILE A N 1
ATOM 2596 C CA . ILE A 1 326 ? -4.781 -5.538 18.332 1.00 87.56 326 ILE A CA 1
ATOM 2597 C C . ILE A 1 326 ? -5.776 -4.514 17.773 1.00 87.56 326 ILE A C 1
ATOM 2599 O O . ILE A 1 326 ? -5.621 -4.088 16.629 1.00 87.56 326 ILE A O 1
ATOM 2603 N N . CYS A 1 327 ? -6.748 -4.055 18.567 1.00 84.94 327 CYS A N 1
ATOM 2604 C CA . CYS A 1 327 ? -7.699 -3.012 18.163 1.00 84.94 327 CYS A CA 1
ATOM 2605 C C . CYS A 1 327 ? -6.977 -1.746 17.701 1.00 84.94 327 CYS A C 1
ATOM 2607 O O . CYS A 1 327 ? -7.270 -1.202 16.633 1.00 84.94 327 CYS A O 1
ATOM 2609 N N . HIS A 1 328 ? -6.005 -1.295 18.497 1.00 84.69 328 HIS A N 1
ATOM 2610 C CA . HIS A 1 328 ? -5.194 -0.127 18.181 1.00 84.69 328 HIS A CA 1
ATOM 2611 C C . HIS A 1 328 ? -4.382 -0.339 16.894 1.00 84.69 328 HIS A C 1
ATOM 2613 O O . HIS A 1 328 ? -4.347 0.541 16.034 1.00 84.69 328 HIS A O 1
ATOM 2619 N N . LYS A 1 329 ? -3.756 -1.512 16.725 1.00 85.06 329 LYS A N 1
ATOM 2620 C CA . LYS A 1 329 ? -2.929 -1.835 15.550 1.00 85.06 329 LYS A CA 1
ATOM 2621 C C . LYS A 1 329 ? -3.734 -1.973 14.266 1.00 85.06 329 LYS A C 1
ATOM 2623 O O . LYS A 1 329 ? -3.309 -1.455 13.241 1.00 85.06 329 LYS A O 1
ATOM 2628 N N . LEU A 1 330 ? -4.901 -2.606 14.318 1.00 80.38 330 LEU A N 1
ATOM 2629 C CA . LEU A 1 330 ? -5.785 -2.749 13.159 1.00 80.38 330 LEU A CA 1
ATOM 2630 C C . LEU A 1 330 ? -6.622 -1.490 12.892 1.00 80.38 330 LEU A C 1
ATOM 2632 O O . LEU A 1 330 ? -7.295 -1.420 11.867 1.00 80.38 330 LEU A O 1
ATOM 2636 N N . LYS A 1 331 ? -6.607 -0.504 13.805 1.00 80.31 331 LYS A N 1
ATOM 2637 C CA . LYS A 1 331 ? -7.524 0.650 13.810 1.00 80.31 331 LYS A CA 1
ATOM 2638 C C . LYS A 1 331 ? -8.995 0.218 13.743 1.00 80.31 331 LYS A C 1
ATOM 2640 O O . LYS A 1 331 ? -9.831 0.872 13.119 1.00 80.31 331 LYS A O 1
ATOM 2645 N N . VAL A 1 332 ? -9.315 -0.895 14.405 1.00 77.38 332 VAL A N 1
ATOM 2646 C CA . VAL A 1 332 ? -10.670 -1.446 14.499 1.00 77.38 332 VAL A CA 1
ATOM 2647 C C . VAL A 1 332 ? -11.149 -1.301 15.943 1.00 77.38 332 VAL A C 1
ATOM 2649 O O . VAL A 1 332 ? -10.531 -1.866 16.842 1.00 77.38 332 VAL A O 1
ATOM 2652 N N . PRO A 1 333 ? -12.240 -0.558 16.202 1.00 78.81 333 PRO A N 1
ATOM 2653 C CA . PRO A 1 333 ? -12.805 -0.464 17.544 1.00 78.81 333 PRO A CA 1
ATOM 2654 C C . PRO A 1 333 ? -13.213 -1.829 18.116 1.00 78.81 333 PRO A C 1
ATOM 2656 O O . PRO A 1 333 ? -13.831 -2.626 17.411 1.00 78.81 333 PRO A O 1
ATOM 2659 N N . MET A 1 334 ? -12.968 -2.039 19.415 1.00 79.62 334 MET A N 1
ATOM 2660 C CA . MET A 1 334 ? -13.235 -3.296 20.138 1.00 79.62 334 MET A CA 1
ATOM 2661 C C . MET A 1 334 ? -14.655 -3.842 19.924 1.00 79.62 334 MET A C 1
ATOM 2663 O O . MET A 1 334 ? -14.842 -5.038 19.764 1.00 79.62 334 MET A O 1
ATOM 2667 N N . LYS A 1 335 ? -15.660 -2.964 19.803 1.00 79.50 335 LYS A N 1
ATOM 2668 C CA . LYS A 1 335 ? -17.068 -3.336 19.550 1.00 79.50 335 LYS A CA 1
ATOM 2669 C C . LYS A 1 335 ? -17.343 -4.073 18.225 1.00 79.50 335 LYS A C 1
ATOM 2671 O O . LYS A 1 335 ? -18.480 -4.500 18.009 1.00 79.50 335 LYS A O 1
ATOM 2676 N N . TYR A 1 336 ? -16.367 -4.127 17.316 1.00 76.06 336 TYR A N 1
ATOM 2677 C CA . TYR A 1 336 ? -16.433 -4.862 16.045 1.00 76.06 336 TYR A CA 1
ATOM 2678 C C . TYR A 1 336 ? -15.603 -6.148 16.063 1.00 76.06 336 TYR A C 1
ATOM 2680 O O . TYR A 1 336 ? -15.627 -6.910 15.102 1.00 76.06 336 TYR A O 1
ATOM 2688 N N . LEU A 1 337 ? -14.841 -6.375 17.130 1.00 78.12 337 LEU A N 1
ATOM 2689 C CA . LEU A 1 337 ? -14.021 -7.555 17.317 1.00 78.12 337 LEU A CA 1
ATOM 2690 C C . LEU A 1 337 ? -14.712 -8.483 18.308 1.00 78.12 337 LEU A C 1
ATOM 2692 O O . LEU A 1 337 ? -15.282 -8.058 19.308 1.00 78.12 337 LEU A O 1
ATOM 2696 N N . THR A 1 338 ? -14.682 -9.772 18.020 1.00 82.81 338 THR A N 1
ATOM 2697 C CA . THR A 1 338 ? -15.209 -10.814 18.891 1.00 82.81 338 THR A CA 1
ATOM 2698 C C . THR A 1 338 ? -14.157 -11.900 18.996 1.00 82.81 338 THR A C 1
ATOM 2700 O O . THR A 1 338 ? -13.761 -12.493 17.995 1.00 82.81 338 THR A O 1
ATOM 2703 N N . VAL A 1 339 ? -13.679 -12.162 20.209 1.00 86.25 339 VAL A N 1
ATOM 2704 C CA . VAL A 1 339 ? -12.821 -13.323 20.458 1.00 86.25 339 VAL A CA 1
ATOM 2705 C C . VAL A 1 339 ? -13.687 -14.566 20.282 1.00 86.25 339 VAL A C 1
ATOM 2707 O O . VAL A 1 339 ? -14.793 -14.628 20.820 1.00 86.25 339 VAL A O 1
ATOM 2710 N N . LYS A 1 340 ? -13.225 -15.529 19.484 1.00 87.62 340 LYS A N 1
ATOM 2711 C CA . LYS A 1 340 ? -13.939 -16.799 19.292 1.00 87.62 340 LYS A CA 1
ATOM 2712 C C . LYS A 1 340 ? -13.310 -17.933 20.061 1.00 87.62 340 LYS A C 1
ATOM 2714 O O . LYS A 1 340 ? -14.035 -18.766 20.586 1.00 87.62 340 LYS A O 1
ATOM 2719 N N . GLN A 1 341 ? -11.985 -17.958 20.083 1.00 86.75 341 GLN A N 1
ATOM 2720 C CA . GLN A 1 341 ? -11.240 -19.088 20.600 1.00 86.75 341 GLN A CA 1
ATOM 2721 C C . GLN A 1 341 ? -9.854 -18.630 21.034 1.00 86.75 341 GLN A C 1
ATOM 2723 O O . GLN A 1 341 ? -9.197 -17.858 20.332 1.00 86.75 341 GLN A O 1
ATOM 2728 N N . VAL A 1 342 ? -9.400 -19.139 22.168 1.00 87.31 342 VAL A N 1
ATOM 2729 C CA . VAL A 1 342 ? -8.016 -19.087 22.623 1.00 87.31 342 VAL A CA 1
ATOM 2730 C C . VAL A 1 342 ? -7.599 -20.520 22.934 1.00 87.31 342 VAL A C 1
ATOM 2732 O O . VAL A 1 342 ? -8.309 -21.241 23.625 1.00 87.31 342 VAL A O 1
ATOM 2735 N N . GLN A 1 343 ? -6.462 -20.941 22.399 1.00 87.19 343 GLN A N 1
ATOM 2736 C CA . GLN A 1 343 ? -5.871 -22.253 22.654 1.00 87.19 343 GLN A CA 1
ATOM 2737 C C . GLN A 1 343 ? -4.348 -22.110 22.718 1.00 87.19 343 GLN A C 1
ATOM 2739 O O . GLN A 1 343 ? -3.787 -21.081 22.327 1.00 87.19 343 GLN A O 1
ATOM 2744 N N . GLU A 1 344 ? -3.645 -23.127 23.203 1.00 83.12 344 GLU A N 1
ATOM 2745 C CA . GLU A 1 344 ? -2.188 -23.052 23.277 1.00 83.12 344 GLU A CA 1
ATOM 2746 C C . GLU A 1 344 ? -1.565 -22.803 21.889 1.00 83.12 344 GLU A C 1
ATOM 2748 O O . GLU A 1 344 ? -1.911 -23.432 20.887 1.00 83.12 344 GLU A O 1
ATOM 2753 N N . GLY A 1 345 ? -0.665 -21.818 21.820 1.00 79.38 345 GLY A N 1
ATOM 2754 C CA . GLY A 1 345 ? 0.006 -21.410 20.588 1.00 79.38 345 GLY A CA 1
ATOM 2755 C C . GLY A 1 345 ? -0.843 -20.585 19.616 1.00 79.38 345 GLY A C 1
ATOM 2756 O O . GLY A 1 345 ? -0.292 -20.127 18.608 1.00 79.38 345 GLY A O 1
ATOM 2757 N N . SER A 1 346 ? -2.145 -20.361 19.865 1.00 82.44 346 SER A N 1
ATOM 2758 C CA . SER A 1 346 ? -2.976 -19.571 18.948 1.00 82.44 346 SER A CA 1
ATOM 2759 C C . SER A 1 346 ? -4.215 -18.905 19.555 1.00 82.44 346 SER A C 1
ATOM 2761 O O . SER A 1 346 ? -4.910 -19.480 20.384 1.00 82.44 346 SER A O 1
ATOM 2763 N N . ALA A 1 347 ? -4.562 -17.718 19.057 1.00 80.50 347 ALA A N 1
ATOM 2764 C CA . ALA A 1 347 ? -5.838 -17.062 19.337 1.00 80.50 347 ALA A CA 1
ATOM 2765 C C . ALA A 1 347 ? -6.588 -16.765 18.031 1.00 80.50 347 ALA A C 1
ATOM 2767 O O . ALA A 1 347 ? -6.006 -16.257 17.068 1.00 80.50 347 ALA A O 1
ATOM 2768 N N . ILE A 1 348 ? -7.889 -17.059 17.995 1.00 79.00 348 ILE A N 1
ATOM 2769 C CA . ILE A 1 348 ? -8.782 -16.755 16.875 1.00 79.00 348 ILE A CA 1
ATOM 2770 C C . ILE A 1 348 ? -9.698 -15.603 17.273 1.00 79.00 348 ILE A C 1
ATOM 2772 O O . ILE A 1 348 ? -10.540 -15.704 18.171 1.00 79.00 348 ILE A O 1
ATOM 2776 N N . LEU A 1 349 ? -9.555 -14.508 16.536 1.00 76.75 349 LEU A N 1
ATOM 2777 C CA . LEU A 1 349 ? -10.442 -13.361 16.592 1.00 76.75 349 LEU A CA 1
ATOM 2778 C C . LEU A 1 349 ? -11.345 -13.390 15.364 1.00 76.75 349 LEU A C 1
ATOM 2780 O O . LEU A 1 349 ? -10.872 -13.497 14.237 1.00 76.75 349 LEU A O 1
ATOM 2784 N N . GLU A 1 350 ? -12.645 -13.243 15.546 1.00 66.12 350 GLU A N 1
ATOM 2785 C CA . GLU A 1 350 ? -13.538 -12.899 14.449 1.00 66.12 350 GLU A CA 1
ATOM 2786 C C . GLU A 1 350 ? -13.780 -11.394 14.458 1.00 66.12 350 GLU A C 1
ATOM 2788 O O . GLU A 1 350 ? -14.054 -10.800 15.500 1.00 66.12 350 GLU A O 1
ATOM 2793 N N . VAL A 1 351 ? -13.680 -10.759 13.295 1.00 63.16 351 VAL A N 1
ATOM 2794 C CA . VAL A 1 351 ? -14.076 -9.361 13.157 1.00 63.16 351 VAL A CA 1
ATOM 2795 C C . VAL A 1 351 ? -15.420 -9.319 12.470 1.00 63.16 351 VAL A C 1
ATOM 2797 O O . VAL A 1 351 ? -15.540 -9.543 11.262 1.00 63.16 351 VAL A O 1
ATOM 2800 N N . ASP A 1 352 ? -16.439 -8.978 13.246 1.00 60.62 352 ASP A N 1
ATOM 2801 C CA . ASP A 1 352 ? -17.755 -8.657 12.722 1.00 60.62 352 ASP A CA 1
ATOM 2802 C C . ASP A 1 352 ? -17.780 -7.181 12.286 1.00 60.62 352 ASP A C 1
ATOM 2804 O O . ASP A 1 352 ? -18.403 -6.306 12.893 1.00 60.62 352 ASP A O 1
ATOM 2808 N N . ILE A 1 353 ? -17.045 -6.885 11.208 1.00 54.53 353 ILE A N 1
ATOM 2809 C CA . ILE A 1 353 ? -17.126 -5.593 10.500 1.00 54.53 353 ILE A CA 1
ATOM 2810 C C . ILE A 1 353 ? -18.457 -5.498 9.719 1.00 54.53 353 ILE A C 1
ATOM 2812 O O . ILE A 1 353 ? -18.862 -4.421 9.280 1.00 54.53 353 ILE A O 1
ATOM 2816 N N . PHE A 1 354 ? -19.161 -6.616 9.527 1.00 52.22 354 PHE A N 1
ATOM 2817 C CA . PHE A 1 354 ? -20.108 -6.802 8.431 1.00 52.22 354 PHE A CA 1
ATOM 2818 C C . PHE A 1 354 ? -21.566 -6.555 8.814 1.00 52.22 354 PHE A C 1
ATOM 2820 O O . PHE A 1 354 ? -22.315 -6.059 7.968 1.00 52.22 354 PHE A O 1
ATOM 2827 N N . ASN A 1 355 ? -21.967 -6.809 10.063 1.00 50.22 355 ASN A N 1
ATOM 2828 C CA . ASN A 1 355 ? -23.360 -6.630 10.492 1.00 50.22 355 ASN A CA 1
ATOM 2829 C C . ASN A 1 355 ? -23.731 -5.186 10.887 1.00 50.22 355 ASN A C 1
ATOM 2831 O O . ASN A 1 355 ? -24.908 -4.894 11.078 1.00 50.22 355 ASN A O 1
ATOM 2835 N N . LYS A 1 356 ? -22.758 -4.264 11.004 1.00 49.03 356 LYS A N 1
ATOM 2836 C CA . LYS A 1 356 ? -22.973 -2.904 11.558 1.00 49.03 356 LYS A CA 1
ATOM 2837 C C . LYS A 1 356 ? -22.568 -1.728 10.644 1.00 49.03 356 LYS A C 1
ATOM 2839 O O . LYS A 1 356 ? -22.546 -0.594 11.113 1.00 49.03 356 LYS A O 1
ATOM 2844 N N . LEU A 1 357 ? -22.223 -1.965 9.374 1.00 48.66 357 LEU A N 1
ATOM 2845 C CA . LEU A 1 357 ? -21.789 -0.929 8.412 1.00 48.66 357 LEU A CA 1
ATOM 2846 C C . LEU A 1 357 ? -22.563 -1.020 7.084 1.00 48.66 357 LEU A C 1
ATOM 2848 O O . LEU A 1 357 ? -23.083 -2.083 6.754 1.00 48.66 357 LEU A O 1
ATOM 2852 N N . GLU A 1 358 ? -22.620 0.060 6.298 1.00 54.88 358 GLU A N 1
ATOM 2853 C CA . GLU A 1 358 ? -23.194 0.053 4.940 1.00 54.88 358 GLU A CA 1
ATOM 2854 C C . GLU A 1 358 ? -22.239 -0.575 3.902 1.00 54.88 358 GLU A C 1
ATOM 2856 O O . GLU A 1 358 ? -21.019 -0.557 4.055 1.00 54.88 358 GLU A O 1
ATOM 2861 N N . THR A 1 359 ? -22.776 -1.149 2.818 1.00 54.31 359 THR A N 1
ATOM 2862 C CA . THR A 1 359 ? -22.043 -1.997 1.850 1.00 54.31 359 THR A CA 1
ATOM 2863 C C . THR A 1 359 ? -20.832 -1.320 1.185 1.00 54.31 359 THR A C 1
ATOM 2865 O O . THR A 1 359 ? -19.824 -1.986 0.937 1.00 54.31 359 THR A O 1
ATOM 2868 N N . ALA A 1 360 ? -20.893 -0.010 0.919 1.00 56.25 360 ALA A N 1
ATOM 2869 C CA . ALA A 1 360 ? -19.780 0.747 0.333 1.00 56.25 360 ALA A CA 1
ATOM 2870 C C . ALA A 1 360 ? -18.633 0.979 1.340 1.00 56.25 360 ALA A C 1
ATOM 2872 O O . ALA A 1 360 ? -17.459 0.828 0.990 1.00 56.25 360 ALA A O 1
ATOM 2873 N N . ASP A 1 361 ? -18.968 1.228 2.609 1.00 59.31 361 ASP A N 1
ATOM 2874 C CA . ASP A 1 361 ? -18.004 1.438 3.695 1.00 59.31 361 ASP A CA 1
ATOM 2875 C C . ASP A 1 361 ? -17.310 0.138 4.125 1.00 59.31 361 ASP A C 1
ATOM 2877 O O . ASP A 1 361 ? -16.145 0.157 4.532 1.00 59.31 361 ASP A O 1
ATOM 2881 N N . LYS A 1 362 ? -17.991 -1.012 3.984 1.00 62.41 362 LYS A N 1
ATOM 2882 C CA . LYS A 1 362 ? -17.434 -2.348 4.279 1.00 62.41 362 LYS A CA 1
ATOM 2883 C C . LYS A 1 362 ? -16.183 -2.640 3.454 1.00 62.41 362 LYS A C 1
ATOM 2885 O O . LYS A 1 362 ? -15.134 -2.963 4.010 1.00 62.41 362 LYS A O 1
ATOM 2890 N N . LYS A 1 363 ? -16.280 -2.497 2.125 1.00 61.69 363 LYS A N 1
ATOM 2891 C CA . LYS A 1 363 ? -15.160 -2.766 1.205 1.00 61.69 363 LYS A CA 1
ATOM 2892 C C . LYS A 1 363 ? -14.008 -1.791 1.433 1.00 61.69 363 LYS A C 1
ATOM 2894 O O . LYS A 1 363 ? -12.851 -2.197 1.360 1.00 61.69 363 LYS A O 1
ATOM 2899 N N . LEU A 1 364 ? -14.310 -0.530 1.750 1.00 66.06 364 LEU A N 1
ATOM 2900 C CA . LEU A 1 364 ? -13.295 0.481 2.028 1.00 66.06 364 LEU A CA 1
ATOM 2901 C C . LEU A 1 364 ? -12.520 0.175 3.318 1.00 66.06 364 LEU A C 1
ATOM 2903 O O . LEU A 1 364 ? -11.293 0.126 3.277 1.00 66.06 364 LEU A O 1
ATOM 2907 N N . LYS A 1 365 ? -13.201 -0.106 4.439 1.00 70.00 365 LYS A N 1
ATOM 2908 C CA . LYS A 1 365 ? -12.528 -0.428 5.711 1.00 70.00 365 LYS A CA 1
ATOM 2909 C C . LYS A 1 365 ? -11.736 -1.727 5.647 1.00 70.00 365 LYS A C 1
ATOM 2911 O O . LYS A 1 365 ? -10.610 -1.776 6.131 1.00 70.00 365 LYS A O 1
ATOM 2916 N N . LEU A 1 366 ? -12.282 -2.759 5.007 1.00 71.12 366 LEU A N 1
ATOM 2917 C CA . LEU A 1 366 ? -11.575 -4.026 4.827 1.00 71.12 366 LEU A CA 1
ATOM 2918 C C . LEU A 1 366 ? -10.314 -3.849 3.970 1.00 71.12 366 LEU A C 1
ATOM 2920 O O . LEU A 1 366 ? -9.263 -4.401 4.287 1.00 71.12 366 LEU A O 1
ATOM 2924 N N . LYS A 1 367 ? -10.391 -3.000 2.937 1.00 70.75 367 LYS A N 1
ATOM 2925 C CA . LYS A 1 367 ? -9.239 -2.600 2.124 1.00 70.75 367 LYS A CA 1
ATOM 2926 C C . LYS A 1 367 ? -8.216 -1.782 2.913 1.00 70.75 367 LYS A C 1
ATOM 2928 O O . LYS A 1 367 ? -7.025 -1.964 2.695 1.00 70.75 367 LYS A O 1
ATOM 2933 N N . MET A 1 368 ? -8.643 -0.923 3.839 1.00 73.06 368 MET A N 1
ATOM 2934 C CA . MET A 1 368 ? -7.726 -0.199 4.728 1.00 73.06 368 MET A CA 1
ATOM 2935 C C . MET A 1 368 ? -6.966 -1.154 5.648 1.00 73.06 368 MET A C 1
ATOM 2937 O O . MET A 1 368 ? -5.741 -1.092 5.687 1.00 73.06 368 MET A O 1
ATOM 2941 N N . VAL A 1 369 ? -7.672 -2.062 6.331 1.00 75.44 369 VAL A N 1
ATOM 2942 C CA . VAL A 1 369 ? -7.044 -3.072 7.198 1.00 75.44 369 VAL A CA 1
ATOM 2943 C C . VAL A 1 369 ? -6.079 -3.932 6.387 1.00 75.44 369 VAL A C 1
ATOM 2945 O O . VAL A 1 369 ? -4.935 -4.107 6.785 1.00 75.44 369 VAL A O 1
ATOM 2948 N N . TYR A 1 370 ? -6.482 -4.388 5.203 1.00 75.62 370 TYR A N 1
ATOM 2949 C CA . TYR A 1 370 ? -5.582 -5.111 4.312 1.00 75.62 370 TYR A CA 1
ATOM 2950 C C . TYR A 1 370 ? -4.355 -4.311 3.907 1.00 75.62 370 TYR A C 1
ATOM 2952 O O . TYR A 1 370 ? -3.262 -4.847 3.983 1.00 75.62 370 TYR A O 1
ATOM 2960 N N . ASN A 1 371 ? -4.500 -3.048 3.505 1.00 70.81 371 ASN A N 1
ATOM 2961 C CA . ASN A 1 371 ? -3.350 -2.225 3.137 1.00 70.81 371 ASN A CA 1
ATOM 2962 C C . ASN A 1 371 ? -2.382 -2.062 4.319 1.00 70.81 371 ASN A C 1
ATOM 2964 O O . ASN A 1 371 ? -1.178 -2.062 4.106 1.00 70.81 371 ASN A O 1
ATOM 2968 N N . MET A 1 372 ? -2.889 -1.978 5.554 1.00 73.19 372 MET A N 1
ATOM 2969 C CA . MET A 1 372 ? -2.050 -1.952 6.761 1.00 73.19 372 MET A CA 1
ATOM 2970 C C . MET A 1 372 ? -1.324 -3.278 7.005 1.00 73.19 372 MET A C 1
ATOM 2972 O O . MET A 1 372 ? -0.194 -3.287 7.476 1.00 73.19 372 MET A O 1
ATOM 2976 N N . VAL A 1 373 ? -1.979 -4.395 6.691 1.00 70.69 373 VAL A N 1
ATOM 2977 C CA . VAL A 1 373 ? -1.424 -5.744 6.838 1.00 70.69 373 VAL A CA 1
ATOM 2978 C C . VAL A 1 373 ? -0.448 -6.090 5.702 1.00 70.69 373 VAL A C 1
ATOM 2980 O O . VAL A 1 373 ? 0.516 -6.820 5.919 1.00 70.69 373 VAL A O 1
ATOM 2983 N N . ALA A 1 374 ? -0.697 -5.584 4.494 1.00 58.25 374 ALA A N 1
ATOM 2984 C CA . ALA A 1 374 ? 0.027 -5.902 3.265 1.00 58.25 374 ALA A CA 1
ATOM 2985 C C . ALA A 1 374 ? 1.227 -4.982 3.005 1.00 58.25 374 ALA A C 1
ATOM 2987 O O . ALA A 1 374 ? 2.129 -5.370 2.263 1.00 58.25 374 ALA A O 1
ATOM 2988 N N . ASP A 1 375 ? 1.242 -3.783 3.589 1.00 57.38 375 ASP A N 1
ATOM 2989 C CA . ASP A 1 375 ? 2.302 -2.800 3.409 1.00 57.38 375 ASP A CA 1
ATOM 2990 C C . ASP A 1 375 ? 2.896 -2.409 4.773 1.00 57.38 375 ASP A C 1
ATOM 2992 O O . ASP A 1 375 ? 2.206 -1.813 5.601 1.00 57.38 375 ASP A O 1
ATOM 2996 N N . LYS A 1 376 ? 4.195 -2.717 4.948 1.00 59.56 376 LYS A N 1
ATOM 2997 C CA . LYS A 1 376 ? 5.179 -2.214 5.940 1.00 59.56 376 LYS A CA 1
ATOM 2998 C C . LYS A 1 376 ? 5.796 -3.227 6.914 1.00 59.56 376 LYS A C 1
ATOM 3000 O O . LYS A 1 376 ? 5.147 -3.899 7.710 1.00 59.56 376 LYS A O 1
ATOM 3005 N N . GLU A 1 377 ? 7.126 -3.172 6.929 1.00 61.75 377 GLU A N 1
ATOM 3006 C CA . GLU A 1 377 ? 8.041 -3.811 7.879 1.00 61.75 377 GLU A CA 1
ATOM 3007 C C . GLU A 1 377 ? 7.755 -3.422 9.345 1.00 61.75 377 GLU A C 1
ATOM 3009 O O . GLU A 1 377 ? 7.955 -4.222 10.259 1.00 61.75 377 GLU A O 1
ATOM 3014 N N . ASP A 1 378 ? 7.248 -2.207 9.574 1.00 69.44 378 ASP A N 1
ATOM 3015 C CA . ASP A 1 378 ? 6.923 -1.704 10.912 1.00 69.44 378 ASP A CA 1
ATOM 3016 C C . ASP A 1 378 ? 5.741 -2.443 11.541 1.00 69.44 378 ASP A C 1
ATOM 3018 O O . ASP A 1 378 ? 5.803 -2.790 12.718 1.00 69.44 378 ASP A O 1
ATOM 3022 N N . PHE A 1 379 ? 4.704 -2.771 10.763 1.00 80.50 379 PHE A N 1
ATOM 3023 C CA . PHE A 1 379 ? 3.549 -3.514 11.275 1.00 80.50 379 PHE A CA 1
ATOM 3024 C C . PHE A 1 379 ? 3.958 -4.918 11.743 1.00 80.50 379 PHE A C 1
ATOM 3026 O O . PHE A 1 379 ? 3.618 -5.335 12.850 1.00 80.50 379 PHE A O 1
ATOM 3033 N N . GLN A 1 380 ? 4.785 -5.617 10.956 1.00 79.19 380 GLN A N 1
ATOM 3034 C CA . GLN A 1 380 ? 5.368 -6.905 11.346 1.00 79.19 380 GLN A CA 1
ATOM 3035 C C . GLN A 1 380 ? 6.217 -6.794 12.618 1.00 79.19 380 GLN A C 1
ATOM 3037 O O . GLN A 1 380 ? 6.058 -7.600 13.535 1.00 79.19 380 GLN A O 1
ATOM 3042 N N . LYS A 1 381 ? 7.090 -5.785 12.719 1.00 77.94 381 LYS A N 1
ATOM 3043 C CA . LYS A 1 381 ? 7.898 -5.556 13.930 1.00 77.94 381 LYS A CA 1
ATOM 3044 C C . LYS A 1 381 ? 7.026 -5.331 15.165 1.00 77.94 381 LYS A C 1
ATOM 3046 O O . LYS A 1 381 ? 7.349 -5.831 16.240 1.00 77.94 381 LYS A O 1
ATOM 3051 N N . GLU A 1 382 ? 5.929 -4.594 15.026 1.00 83.62 382 GLU A N 1
ATOM 3052 C CA . GLU A 1 382 ? 4.999 -4.332 16.122 1.00 83.62 382 GLU A CA 1
ATOM 3053 C C . GLU A 1 382 ? 4.245 -5.584 16.570 1.00 83.62 382 GLU A C 1
ATOM 3055 O O . GLU A 1 382 ? 4.194 -5.837 17.772 1.00 83.62 382 GLU A O 1
ATOM 3060 N N . LEU A 1 383 ? 3.754 -6.408 15.638 1.00 87.62 383 LEU A N 1
ATOM 3061 C CA . LEU A 1 383 ? 3.196 -7.725 15.970 1.00 87.62 383 LEU A CA 1
ATOM 3062 C C . LEU A 1 383 ? 4.238 -8.604 16.678 1.00 87.62 383 LEU A C 1
ATOM 3064 O O . LEU A 1 383 ? 3.938 -9.260 17.673 1.00 87.62 383 LEU A O 1
ATOM 3068 N N . GLY A 1 384 ? 5.494 -8.546 16.232 1.00 84.00 384 GLY A N 1
ATOM 3069 C CA . GLY A 1 384 ? 6.598 -9.250 16.873 1.00 84.00 384 GLY A CA 1
ATOM 3070 C C . GLY A 1 384 ? 6.817 -8.836 18.333 1.00 84.00 384 GLY A C 1
ATOM 3071 O O . GLY A 1 384 ? 7.117 -9.693 19.157 1.00 84.00 384 GLY A O 1
ATOM 3072 N N . ARG A 1 385 ? 6.625 -7.559 18.695 1.00 85.31 385 ARG A N 1
ATOM 3073 C CA . ARG A 1 385 ? 6.702 -7.095 20.101 1.00 85.31 385 ARG A CA 1
ATOM 3074 C C . ARG A 1 385 ? 5.589 -7.673 20.976 1.00 85.31 385 ARG A C 1
ATOM 3076 O O . ARG A 1 385 ? 5.763 -7.764 22.185 1.00 85.31 385 ARG A O 1
ATOM 3083 N N . MET A 1 386 ? 4.488 -8.093 20.360 1.00 86.44 386 MET A N 1
ATOM 3084 C CA . MET A 1 386 ? 3.365 -8.771 21.009 1.00 86.44 386 MET A CA 1
ATOM 3085 C C . MET A 1 386 ? 3.555 -10.297 21.068 1.00 86.44 386 MET A C 1
ATOM 3087 O O . MET A 1 386 ? 2.592 -11.014 21.319 1.00 86.44 386 MET A O 1
ATOM 3091 N N . LYS A 1 387 ? 4.769 -10.804 20.787 1.00 88.31 387 LYS A N 1
ATOM 3092 C CA . LYS A 1 387 ? 5.097 -12.242 20.685 1.00 88.31 387 LYS A CA 1
ATOM 3093 C C . LYS A 1 387 ? 4.268 -12.998 19.640 1.00 88.31 387 LYS A C 1
ATOM 3095 O O . LYS A 1 387 ? 4.173 -14.222 19.678 1.00 88.31 387 LYS A O 1
ATOM 3100 N N . ILE A 1 388 ? 3.677 -12.287 18.684 1.00 91.38 388 ILE A N 1
ATOM 3101 C CA . ILE A 1 388 ? 2.970 -12.906 17.566 1.00 91.38 388 ILE A CA 1
ATOM 3102 C C . ILE A 1 388 ? 4.028 -13.358 16.563 1.00 91.38 388 ILE A C 1
ATOM 3104 O O . ILE A 1 388 ? 4.816 -12.537 16.104 1.00 91.38 388 ILE A O 1
ATOM 3108 N N . PHE A 1 389 ? 4.048 -14.640 16.205 1.00 89.81 389 PHE A N 1
ATOM 3109 C CA . PHE A 1 389 ? 4.951 -15.192 15.184 1.00 89.81 389 PHE A CA 1
ATOM 3110 C C . PHE A 1 389 ? 4.235 -15.459 13.850 1.00 89.81 389 PHE A C 1
ATOM 3112 O O . PHE A 1 389 ? 4.883 -15.580 12.809 1.00 89.81 389 PHE A O 1
ATOM 3119 N N . PHE A 1 390 ? 2.901 -15.518 13.870 1.00 90.19 390 PHE A N 1
ATOM 3120 C CA . PHE A 1 390 ? 2.063 -15.771 12.702 1.00 90.19 390 PHE A CA 1
ATOM 3121 C C . PHE A 1 390 ? 0.752 -14.980 12.775 1.00 90.19 390 PHE A C 1
ATOM 3123 O O . PHE A 1 390 ? 0.156 -14.857 13.842 1.00 90.19 390 PHE A O 1
ATOM 3130 N N . MET A 1 391 ? 0.266 -14.492 11.636 1.00 89.94 391 MET A N 1
ATOM 3131 C CA . MET A 1 391 ? -1.082 -13.948 11.498 1.00 89.94 391 MET A CA 1
ATOM 3132 C C . MET A 1 391 ? -1.705 -14.393 10.174 1.00 89.94 391 MET A C 1
ATOM 3134 O O . MET A 1 391 ? -1.109 -14.225 9.112 1.00 89.94 391 MET A O 1
ATOM 3138 N N . TYR A 1 392 ? -2.940 -14.883 10.226 1.00 86.62 392 TYR A N 1
ATOM 3139 C CA . TYR A 1 392 ? -3.797 -15.086 9.064 1.00 86.62 392 TYR A CA 1
ATOM 3140 C C . TYR A 1 392 ? -4.995 -14.141 9.095 1.00 86.62 392 TYR A C 1
ATOM 3142 O O . TYR A 1 392 ? -5.584 -13.977 10.156 1.00 86.62 392 TYR A O 1
ATOM 3150 N N . MET A 1 393 ? -5.388 -13.582 7.949 1.00 86.00 393 MET A N 1
ATOM 3151 C CA . MET A 1 393 ? -6.619 -12.803 7.767 1.00 86.00 393 MET A CA 1
ATOM 3152 C C . MET A 1 393 ? -7.487 -13.447 6.678 1.00 86.00 393 MET A C 1
ATOM 3154 O O . MET A 1 393 ? -7.084 -13.491 5.518 1.00 86.00 393 MET A O 1
ATOM 3158 N N . GLY A 1 394 ? -8.681 -13.927 7.020 1.00 81.12 394 GLY A N 1
ATOM 3159 C CA . GLY A 1 394 ? -9.610 -14.576 6.090 1.00 81.12 394 GLY A CA 1
ATOM 3160 C C . GLY A 1 394 ? -10.528 -15.593 6.769 1.00 81.12 394 GLY A C 1
ATOM 3161 O O . GLY A 1 394 ? -10.489 -15.739 7.989 1.00 81.12 394 GLY A O 1
ATOM 3162 N N . PRO A 1 395 ? -11.354 -16.333 6.010 1.00 82.38 395 PRO A N 1
ATOM 3163 C CA . PRO A 1 395 ? -12.161 -17.406 6.579 1.00 82.38 395 PRO A CA 1
ATOM 3164 C C . PRO A 1 395 ? -11.249 -18.504 7.139 1.00 82.38 395 PRO A C 1
ATOM 3166 O O . PRO A 1 395 ? -10.401 -19.024 6.408 1.00 82.38 395 PRO A O 1
ATOM 3169 N N . ILE A 1 396 ? -11.428 -18.879 8.411 1.00 80.88 396 ILE A N 1
ATOM 3170 C CA . ILE A 1 396 ? -10.584 -19.884 9.092 1.00 80.88 396 ILE A CA 1
ATOM 3171 C C . ILE A 1 396 ? -10.584 -21.225 8.349 1.00 80.88 396 ILE A C 1
ATOM 3173 O O . ILE A 1 396 ? -9.540 -21.849 8.195 1.00 80.88 396 ILE A O 1
ATOM 3177 N N . LYS A 1 397 ? -11.722 -21.631 7.774 1.00 77.38 397 LYS A N 1
ATOM 3178 C CA . LYS A 1 397 ? -11.815 -22.846 6.946 1.00 77.38 397 LYS A CA 1
ATOM 3179 C C . LYS A 1 397 ? -10.841 -22.858 5.758 1.00 77.38 397 LYS A C 1
ATOM 3181 O O . LYS A 1 397 ? -10.362 -23.920 5.374 1.00 77.38 397 LYS A O 1
ATOM 3186 N N . GLU A 1 398 ? -10.520 -21.693 5.193 1.00 74.94 398 GLU A N 1
ATOM 3187 C CA . GLU A 1 398 ? -9.587 -21.571 4.065 1.00 74.94 398 GLU A CA 1
ATOM 3188 C C . GLU A 1 398 ? -8.121 -21.580 4.523 1.00 74.94 398 GLU A C 1
ATOM 3190 O O . GLU A 1 398 ? -7.239 -21.919 3.735 1.00 74.94 398 GLU A O 1
ATOM 3195 N N . LEU A 1 399 ? -7.850 -21.288 5.803 1.00 73.06 399 LEU A N 1
ATOM 3196 C CA . LEU A 1 399 ? -6.508 -21.410 6.372 1.00 73.06 399 LEU A CA 1
ATOM 3197 C C . LEU A 1 399 ? -6.028 -22.862 6.312 1.00 73.06 399 LEU A C 1
ATOM 3199 O O . LEU A 1 399 ? -4.933 -23.105 5.821 1.00 73.06 399 LEU A O 1
ATOM 3203 N N . SER A 1 400 ? -6.874 -23.821 6.700 1.00 64.94 400 SER A N 1
ATOM 3204 C CA . SER A 1 400 ? -6.539 -25.254 6.650 1.00 64.94 400 SER A CA 1
ATOM 3205 C C . SER A 1 400 ? -6.168 -25.745 5.241 1.00 64.94 400 SER A C 1
ATOM 3207 O O . SER A 1 400 ? -5.309 -26.606 5.082 1.00 64.94 400 SER A O 1
ATOM 3209 N N . LYS A 1 401 ? -6.762 -25.158 4.189 1.00 63.62 401 LYS A N 1
ATOM 3210 C CA . LYS A 1 401 ? -6.404 -25.457 2.793 1.00 63.62 401 LYS A CA 1
ATOM 3211 C C . LYS A 1 401 ? -5.070 -24.830 2.388 1.00 63.62 401 LYS A C 1
ATOM 3213 O O . LYS A 1 401 ? -4.339 -25.446 1.622 1.00 63.62 401 LYS A O 1
ATOM 3218 N N . LYS A 1 402 ? -4.749 -23.630 2.894 1.00 55.88 402 LYS A N 1
ATOM 3219 C CA . LYS A 1 402 ? -3.434 -22.981 2.716 1.00 55.88 402 LYS A CA 1
ATOM 3220 C C . LYS A 1 402 ? -2.322 -23.668 3.510 1.00 55.88 402 LYS A C 1
ATOM 3222 O O . LYS A 1 402 ? -1.164 -23.609 3.110 1.00 55.88 402 LYS A O 1
ATOM 3227 N N . GLN A 1 403 ? -2.682 -24.313 4.613 1.00 56.69 403 GLN A N 1
ATOM 3228 C CA . GLN A 1 403 ? -1.808 -25.138 5.440 1.00 56.69 403 GLN A CA 1
ATOM 3229 C C . GLN A 1 403 ? -1.610 -26.554 4.858 1.00 56.69 403 GLN A C 1
ATOM 3231 O O . GLN A 1 403 ? -1.227 -27.471 5.572 1.00 56.69 403 GLN A O 1
ATOM 3236 N N . LYS A 1 404 ? -1.897 -26.792 3.571 1.00 49.25 404 LYS A N 1
ATOM 3237 C CA . LYS A 1 404 ? -1.493 -28.039 2.908 1.00 49.25 404 LYS A CA 1
ATOM 3238 C C . LYS A 1 404 ? -0.053 -27.875 2.427 1.00 49.25 404 LYS A C 1
ATOM 3240 O O . LYS A 1 404 ? 0.226 -27.016 1.596 1.00 49.25 404 LYS A O 1
ATOM 3245 N N . PHE A 1 405 ? 0.848 -28.636 3.048 1.00 52.41 405 PHE A N 1
ATOM 3246 C CA . PHE A 1 405 ? 2.284 -28.368 3.060 1.00 52.41 405 PHE A CA 1
ATOM 3247 C C . PHE A 1 405 ? 3.111 -29.250 2.157 1.00 52.41 405 PHE A C 1
ATOM 3249 O O . PHE A 1 405 ? 2.806 -30.419 1.915 1.00 52.41 405 PHE A O 1
ATOM 3256 N N . ARG A 1 406 ? 4.292 -28.703 1.851 1.00 53.69 406 ARG A N 1
ATOM 3257 C CA . ARG A 1 406 ? 5.510 -29.497 1.735 1.00 53.69 406 ARG A CA 1
ATOM 3258 C C . ARG A 1 406 ? 5.914 -29.889 3.138 1.00 53.69 406 ARG A C 1
ATOM 3260 O O . ARG A 1 406 ? 6.277 -29.011 3.901 1.00 53.69 406 ARG A O 1
ATOM 3267 N N . ASN A 1 407 ? 5.821 -31.181 3.462 1.00 51.69 407 ASN A N 1
ATOM 3268 C CA . ASN A 1 407 ? 6.042 -31.718 4.815 1.00 51.69 407 ASN A CA 1
ATOM 3269 C C . ASN A 1 407 ? 7.334 -31.215 5.489 1.00 51.69 407 ASN A C 1
ATOM 3271 O O . ASN A 1 407 ? 7.424 -31.274 6.708 1.00 51.69 407 ASN A O 1
ATOM 3275 N N . GLU A 1 408 ? 8.317 -30.756 4.703 1.00 60.91 408 GLU A N 1
ATOM 3276 C CA . GLU A 1 408 ? 9.473 -29.979 5.155 1.00 60.91 408 GLU A CA 1
ATOM 3277 C C . GLU A 1 408 ? 10.160 -29.294 3.953 1.00 60.91 408 GLU A C 1
ATOM 3279 O O . GLU A 1 408 ? 10.344 -29.918 2.898 1.00 60.91 408 GLU A O 1
ATOM 3284 N N . ILE A 1 409 ? 10.618 -28.042 4.087 1.00 69.62 409 ILE A N 1
ATOM 3285 C CA . ILE A 1 409 ? 11.546 -27.441 3.109 1.00 69.62 409 ILE A CA 1
ATOM 3286 C C . ILE A 1 409 ? 12.977 -27.865 3.459 1.00 69.62 409 ILE A C 1
ATOM 3288 O O . ILE A 1 409 ? 13.724 -27.157 4.132 1.00 69.62 409 ILE A O 1
ATOM 3292 N N . LYS A 1 410 ? 13.388 -29.026 2.953 1.00 77.56 410 LYS A N 1
ATOM 3293 C CA . LYS A 1 410 ? 14.775 -29.497 3.054 1.00 77.56 410 LYS A CA 1
ATOM 3294 C C . LYS A 1 410 ? 15.615 -28.959 1.902 1.00 77.56 410 LYS A C 1
ATOM 3296 O O . LYS A 1 410 ? 15.228 -29.075 0.738 1.00 77.56 410 LYS A O 1
ATOM 3301 N N . LEU A 1 411 ? 16.794 -28.413 2.196 1.00 82.12 411 LEU A N 1
ATOM 3302 C CA . LEU A 1 411 ? 17.791 -28.136 1.161 1.00 82.12 411 LEU A CA 1
ATOM 3303 C C . LEU A 1 411 ? 18.398 -29.448 0.652 1.00 82.12 411 LEU A C 1
ATOM 3305 O O . LEU A 1 411 ? 18.563 -30.401 1.409 1.00 82.12 411 LEU A O 1
ATOM 3309 N N . ASN A 1 412 ? 18.788 -29.472 -0.620 1.00 84.12 412 ASN A N 1
ATOM 3310 C CA . ASN A 1 412 ? 19.631 -30.520 -1.185 1.00 84.12 412 ASN A CA 1
ATOM 3311 C C . ASN A 1 412 ? 20.939 -29.903 -1.718 1.00 84.12 412 ASN A C 1
ATOM 3313 O O . ASN A 1 412 ? 21.018 -29.542 -2.899 1.00 84.12 412 ASN A O 1
ATOM 3317 N N . PRO A 1 413 ? 21.961 -29.736 -0.856 1.00 86.94 413 PRO A N 1
ATOM 3318 C CA . PRO A 1 413 ? 23.191 -29.041 -1.221 1.00 86.94 413 PRO A CA 1
ATOM 3319 C C . PRO A 1 413 ? 23.956 -29.667 -2.392 1.00 86.94 413 PRO A C 1
ATOM 3321 O O . PRO A 1 413 ? 24.662 -28.948 -3.095 1.00 86.94 413 PRO A O 1
ATOM 3324 N N . GLU A 1 414 ? 23.783 -30.968 -2.651 1.00 86.31 414 GLU A N 1
ATOM 3325 C CA . GLU A 1 414 ? 24.436 -31.696 -3.751 1.00 86.31 414 GLU A CA 1
ATOM 3326 C C . GLU A 1 414 ? 24.158 -31.061 -5.125 1.00 86.31 414 GLU A C 1
ATOM 3328 O O . GLU A 1 414 ? 25.014 -31.037 -6.015 1.00 86.31 414 GLU A O 1
ATOM 3333 N N . PHE A 1 415 ? 22.969 -30.482 -5.299 1.00 86.81 415 PHE A N 1
ATOM 3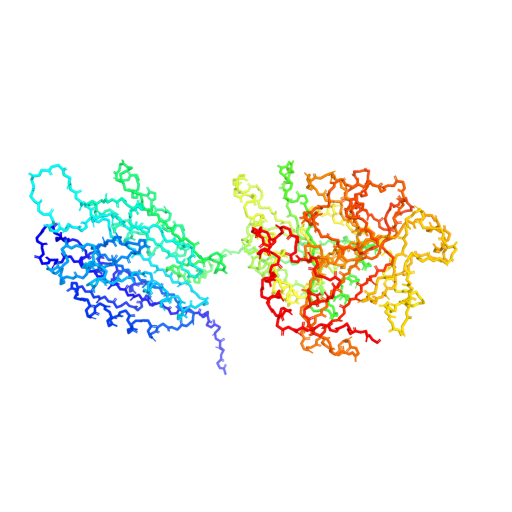334 C CA . PHE A 1 415 ? 22.542 -29.864 -6.554 1.00 86.81 415 PHE A CA 1
ATOM 3335 C C . PHE A 1 415 ? 22.726 -28.343 -6.577 1.00 86.81 415 PHE A C 1
ATOM 3337 O O . PHE A 1 415 ? 22.270 -27.680 -7.516 1.00 86.81 415 PHE A O 1
ATOM 3344 N N . ASN A 1 416 ? 23.392 -27.766 -5.572 1.00 91.75 416 ASN A N 1
ATOM 3345 C CA . ASN A 1 416 ? 23.714 -26.344 -5.574 1.00 91.75 416 ASN A CA 1
ATOM 3346 C C . ASN A 1 416 ? 24.743 -26.051 -6.667 1.00 91.75 416 ASN A C 1
ATOM 3348 O O . ASN A 1 416 ? 25.653 -26.840 -6.927 1.00 91.75 416 ASN A O 1
ATOM 3352 N N . ARG A 1 417 ? 24.584 -24.925 -7.356 1.00 91.62 417 ARG A N 1
ATOM 3353 C CA . ARG A 1 417 ? 25.408 -24.564 -8.518 1.00 91.62 417 ARG A CA 1
ATOM 3354 C C . ARG A 1 417 ? 25.729 -23.080 -8.463 1.00 91.62 417 ARG A C 1
ATOM 3356 O O . ARG A 1 417 ? 24.884 -22.293 -8.049 1.00 91.62 417 ARG A O 1
ATOM 3363 N N . LYS A 1 418 ? 26.922 -22.695 -8.904 1.00 91.44 418 LYS A N 1
ATOM 3364 C CA . LYS A 1 418 ? 27.300 -21.289 -9.110 1.00 91.44 418 LYS A CA 1
ATOM 3365 C C . LYS A 1 418 ? 27.457 -21.078 -10.602 1.00 91.44 418 LYS A C 1
ATOM 3367 O O . LYS A 1 418 ? 28.353 -21.669 -11.199 1.00 91.44 418 LYS A O 1
ATOM 3372 N N . TYR A 1 419 ? 26.567 -20.304 -11.211 1.00 92.50 419 TYR A N 1
ATOM 3373 C CA . TYR A 1 419 ? 26.519 -20.179 -12.659 1.00 92.50 419 TYR A CA 1
ATOM 3374 C C . TYR A 1 419 ? 27.344 -18.994 -13.151 1.00 92.50 419 TYR A C 1
ATOM 3376 O O . TYR A 1 419 ? 26.960 -17.836 -12.994 1.00 92.50 419 TYR A O 1
ATOM 3384 N N . GLY A 1 420 ? 28.483 -19.284 -13.776 1.00 86.19 420 GLY A N 1
ATOM 3385 C CA . GLY A 1 420 ? 29.417 -18.267 -14.249 1.00 86.19 420 GLY A CA 1
ATOM 3386 C C . GLY A 1 420 ? 30.796 -18.828 -14.575 1.00 86.19 420 GLY A C 1
ATOM 3387 O O . GLY A 1 420 ? 31.112 -19.980 -14.271 1.00 86.19 420 GLY A O 1
ATOM 3388 N N . ARG A 1 421 ? 31.636 -18.003 -15.210 1.00 73.62 421 ARG A N 1
ATOM 3389 C CA . ARG A 1 421 ? 33.021 -18.376 -15.530 1.00 73.62 421 ARG A CA 1
ATOM 3390 C C . ARG A 1 421 ? 33.790 -18.639 -14.228 1.00 73.62 421 ARG A C 1
ATOM 3392 O O . ARG A 1 421 ? 33.851 -17.761 -13.377 1.00 73.62 421 ARG A O 1
ATOM 3399 N N . GLY A 1 422 ? 34.346 -19.844 -14.079 1.00 72.56 422 GLY A N 1
ATOM 3400 C CA . GLY A 1 422 ? 34.983 -20.313 -12.837 1.00 72.56 422 GLY A CA 1
ATOM 3401 C C . GLY A 1 422 ? 34.107 -21.224 -11.962 1.00 72.56 422 GLY A C 1
ATOM 3402 O O . GLY A 1 422 ? 34.596 -21.750 -10.970 1.00 72.56 422 GLY A O 1
ATOM 3403 N N . GLY A 1 423 ? 32.844 -21.445 -12.342 1.00 82.81 423 GLY A N 1
ATOM 3404 C CA . GLY A 1 423 ? 31.935 -22.416 -11.730 1.00 82.81 423 GLY A CA 1
ATOM 3405 C C . GLY A 1 423 ? 31.241 -23.273 -12.791 1.00 82.81 423 GLY A C 1
ATOM 3406 O O . GLY A 1 423 ? 31.865 -23.760 -13.732 1.00 82.81 423 GLY A O 1
ATOM 3407 N N . ASN A 1 424 ? 29.929 -23.447 -12.662 1.00 89.62 424 ASN A N 1
ATOM 3408 C CA . ASN A 1 424 ? 29.102 -24.124 -13.653 1.00 89.62 424 ASN A CA 1
ATOM 3409 C C . ASN A 1 424 ? 28.809 -23.175 -14.816 1.00 89.62 424 ASN A C 1
ATOM 3411 O O . ASN A 1 424 ? 28.081 -22.198 -14.667 1.00 89.62 424 ASN A O 1
ATOM 3415 N N . PHE A 1 425 ? 29.362 -23.463 -15.988 1.00 91.62 425 PHE A N 1
ATOM 3416 C CA . PHE A 1 425 ? 29.158 -22.636 -17.169 1.00 91.62 425 PHE A CA 1
ATOM 3417 C C . PHE A 1 425 ? 29.133 -23.485 -18.433 1.00 91.62 425 PHE A C 1
ATOM 3419 O O . PHE A 1 425 ? 29.964 -24.372 -18.610 1.00 91.62 425 PHE A O 1
ATOM 3426 N N . TRP A 1 426 ? 28.190 -23.184 -19.318 1.00 92.50 426 TRP A N 1
ATOM 3427 C CA . TRP A 1 426 ? 28.123 -23.735 -20.665 1.00 92.50 426 TRP A CA 1
ATOM 3428 C C . TRP A 1 426 ? 27.534 -22.692 -21.613 1.00 92.50 426 TRP A C 1
ATOM 3430 O O . TRP A 1 426 ? 26.868 -21.746 -21.187 1.00 92.50 426 TRP A O 1
ATOM 3440 N N . ILE A 1 427 ? 27.807 -22.859 -22.904 1.00 88.81 427 ILE A N 1
ATOM 3441 C CA . ILE A 1 427 ? 27.315 -21.982 -23.969 1.00 88.81 427 ILE A CA 1
ATOM 3442 C C . ILE A 1 427 ? 26.203 -22.717 -24.715 1.00 88.81 427 ILE A C 1
ATOM 3444 O O . ILE A 1 427 ? 26.348 -23.895 -25.034 1.00 88.81 427 ILE A O 1
ATOM 3448 N N . GLY A 1 428 ? 25.111 -22.012 -25.007 1.00 89.50 428 GLY A N 1
ATOM 3449 C CA . GLY A 1 428 ? 23.936 -22.592 -25.653 1.00 89.50 428 GLY A CA 1
ATOM 3450 C C . GLY A 1 428 ? 23.119 -23.482 -24.715 1.00 89.50 428 GLY A C 1
ATOM 3451 O O . GLY A 1 428 ? 23.216 -23.390 -23.488 1.00 89.50 428 GLY A O 1
ATOM 3452 N N . ALA A 1 429 ? 22.255 -24.309 -25.300 1.00 91.75 429 ALA A N 1
ATOM 3453 C CA . ALA A 1 429 ? 21.437 -25.245 -24.542 1.00 91.75 429 ALA A CA 1
ATOM 3454 C C . ALA A 1 429 ? 22.320 -26.342 -23.931 1.00 91.75 429 ALA A C 1
ATOM 3456 O O . ALA A 1 429 ? 23.247 -26.832 -24.578 1.00 91.75 429 ALA A O 1
ATOM 3457 N N . ILE A 1 430 ? 22.031 -26.739 -22.691 1.00 92.81 430 ILE A N 1
ATOM 3458 C CA . ILE A 1 430 ? 22.748 -27.839 -22.046 1.00 92.81 430 ILE A CA 1
ATOM 3459 C C . ILE A 1 430 ? 22.563 -29.131 -22.851 1.00 92.81 430 ILE A C 1
ATOM 3461 O O . ILE A 1 430 ? 21.463 -29.428 -23.320 1.00 92.81 430 ILE A O 1
ATOM 3465 N N . ASN A 1 431 ? 23.627 -29.922 -22.960 1.00 87.94 431 ASN A N 1
ATOM 3466 C CA . ASN A 1 431 ? 23.584 -31.245 -23.570 1.00 87.94 431 ASN A CA 1
ATOM 3467 C C . ASN A 1 431 ? 24.179 -32.282 -22.610 1.00 87.94 431 ASN A C 1
ATOM 3469 O O . ASN A 1 431 ? 25.323 -32.699 -22.750 1.00 87.94 431 ASN A O 1
ATOM 3473 N N . ASP A 1 432 ? 23.408 -32.642 -21.586 1.00 90.50 432 ASP A N 1
ATOM 3474 C CA . ASP A 1 432 ? 23.787 -33.604 -20.540 1.00 90.50 432 ASP A CA 1
ATOM 3475 C C . ASP A 1 432 ? 23.021 -34.936 -20.653 1.00 90.50 432 ASP A C 1
ATOM 3477 O O . ASP A 1 432 ? 22.974 -35.714 -19.703 1.00 90.50 432 ASP A O 1
ATOM 3481 N N . GLY A 1 433 ? 22.370 -35.179 -21.796 1.00 88.94 433 GLY A N 1
ATOM 3482 C CA . GLY A 1 433 ? 21.573 -36.381 -22.049 1.00 88.94 433 GLY A CA 1
ATOM 3483 C C . GLY A 1 433 ? 20.243 -36.460 -21.289 1.00 88.94 433 GLY A C 1
ATOM 3484 O O . GLY A 1 433 ? 19.502 -37.422 -21.483 1.00 88.94 433 GLY A O 1
ATOM 3485 N N . LYS A 1 434 ? 19.891 -35.473 -20.449 1.00 89.75 434 LYS A N 1
ATOM 3486 C CA . LYS A 1 434 ? 18.626 -35.487 -19.698 1.00 89.75 434 LYS A CA 1
ATOM 3487 C C . LYS A 1 434 ? 17.472 -34.914 -20.521 1.00 89.75 434 LYS A C 1
ATOM 3489 O O . LYS A 1 434 ? 17.561 -33.812 -21.067 1.00 89.75 434 LYS A O 1
ATOM 3494 N N . ASN A 1 435 ? 16.342 -35.620 -20.533 1.00 90.69 435 ASN A N 1
ATOM 3495 C CA . ASN A 1 435 ? 15.121 -35.156 -21.186 1.00 90.69 435 ASN A CA 1
ATOM 3496 C C . ASN A 1 435 ? 14.448 -34.038 -20.367 1.00 90.69 435 ASN A C 1
ATOM 3498 O O . ASN A 1 435 ? 14.021 -34.259 -19.234 1.00 90.69 435 ASN A O 1
ATOM 3502 N N . ARG A 1 436 ? 14.318 -32.846 -20.962 1.00 90.69 436 ARG A N 1
ATOM 3503 C CA . ARG A 1 436 ? 13.683 -31.655 -20.362 1.00 90.69 436 ARG A CA 1
ATOM 3504 C C . ARG A 1 436 ? 12.399 -31.221 -21.077 1.00 90.69 436 ARG A C 1
ATOM 3506 O O . ARG A 1 436 ? 12.092 -30.033 -21.156 1.00 90.69 436 ARG A O 1
ATOM 3513 N N . GLY A 1 437 ? 11.663 -32.173 -21.646 1.00 86.50 437 GLY A N 1
ATOM 3514 C CA . GLY A 1 437 ? 10.355 -31.899 -22.251 1.00 86.50 437 GLY A CA 1
ATOM 3515 C C . GLY A 1 437 ? 10.434 -31.057 -23.523 1.00 86.50 437 GLY A C 1
ATOM 3516 O O . GLY A 1 437 ? 9.535 -30.273 -23.802 1.00 86.50 437 GLY A O 1
ATOM 3517 N N . GLY A 1 438 ? 11.540 -31.170 -24.265 1.00 83.19 438 GLY A N 1
ATOM 3518 C CA . GLY A 1 438 ? 11.756 -30.456 -25.527 1.00 83.19 438 GLY A CA 1
ATOM 3519 C C . GLY A 1 438 ? 12.103 -28.968 -25.397 1.00 83.19 438 GLY A C 1
ATOM 3520 O O . GLY A 1 438 ? 12.366 -28.335 -26.415 1.00 83.19 438 GLY A O 1
ATOM 3521 N N . GLN A 1 439 ? 12.148 -28.410 -24.181 1.00 85.38 439 GLN A N 1
ATOM 3522 C CA . GLN A 1 439 ? 12.559 -27.022 -23.954 1.00 85.38 439 GLN A CA 1
ATOM 3523 C C . GLN A 1 439 ? 14.062 -26.946 -23.631 1.00 85.38 439 GLN A C 1
ATOM 3525 O O . GLN A 1 439 ? 14.531 -27.672 -22.744 1.00 85.38 439 GLN A O 1
ATOM 3530 N N . PRO A 1 440 ? 14.837 -26.090 -24.323 1.00 87.31 440 PRO A N 1
ATOM 3531 C CA . PRO A 1 440 ? 16.259 -25.933 -24.047 1.00 87.31 440 PRO A CA 1
ATOM 3532 C C . PRO A 1 440 ? 16.482 -25.311 -22.664 1.00 87.31 440 PRO A C 1
ATOM 3534 O O . PRO A 1 440 ? 15.746 -24.424 -22.237 1.00 87.31 440 PRO A O 1
ATOM 3537 N N . TYR A 1 441 ? 17.529 -25.762 -21.969 1.00 91.88 441 TYR A N 1
ATOM 3538 C CA . TYR A 1 441 ? 17.960 -25.185 -20.696 1.00 91.88 441 TYR A CA 1
ATOM 3539 C C . TYR A 1 441 ? 19.286 -24.455 -20.875 1.00 91.88 441 TYR A C 1
ATOM 3541 O O . TYR A 1 441 ? 20.317 -25.067 -21.167 1.00 91.88 441 TYR A O 1
ATOM 3549 N N . TYR A 1 442 ? 19.248 -23.141 -20.705 1.00 93.50 442 TYR A N 1
ATOM 3550 C CA . TYR A 1 442 ? 20.407 -22.272 -20.850 1.00 93.50 442 TYR A CA 1
ATOM 3551 C C . TYR A 1 442 ? 21.049 -22.000 -19.496 1.00 93.50 442 TYR A C 1
ATOM 3553 O O . TYR A 1 442 ? 20.372 -21.997 -18.469 1.00 93.50 442 TYR A O 1
ATOM 3561 N N . CYS A 1 443 ? 22.363 -21.776 -19.493 1.00 93.00 443 CYS A N 1
ATOM 3562 C CA . CYS A 1 443 ? 23.091 -21.453 -18.272 1.00 93.00 443 CYS A CA 1
ATOM 3563 C C . CYS A 1 443 ? 22.556 -20.138 -17.687 1.00 93.00 443 CYS A C 1
ATOM 3565 O O . CYS A 1 443 ? 22.682 -19.106 -18.352 1.00 93.00 443 CYS A O 1
ATOM 3567 N N . PRO A 1 444 ? 22.014 -20.120 -16.455 1.00 94.00 444 PRO A N 1
ATOM 3568 C CA . PRO A 1 444 ? 21.557 -18.890 -15.820 1.00 94.00 444 PRO A CA 1
ATOM 3569 C C . PRO A 1 444 ? 22.764 -18.151 -15.230 1.00 94.00 444 PRO A C 1
ATOM 3571 O O . PRO A 1 444 ? 22.935 -18.052 -14.017 1.00 94.00 444 PRO A O 1
ATOM 3574 N N . VAL A 1 445 ? 23.654 -17.689 -16.112 1.00 90.56 445 VAL A N 1
ATOM 3575 C CA . VAL A 1 445 ? 24.883 -16.969 -15.762 1.00 90.56 445 VAL A CA 1
ATOM 3576 C C . VAL A 1 445 ? 24.535 -15.792 -14.860 1.00 90.56 445 VAL A C 1
ATOM 3578 O O . VAL A 1 445 ? 23.596 -15.052 -15.135 1.00 90.56 445 VAL A O 1
ATOM 3581 N N . GLY A 1 446 ? 25.276 -15.627 -13.770 1.00 89.88 446 GLY A N 1
ATOM 3582 C CA . GLY A 1 446 ? 24.995 -14.564 -12.812 1.00 89.88 446 GLY A CA 1
ATOM 3583 C C . GLY A 1 446 ? 24.227 -15.000 -11.570 1.00 89.88 446 GLY A C 1
ATOM 3584 O O . GLY A 1 446 ? 23.989 -14.176 -10.691 1.00 89.88 446 GLY A O 1
ATOM 3585 N N . TRP A 1 447 ? 23.855 -16.276 -11.477 1.00 93.94 447 TRP A N 1
ATOM 3586 C CA . TRP A 1 447 ? 23.006 -16.780 -10.404 1.00 93.94 447 TRP A CA 1
ATOM 3587 C C . TRP A 1 447 ? 23.644 -17.944 -9.645 1.00 93.94 447 TRP A C 1
ATOM 3589 O O . TRP A 1 447 ? 24.374 -18.763 -10.200 1.00 93.94 447 TRP A O 1
ATOM 3599 N N . GLN A 1 448 ? 23.339 -18.043 -8.357 1.00 92.94 448 GLN A N 1
ATOM 3600 C CA . GLN A 1 448 ? 23.655 -19.184 -7.511 1.00 92.94 448 GLN A CA 1
ATOM 3601 C C . GLN A 1 448 ? 22.375 -19.945 -7.190 1.00 92.94 448 GLN A C 1
ATOM 3603 O O . GLN A 1 448 ? 21.388 -19.370 -6.738 1.00 92.94 448 GLN A O 1
ATOM 3608 N N . ARG A 1 449 ? 22.400 -21.254 -7.411 1.00 94.31 449 ARG A N 1
ATOM 3609 C CA . ARG A 1 449 ? 21.292 -22.157 -7.128 1.00 94.31 449 ARG A CA 1
ATOM 3610 C C . ARG A 1 449 ? 21.404 -22.745 -5.737 1.00 94.31 449 ARG A C 1
ATOM 3612 O O . ARG A 1 449 ? 22.415 -23.373 -5.422 1.00 94.31 449 ARG A O 1
ATOM 3619 N N . PHE A 1 450 ? 20.320 -22.627 -4.981 1.00 93.19 450 PHE A N 1
ATOM 3620 C CA . PHE A 1 450 ? 20.065 -23.399 -3.772 1.00 93.19 450 PHE A CA 1
ATOM 3621 C C . PHE A 1 450 ? 18.913 -24.355 -4.046 1.00 93.19 450 PHE A C 1
ATOM 3623 O O . PHE A 1 450 ? 17.819 -23.942 -4.424 1.00 93.19 450 PHE A O 1
ATOM 3630 N N . SER A 1 451 ? 19.180 -25.644 -3.912 1.00 92.00 451 SER A N 1
ATOM 3631 C CA . SER A 1 451 ? 18.247 -26.695 -4.313 1.00 92.00 451 SER A CA 1
ATOM 3632 C C . SER A 1 451 ? 17.379 -27.121 -3.154 1.00 92.00 451 SER A C 1
ATOM 3634 O O . SER A 1 451 ? 17.856 -27.196 -2.022 1.00 92.00 451 SER A O 1
ATOM 3636 N N . PHE A 1 452 ? 16.154 -27.523 -3.462 1.00 90.31 452 PHE A N 1
ATOM 3637 C CA . PHE A 1 452 ? 15.287 -28.189 -2.505 1.00 90.31 452 PHE A CA 1
ATOM 3638 C C . PHE A 1 452 ? 15.277 -29.692 -2.747 1.00 90.31 452 PHE A C 1
ATOM 3640 O O . PHE A 1 452 ? 15.206 -30.154 -3.887 1.00 90.31 452 PHE A O 1
ATOM 3647 N N . TYR A 1 453 ? 15.315 -30.457 -1.665 1.00 83.81 453 TYR A N 1
ATOM 3648 C CA . TYR A 1 453 ? 15.000 -31.872 -1.684 1.00 83.81 453 TYR A CA 1
ATOM 3649 C C . TYR A 1 453 ? 13.508 -32.036 -1.998 1.00 83.81 453 TYR A C 1
ATOM 3651 O O . TYR A 1 453 ? 12.653 -31.437 -1.345 1.00 83.81 453 TYR A O 1
ATOM 3659 N N . VAL A 1 454 ? 13.191 -32.804 -3.040 1.00 82.19 454 VAL A N 1
ATOM 3660 C CA . VAL A 1 454 ? 11.807 -33.056 -3.486 1.00 82.19 454 VAL A CA 1
ATOM 3661 C C . VAL A 1 454 ? 11.443 -34.527 -3.311 1.00 82.19 454 VAL A C 1
ATOM 3663 O O . VAL A 1 454 ? 10.366 -34.841 -2.823 1.00 82.19 454 VAL A O 1
ATOM 3666 N N . THR A 1 455 ? 12.313 -35.427 -3.770 1.00 80.75 455 THR A N 1
ATOM 3667 C CA . THR A 1 455 ? 12.122 -36.880 -3.739 1.00 80.75 455 THR A CA 1
ATOM 3668 C C . THR A 1 455 ? 13.459 -37.571 -4.011 1.00 80.75 455 THR A C 1
ATOM 3670 O O . THR A 1 455 ? 14.287 -37.018 -4.740 1.00 80.75 455 THR A O 1
ATOM 3673 N N . ASP A 1 456 ? 13.645 -38.785 -3.488 1.00 78.75 456 ASP A N 1
ATOM 3674 C CA . ASP A 1 456 ? 14.810 -39.637 -3.779 1.00 78.75 456 ASP A CA 1
ATOM 3675 C C . ASP A 1 456 ? 14.881 -40.061 -5.254 1.00 78.75 456 ASP A C 1
ATOM 3677 O O . ASP A 1 456 ? 15.956 -40.306 -5.794 1.00 78.75 456 ASP A O 1
ATOM 3681 N N . LYS A 1 457 ? 13.735 -40.102 -5.945 1.00 83.06 457 LYS A N 1
ATOM 3682 C CA . LYS A 1 457 ? 13.620 -40.489 -7.359 1.00 83.06 457 LYS A CA 1
ATOM 3683 C C . LYS A 1 457 ? 13.534 -39.273 -8.284 1.00 83.06 457 LYS A C 1
ATOM 3685 O O . LYS A 1 457 ? 12.687 -39.209 -9.173 1.00 83.06 457 LYS A O 1
ATOM 3690 N N . PHE A 1 458 ? 14.378 -38.267 -8.044 1.00 85.31 458 PHE A N 1
ATOM 3691 C CA . PHE A 1 458 ? 14.268 -36.952 -8.690 1.00 85.31 458 PHE A CA 1
ATOM 3692 C C . PHE A 1 458 ? 14.309 -37.028 -10.223 1.00 85.31 458 PHE A C 1
ATOM 3694 O O . PHE A 1 458 ? 13.428 -36.484 -10.890 1.00 85.31 458 PHE A O 1
ATOM 3701 N N . ASP A 1 459 ? 15.312 -37.712 -10.778 1.00 86.75 459 ASP A N 1
ATOM 3702 C CA . ASP A 1 459 ? 15.483 -37.815 -12.230 1.00 86.75 459 ASP A CA 1
ATOM 3703 C C . ASP A 1 459 ? 14.369 -38.651 -12.887 1.00 86.75 459 ASP A C 1
ATOM 3705 O O . ASP A 1 459 ? 13.930 -38.301 -13.977 1.00 86.75 459 ASP A O 1
ATOM 3709 N N . GLU A 1 460 ? 13.856 -39.692 -12.216 1.00 86.81 460 GLU A N 1
ATOM 3710 C CA . GLU A 1 460 ? 12.707 -40.485 -12.689 1.00 86.81 460 GLU A CA 1
ATOM 3711 C C . GLU A 1 460 ? 11.432 -39.627 -12.727 1.00 86.81 460 GLU A C 1
ATOM 3713 O O . GLU A 1 460 ? 10.774 -39.546 -13.763 1.00 86.81 460 GLU A O 1
ATOM 3718 N N . LYS A 1 461 ? 11.122 -38.920 -11.628 1.00 86.31 461 LYS A N 1
ATOM 3719 C CA . LYS A 1 461 ? 9.916 -38.083 -11.499 1.00 86.31 461 LYS A CA 1
ATOM 3720 C C . LYS A 1 461 ? 9.871 -36.959 -12.534 1.00 86.31 461 LYS A C 1
ATOM 3722 O O . LYS A 1 461 ? 8.813 -36.674 -13.088 1.00 86.31 461 LYS A O 1
ATOM 3727 N N . PHE A 1 462 ? 11.003 -36.296 -12.767 1.00 91.50 462 PHE A N 1
ATOM 3728 C CA . PHE A 1 462 ? 11.080 -35.112 -13.627 1.00 91.50 462 PHE A CA 1
ATOM 3729 C C . PHE A 1 462 ? 11.644 -35.398 -15.021 1.00 91.50 462 PHE A C 1
ATOM 3731 O O . PHE A 1 462 ? 11.954 -34.461 -15.765 1.00 91.50 462 PHE A O 1
ATOM 3738 N N . ASN A 1 463 ? 11.760 -36.670 -15.402 1.00 92.88 463 ASN A N 1
ATOM 3739 C CA . ASN A 1 463 ? 12.115 -37.049 -16.760 1.00 92.88 463 ASN A CA 1
ATOM 3740 C C . ASN A 1 463 ? 11.071 -36.498 -17.742 1.00 92.88 463 ASN A C 1
ATOM 3742 O O . ASN A 1 463 ? 9.880 -36.781 -17.630 1.00 92.88 463 ASN A O 1
ATOM 3746 N N . GLY A 1 464 ? 11.507 -35.686 -18.705 1.00 93.25 464 GLY A N 1
ATOM 3747 C CA . GLY A 1 464 ? 10.600 -35.032 -19.648 1.00 93.25 464 GLY A CA 1
ATOM 3748 C C . GLY A 1 464 ? 9.931 -33.762 -19.124 1.00 93.25 464 GLY A C 1
ATOM 3749 O O . GLY A 1 464 ? 9.119 -33.188 -19.841 1.00 93.25 464 GLY A O 1
ATOM 3750 N N . TRP A 1 465 ? 10.278 -33.276 -17.929 1.00 94.88 465 TRP A N 1
ATOM 3751 C CA . TRP A 1 465 ? 9.761 -32.008 -17.407 1.00 94.88 465 TRP A CA 1
ATOM 3752 C C . TRP A 1 465 ? 10.680 -30.834 -17.735 1.00 94.88 465 TRP A C 1
ATOM 3754 O O . TRP A 1 465 ? 11.908 -30.910 -17.598 1.00 94.88 465 TRP A O 1
ATOM 3764 N N . CYS A 1 466 ? 10.069 -29.716 -18.116 1.00 95.38 466 CYS A N 1
ATOM 3765 C CA . CYS A 1 466 ? 10.757 -28.474 -18.437 1.00 95.38 466 CYS A CA 1
ATOM 3766 C C . CYS A 1 466 ? 11.271 -27.777 -17.172 1.00 95.38 466 CYS A C 1
ATOM 3768 O O . CYS A 1 466 ? 10.810 -28.053 -16.062 1.00 95.38 466 CYS A O 1
ATOM 3770 N N . ILE A 1 467 ? 12.223 -26.857 -17.341 1.00 95.88 467 ILE A N 1
ATOM 3771 C CA . ILE A 1 467 ? 12.679 -25.945 -16.284 1.00 95.88 467 ILE A CA 1
ATOM 3772 C C . ILE A 1 467 ? 12.120 -24.559 -16.595 1.00 95.88 467 ILE A C 1
ATOM 3774 O O . ILE A 1 467 ? 12.271 -24.079 -17.716 1.00 95.88 467 ILE A O 1
ATOM 3778 N N . GLY A 1 468 ? 11.484 -23.934 -15.608 1.00 95.75 468 GLY A N 1
ATOM 3779 C CA . GLY A 1 468 ? 10.967 -22.573 -15.696 1.00 95.75 468 GLY A CA 1
ATOM 3780 C C . GLY A 1 468 ? 11.272 -21.773 -14.434 1.00 95.75 468 GLY A C 1
ATOM 3781 O O . GLY A 1 468 ? 11.540 -22.331 -13.370 1.00 95.75 468 GLY A O 1
ATOM 3782 N N . TYR A 1 469 ? 11.215 -20.456 -14.562 1.00 97.62 469 TYR A N 1
ATOM 3783 C CA . TYR A 1 469 ? 11.512 -19.495 -13.513 1.00 97.62 469 TYR A CA 1
ATOM 3784 C C . TYR A 1 469 ? 10.278 -18.670 -13.177 1.00 97.62 469 TYR A C 1
ATOM 3786 O O . TYR A 1 469 ? 9.535 -18.259 -14.070 1.00 97.62 469 TYR A O 1
ATOM 3794 N N . HIS A 1 470 ? 10.092 -18.398 -11.889 1.00 96.19 470 HIS A N 1
ATOM 3795 C CA . HIS A 1 470 ? 9.024 -17.544 -11.383 1.00 96.19 470 HIS A CA 1
ATOM 3796 C C . HIS A 1 470 ? 9.619 -16.445 -10.498 1.00 96.19 470 HIS A C 1
ATOM 3798 O O . HIS A 1 470 ? 10.293 -16.728 -9.505 1.00 96.19 470 HIS A O 1
ATOM 3804 N N . GLY A 1 471 ? 9.402 -15.185 -10.877 1.00 94.19 471 GLY A N 1
ATOM 3805 C CA . GLY A 1 471 ? 9.767 -14.036 -10.051 1.00 94.19 471 GLY A CA 1
ATOM 3806 C C . GLY A 1 471 ? 8.746 -13.825 -8.937 1.00 94.19 471 GLY A C 1
ATOM 3807 O O . GLY A 1 471 ? 7.556 -14.034 -9.147 1.00 94.19 471 GLY A O 1
ATOM 3808 N N . THR A 1 472 ? 9.201 -13.411 -7.756 1.00 90.50 472 THR A N 1
ATOM 3809 C CA . THR A 1 472 ? 8.306 -13.023 -6.660 1.00 90.50 472 THR A CA 1
ATOM 3810 C C . THR A 1 472 ? 8.947 -11.955 -5.762 1.00 90.50 472 THR A C 1
ATOM 3812 O O . THR A 1 472 ? 10.127 -11.617 -5.907 1.00 90.50 472 THR A O 1
ATOM 3815 N N . LYS A 1 473 ? 8.170 -11.416 -4.819 1.00 85.19 473 LYS A N 1
ATOM 3816 C CA . LYS A 1 473 ? 8.654 -10.525 -3.755 1.00 85.19 473 LYS A CA 1
ATOM 3817 C C . LYS A 1 473 ? 9.225 -11.328 -2.586 1.00 85.19 473 LYS A C 1
ATOM 3819 O O . LYS A 1 473 ? 8.793 -12.450 -2.321 1.00 85.19 473 LYS A O 1
ATOM 3824 N N . PHE A 1 474 ? 10.153 -10.753 -1.822 1.00 82.56 474 PHE A N 1
ATOM 3825 C CA . PHE A 1 474 ? 10.720 -11.400 -0.629 1.00 82.56 474 PHE A CA 1
ATOM 3826 C C . PHE A 1 474 ? 9.645 -11.757 0.401 1.00 82.56 474 PHE A C 1
ATOM 3828 O O . PHE A 1 474 ? 9.694 -12.842 0.975 1.00 82.56 474 PHE A O 1
ATOM 3835 N N . ALA A 1 475 ? 8.642 -10.892 0.574 1.00 72.12 475 ALA A N 1
ATOM 3836 C CA . ALA A 1 475 ? 7.546 -11.106 1.519 1.00 72.12 475 ALA A CA 1
ATOM 3837 C C . ALA A 1 475 ? 6.692 -12.355 1.216 1.00 72.12 475 ALA A C 1
ATOM 3839 O O . ALA A 1 475 ? 6.089 -12.912 2.128 1.00 72.12 475 ALA A O 1
ATOM 3840 N N . TYR A 1 476 ? 6.653 -12.813 -0.041 1.00 80.44 476 TYR A N 1
ATOM 3841 C CA . TYR A 1 476 ? 5.866 -13.982 -0.455 1.00 80.44 476 TYR A CA 1
ATOM 3842 C C . TYR A 1 476 ? 6.703 -15.255 -0.607 1.00 80.44 476 TYR A C 1
ATOM 3844 O O . TYR A 1 476 ? 6.146 -16.330 -0.794 1.00 80.44 476 TYR A O 1
ATOM 3852 N N . GLY A 1 477 ? 8.035 -15.162 -0.542 1.00 82.19 477 GLY A N 1
ATOM 3853 C CA . GLY A 1 477 ? 8.916 -16.299 -0.816 1.00 82.19 477 GLY A CA 1
ATOM 3854 C C . GLY A 1 477 ? 8.606 -17.501 0.060 1.00 82.19 477 GLY A C 1
ATOM 3855 O O . GLY A 1 477 ? 8.363 -18.590 -0.448 1.00 82.19 477 GLY A O 1
ATOM 3856 N N . LEU A 1 478 ? 8.548 -17.288 1.377 1.00 75.81 478 LEU A N 1
ATOM 3857 C CA . LEU A 1 478 ? 8.278 -18.375 2.311 1.00 75.81 478 LEU A CA 1
ATOM 3858 C C . LEU A 1 478 ? 6.867 -18.947 2.132 1.00 75.81 478 LEU A C 1
ATOM 3860 O O . LEU A 1 478 ? 6.719 -20.163 2.076 1.00 75.81 478 LEU A O 1
ATOM 3864 N N . SER A 1 479 ? 5.843 -18.101 1.989 1.00 73.12 479 SER A N 1
ATOM 3865 C CA . SER A 1 479 ? 4.473 -18.592 1.810 1.00 73.12 479 SER A CA 1
ATOM 3866 C C . SER A 1 479 ? 4.314 -19.399 0.522 1.00 73.12 479 SER A C 1
ATOM 3868 O O . SER A 1 479 ? 3.642 -20.421 0.542 1.00 73.12 479 SER A O 1
ATOM 3870 N N . ILE A 1 480 ? 4.979 -19.012 -0.571 1.00 81.50 480 ILE A N 1
ATOM 3871 C CA . ILE A 1 480 ? 4.979 -19.793 -1.815 1.00 81.50 480 ILE A CA 1
ATOM 3872 C C . ILE A 1 480 ? 5.687 -21.136 -1.623 1.00 81.50 480 ILE A C 1
ATOM 3874 O O . ILE A 1 480 ? 5.214 -22.160 -2.108 1.00 81.50 480 ILE A O 1
ATOM 3878 N N . LEU A 1 481 ? 6.824 -21.161 -0.924 1.00 80.88 481 LEU A N 1
ATOM 3879 C CA . LEU A 1 481 ? 7.554 -22.410 -0.691 1.00 80.88 481 LEU A CA 1
ATOM 3880 C C . LEU A 1 481 ? 6.777 -23.389 0.199 1.00 80.88 481 LEU A C 1
ATOM 3882 O O . LEU A 1 481 ? 6.890 -24.598 -0.005 1.00 80.88 481 LEU A O 1
ATOM 3886 N N . LEU A 1 482 ? 5.996 -22.868 1.149 1.00 72.88 482 LEU A N 1
ATOM 3887 C CA . LEU A 1 482 ? 5.184 -23.661 2.072 1.00 72.88 482 LEU A CA 1
ATOM 3888 C C . LEU A 1 482 ? 3.850 -24.104 1.465 1.00 72.88 482 LEU A C 1
ATOM 3890 O O . LEU A 1 482 ? 3.465 -25.257 1.639 1.00 72.88 482 LEU A O 1
ATOM 3894 N N . SER A 1 483 ? 3.165 -23.207 0.753 1.00 69.38 483 SER A N 1
ATOM 3895 C CA . SER A 1 483 ? 1.778 -23.399 0.309 1.00 69.38 483 SER A CA 1
ATOM 3896 C C . SER A 1 483 ? 1.621 -23.609 -1.201 1.00 69.38 483 SER A C 1
ATOM 3898 O O . SER A 1 483 ? 0.524 -23.937 -1.640 1.00 69.38 483 SER A O 1
ATOM 3900 N N . GLY A 1 484 ? 2.668 -23.422 -2.009 1.00 82.38 484 GLY A N 1
ATOM 3901 C CA . GLY A 1 484 ? 2.606 -23.534 -3.470 1.00 82.38 484 GLY A CA 1
ATOM 3902 C C . GLY A 1 484 ? 2.366 -22.208 -4.203 1.00 82.38 484 GLY A C 1
ATOM 3903 O O . GLY A 1 484 ? 2.383 -21.124 -3.618 1.00 82.38 484 GLY A O 1
ATOM 3904 N N . LEU A 1 485 ? 2.168 -22.280 -5.523 1.00 86.44 485 LEU A N 1
ATOM 3905 C CA . LEU A 1 485 ? 1.977 -21.101 -6.381 1.00 86.44 485 LEU A CA 1
ATOM 3906 C C . LEU A 1 485 ? 0.501 -20.795 -6.586 1.00 86.44 485 LEU A C 1
ATOM 3908 O O . LEU A 1 485 ? -0.273 -21.674 -6.952 1.00 86.44 485 LEU A O 1
ATOM 3912 N N . LYS A 1 486 ? 0.111 -19.530 -6.435 1.00 80.25 486 LYS A N 1
ATOM 3913 C CA . LYS A 1 486 ? -1.246 -19.105 -6.774 1.00 80.25 486 LYS A CA 1
ATOM 3914 C C . LYS A 1 486 ? -1.349 -18.747 -8.269 1.00 80.25 486 LYS A C 1
ATOM 3916 O O . LYS A 1 486 ? -0.513 -17.979 -8.753 1.00 80.25 486 LYS A O 1
ATOM 3921 N N . PRO A 1 487 ? -2.364 -19.247 -8.997 1.00 81.69 487 PRO A N 1
ATOM 3922 C CA . PRO A 1 487 ? -2.722 -18.730 -10.316 1.00 81.69 487 PRO A CA 1
ATOM 3923 C C . PRO A 1 487 ? -3.094 -17.243 -10.266 1.00 81.69 487 PRO A C 1
ATOM 3925 O O . PRO A 1 487 ? -3.676 -16.766 -9.292 1.00 81.69 487 PRO A O 1
ATOM 3928 N N . ALA A 1 488 ? -2.759 -16.495 -11.316 1.00 73.25 488 ALA A N 1
ATOM 3929 C CA . ALA A 1 488 ? -3.106 -15.083 -11.414 1.00 73.25 488 ALA A CA 1
ATOM 3930 C C . ALA A 1 488 ? -4.572 -14.893 -11.840 1.00 73.25 488 ALA A C 1
ATOM 3932 O O . ALA A 1 488 ? -5.022 -15.483 -12.821 1.00 73.25 488 ALA A O 1
ATOM 3933 N N . ASP A 1 489 ? -5.278 -13.993 -11.147 1.00 57.09 489 ASP A N 1
ATOM 3934 C CA . ASP A 1 489 ? -6.703 -13.701 -11.374 1.00 57.09 489 ASP A CA 1
ATOM 3935 C C . ASP A 1 489 ? -6.959 -12.715 -12.546 1.00 57.09 489 ASP A C 1
ATOM 3937 O O . ASP A 1 489 ? -8.105 -12.496 -12.937 1.00 57.09 489 ASP A O 1
ATOM 3941 N N . ILE A 1 490 ? -5.919 -12.075 -13.112 1.00 54.81 490 ILE A N 1
ATOM 3942 C CA . ILE A 1 490 ? -6.055 -10.943 -14.057 1.00 54.81 490 ILE A CA 1
ATOM 3943 C C . ILE A 1 490 ? -5.824 -11.337 -15.531 1.00 54.81 490 ILE A C 1
ATOM 3945 O O . ILE A 1 490 ? -4.809 -11.911 -15.919 1.00 54.81 490 ILE A O 1
ATOM 3949 N N . VAL A 1 491 ? -6.783 -10.896 -16.352 1.00 48.91 491 VAL A N 1
ATOM 3950 C CA . VAL A 1 491 ? -7.104 -11.226 -17.752 1.00 48.91 491 VAL A CA 1
ATOM 3951 C C . VAL A 1 491 ? -6.244 -10.470 -18.784 1.00 48.91 491 VAL A C 1
ATOM 3953 O O . VAL A 1 491 ? -6.772 -9.725 -19.605 1.00 48.91 491 VAL A O 1
ATOM 3956 N N . ALA A 1 492 ? -4.915 -10.609 -18.762 1.00 50.53 492 ALA A N 1
ATOM 3957 C CA . ALA A 1 492 ? -4.124 -10.181 -19.929 1.00 50.53 492 ALA A CA 1
ATOM 3958 C C . ALA A 1 492 ? -4.197 -11.240 -21.043 1.00 50.53 492 ALA A C 1
ATOM 3960 O O . ALA A 1 492 ? -4.543 -10.920 -22.176 1.00 50.53 492 ALA A O 1
ATOM 3961 N N . HIS A 1 493 ? -3.942 -12.510 -20.697 1.00 52.97 493 HIS A N 1
ATOM 3962 C CA . HIS A 1 493 ? -3.920 -13.617 -21.663 1.00 52.97 493 HIS A CA 1
ATOM 3963 C C . HIS A 1 493 ? -4.468 -14.958 -21.125 1.00 52.97 493 HIS A C 1
ATOM 3965 O O . HIS A 1 493 ? -4.428 -15.964 -21.831 1.00 52.97 493 HIS A O 1
ATOM 3971 N N . GLY A 1 494 ? -4.999 -14.979 -19.894 1.00 61.47 494 GLY A N 1
ATOM 3972 C CA . GLY A 1 494 ? -5.635 -16.146 -19.271 1.00 61.47 494 GLY A CA 1
ATOM 3973 C C . GLY A 1 494 ? -5.350 -16.268 -17.770 1.00 61.47 494 GLY A C 1
ATOM 3974 O O . GLY A 1 494 ? -4.440 -15.617 -17.249 1.00 61.47 494 GLY A O 1
ATOM 3975 N N . THR A 1 495 ? -6.138 -17.105 -17.092 1.00 71.62 495 THR A N 1
ATOM 3976 C CA . THR A 1 495 ? -5.957 -17.505 -15.684 1.00 71.62 495 THR A CA 1
ATOM 3977 C C . THR A 1 495 ? -4.998 -18.695 -15.615 1.00 71.62 495 THR A C 1
ATOM 3979 O O . THR A 1 495 ? -5.113 -19.621 -16.418 1.00 71.62 495 THR A O 1
ATOM 3982 N N . GLY A 1 496 ? -4.024 -18.647 -14.704 1.00 82.88 496 GLY A N 1
ATOM 3983 C CA . GLY A 1 496 ? -2.998 -19.684 -14.552 1.00 82.88 496 GLY A CA 1
ATOM 3984 C C . GLY A 1 496 ? -1.738 -19.166 -13.857 1.00 82.88 496 GLY A C 1
ATOM 3985 O O . GLY A 1 496 ? -1.657 -17.992 -13.483 1.00 82.88 496 GLY A O 1
ATOM 3986 N N . VAL A 1 497 ? -0.735 -20.028 -13.680 1.00 88.88 497 VAL A N 1
ATOM 3987 C CA . VAL A 1 497 ? 0.556 -19.631 -13.089 1.00 88.88 497 VAL A CA 1
ATOM 3988 C C . VAL A 1 497 ? 1.514 -19.179 -14.187 1.00 88.88 497 VAL A C 1
ATOM 3990 O O . VAL A 1 497 ? 1.774 -19.920 -15.133 1.00 88.88 497 VAL A O 1
ATOM 3993 N N . TYR A 1 498 ? 2.062 -17.973 -14.044 1.00 90.00 498 TYR A N 1
ATOM 3994 C CA . TYR A 1 498 ? 2.999 -17.395 -15.006 1.00 90.00 498 TYR A CA 1
ATOM 3995 C C . TYR A 1 498 ? 4.438 -17.810 -14.672 1.00 90.00 498 TYR A C 1
ATOM 3997 O O . TYR A 1 498 ? 4.917 -17.578 -13.560 1.00 90.00 498 TYR A O 1
ATOM 4005 N N . LEU A 1 499 ? 5.135 -18.409 -15.636 1.00 93.31 499 LEU A N 1
ATOM 4006 C CA . LEU A 1 499 ? 6.560 -18.748 -15.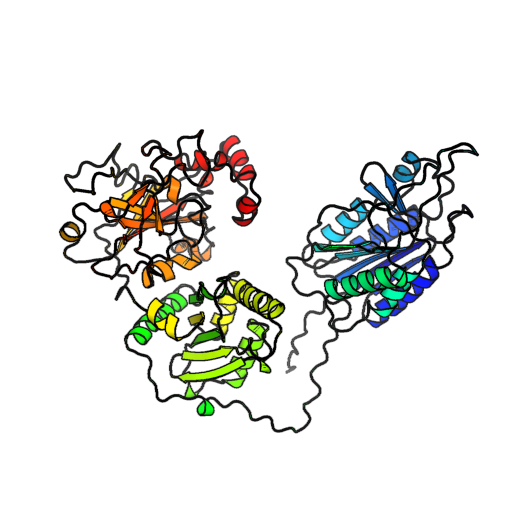564 1.00 93.31 499 LEU A CA 1
ATOM 4007 C C . LEU A 1 499 ? 7.278 -18.309 -16.842 1.00 93.31 499 LEU A C 1
ATOM 4009 O O . LEU A 1 499 ? 6.661 -17.896 -17.819 1.00 93.31 499 LEU A O 1
ATOM 4013 N N . SER A 1 500 ? 8.602 -18.415 -16.848 1.00 94.19 500 SER A N 1
ATOM 4014 C CA . SER A 1 500 ? 9.423 -18.150 -18.026 1.00 94.19 500 SER A CA 1
ATOM 4015 C C . SER A 1 500 ? 10.556 -19.168 -18.151 1.00 94.19 500 SER A C 1
ATOM 4017 O O . SER A 1 500 ? 11.157 -19.512 -17.136 1.00 94.19 500 SER A O 1
ATOM 4019 N N . PRO A 1 501 ? 10.932 -19.611 -19.361 1.00 93.88 501 PRO A N 1
ATOM 4020 C CA . PRO A 1 501 ? 12.190 -20.325 -19.571 1.00 93.88 501 PRO A CA 1
ATOM 4021 C C . PRO A 1 501 ? 13.417 -19.410 -19.448 1.00 93.88 501 PRO A C 1
ATOM 4023 O O . PRO A 1 501 ? 14.541 -19.902 -19.390 1.00 93.88 501 PRO A O 1
ATOM 4026 N N . SER A 1 502 ? 13.230 -18.086 -19.417 1.00 94.50 502 SER A N 1
ATOM 4027 C CA . SER A 1 502 ? 14.305 -17.112 -19.260 1.00 94.50 502 SER A CA 1
ATOM 4028 C C . SER A 1 502 ? 14.341 -16.562 -17.840 1.00 94.50 502 SER A C 1
ATOM 4030 O O . SER A 1 502 ? 13.441 -15.848 -17.390 1.00 94.50 502 SER A O 1
ATOM 4032 N N . ILE A 1 503 ? 15.449 -16.818 -17.147 1.00 95.69 503 ILE A N 1
ATOM 4033 C CA . ILE A 1 503 ? 15.716 -16.172 -15.862 1.00 95.69 503 ILE A CA 1
ATOM 4034 C C . ILE A 1 503 ? 15.878 -14.654 -16.013 1.00 95.69 503 ILE A C 1
ATOM 4036 O O . ILE A 1 503 ? 15.518 -13.901 -15.110 1.00 95.69 503 ILE A O 1
ATOM 4040 N N . ASN A 1 504 ? 16.368 -14.182 -17.163 1.00 94.31 504 ASN A N 1
ATOM 4041 C CA . ASN A 1 504 ? 16.521 -12.754 -17.428 1.00 94.31 504 ASN A CA 1
ATOM 4042 C C . ASN A 1 504 ? 15.156 -12.066 -17.474 1.00 94.31 504 ASN A C 1
ATOM 4044 O O . ASN A 1 504 ? 14.993 -11.018 -16.855 1.00 94.31 504 ASN A O 1
ATOM 4048 N N . TYR A 1 505 ? 14.161 -12.700 -18.101 1.00 93.56 505 TYR A N 1
ATOM 4049 C CA . TYR A 1 505 ? 12.777 -12.232 -18.088 1.00 93.56 505 TYR A CA 1
ATOM 4050 C C . TYR A 1 505 ? 12.150 -12.312 -16.688 1.00 93.56 505 TYR A C 1
ATOM 4052 O O . TYR A 1 505 ? 11.650 -11.310 -16.174 1.00 93.56 505 TYR A O 1
ATOM 4060 N N . ALA A 1 506 ? 12.230 -13.475 -16.029 1.00 94.94 506 ALA A N 1
ATOM 4061 C CA . ALA A 1 506 ? 11.641 -13.694 -14.703 1.00 94.94 506 ALA A CA 1
ATOM 4062 C C . ALA A 1 506 ? 12.254 -12.810 -13.599 1.00 94.94 506 ALA A C 1
ATOM 4064 O O . ALA A 1 506 ? 11.605 -12.539 -12.589 1.00 94.94 506 ALA A O 1
ATOM 4065 N N . SER A 1 507 ? 13.494 -12.349 -13.787 1.00 94.44 507 SER A N 1
ATOM 4066 C CA . SER A 1 507 ? 14.190 -11.445 -12.866 1.00 94.44 507 SER A CA 1
ATOM 4067 C C . SER A 1 507 ? 13.925 -9.961 -13.123 1.00 94.44 507 SER A C 1
ATOM 4069 O O . SER A 1 507 ? 14.474 -9.116 -12.412 1.00 94.44 507 SER A O 1
ATOM 4071 N N . HIS A 1 508 ? 13.086 -9.608 -14.102 1.00 91.94 508 HIS A N 1
ATOM 4072 C CA . HIS A 1 508 ? 12.667 -8.222 -14.270 1.00 91.94 508 HIS A CA 1
ATOM 4073 C C . HIS A 1 508 ? 12.001 -7.718 -12.976 1.00 91.94 508 HIS A C 1
ATOM 4075 O O . HIS A 1 508 ? 11.192 -8.449 -12.396 1.00 91.94 508 HIS A O 1
ATOM 4081 N N . PRO A 1 509 ? 12.248 -6.474 -12.531 1.00 87.38 509 PRO A N 1
ATOM 4082 C CA . PRO A 1 509 ? 11.756 -6.009 -11.235 1.00 87.38 509 PRO A CA 1
ATOM 4083 C C . PRO A 1 509 ? 10.232 -5.939 -11.065 1.00 87.38 509 PRO A C 1
ATOM 4085 O O . PRO A 1 509 ? 9.726 -5.859 -9.951 1.00 87.38 509 PRO A O 1
ATOM 4088 N N . ARG A 1 510 ? 9.484 -6.003 -12.173 1.00 83.75 510 ARG A N 1
ATOM 4089 C CA . ARG A 1 510 ? 8.025 -6.212 -12.149 1.00 83.75 510 ARG A CA 1
ATOM 4090 C C . ARG A 1 510 ? 7.643 -7.550 -11.505 1.00 83.75 510 ARG A C 1
ATOM 4092 O O . ARG A 1 510 ? 6.586 -7.635 -10.890 1.00 83.75 510 ARG A O 1
ATOM 4099 N N . TYR A 1 511 ? 8.470 -8.577 -11.691 1.00 87.81 511 TYR A N 1
ATOM 4100 C CA . TYR A 1 511 ? 8.212 -9.945 -11.247 1.00 87.81 511 TYR A CA 1
ATOM 4101 C C . TYR A 1 511 ? 9.046 -10.311 -10.024 1.00 87.81 511 TYR A C 1
ATOM 4103 O O . TYR A 1 511 ? 8.508 -10.871 -9.078 1.00 87.81 511 TYR A O 1
ATOM 4111 N N . SER A 1 512 ? 10.336 -9.975 -10.014 1.00 91.94 512 SER A N 1
ATOM 4112 C CA . SER A 1 512 ? 11.269 -10.328 -8.940 1.00 91.94 512 SER A CA 1
ATOM 4113 C C . SER A 1 512 ? 11.800 -9.083 -8.236 1.00 91.94 512 SER A C 1
ATOM 4115 O O . SER A 1 512 ? 12.461 -8.250 -8.851 1.00 91.94 512 SER A O 1
ATOM 4117 N N . GLU A 1 513 ? 11.547 -8.967 -6.936 1.00 90.06 513 GLU A N 1
ATOM 4118 C CA . GLU A 1 513 ? 11.971 -7.814 -6.135 1.00 90.06 513 GLU A CA 1
ATOM 4119 C C . GLU A 1 513 ? 13.501 -7.727 -5.998 1.00 90.06 513 GLU A C 1
ATOM 4121 O O . GLU A 1 513 ? 14.173 -8.719 -5.713 1.00 90.06 513 GLU A O 1
ATOM 4126 N N . VAL A 1 514 ? 14.051 -6.517 -6.134 1.00 90.44 514 VAL A N 1
ATOM 4127 C CA . VAL A 1 514 ? 15.453 -6.205 -5.822 1.00 90.44 514 VAL A CA 1
ATOM 4128 C C . VAL A 1 514 ? 15.506 -5.537 -4.452 1.00 90.44 514 VAL A C 1
ATOM 4130 O O . VAL A 1 514 ? 14.887 -4.494 -4.257 1.00 90.44 514 VAL A O 1
ATOM 4133 N N . LYS A 1 515 ? 16.273 -6.097 -3.512 1.00 87.88 515 LYS A N 1
ATOM 4134 C CA . LYS A 1 515 ? 16.366 -5.580 -2.141 1.00 87.88 515 LYS A CA 1
ATOM 4135 C C . LYS A 1 515 ? 17.771 -5.085 -1.818 1.00 87.88 515 LYS A C 1
ATOM 4137 O O . LYS A 1 515 ? 18.757 -5.740 -2.149 1.00 87.88 515 LYS A O 1
ATOM 4142 N N . VAL A 1 516 ? 17.861 -3.936 -1.146 1.00 87.69 516 VAL A N 1
ATOM 4143 C CA . VAL A 1 516 ? 19.119 -3.439 -0.567 1.00 87.69 516 VAL A CA 1
ATOM 4144 C C . VAL A 1 516 ? 19.418 -4.229 0.706 1.00 87.69 516 VAL A C 1
ATOM 4146 O O . VAL A 1 516 ? 18.562 -4.360 1.581 1.00 87.69 516 VAL A O 1
ATOM 4149 N N . LEU A 1 517 ? 20.631 -4.764 0.814 1.00 83.94 517 LEU A N 1
ATOM 4150 C CA . LEU A 1 517 ? 21.104 -5.457 2.004 1.00 83.94 517 LEU A CA 1
ATOM 4151 C C . LEU A 1 517 ? 21.521 -4.446 3.075 1.00 83.94 517 LEU A C 1
ATOM 4153 O O . LEU A 1 517 ? 22.506 -3.720 2.915 1.00 83.94 517 LEU A O 1
ATOM 4157 N N . ASP A 1 518 ? 20.789 -4.451 4.189 1.00 74.56 518 ASP A N 1
ATOM 4158 C CA . ASP A 1 518 ? 21.181 -3.759 5.418 1.00 74.56 518 ASP A CA 1
ATOM 4159 C C . ASP A 1 518 ? 22.566 -4.232 5.894 1.00 74.56 518 ASP A C 1
ATOM 4161 O O . ASP A 1 518 ? 22.916 -5.408 5.742 1.00 74.56 518 ASP A O 1
ATOM 4165 N N . SER A 1 519 ? 23.358 -3.335 6.485 1.00 69.19 519 SER A N 1
ATOM 4166 C CA . SER A 1 519 ? 24.717 -3.643 6.951 1.00 69.19 519 SER A CA 1
ATOM 4167 C C . SER A 1 519 ? 24.758 -4.794 7.965 1.00 69.19 519 SER A C 1
ATOM 4169 O O . SER A 1 519 ? 25.708 -5.578 7.951 1.00 69.19 519 SER A O 1
ATOM 4171 N N . SER A 1 520 ? 23.705 -4.981 8.768 1.00 67.94 520 SER A N 1
ATOM 4172 C CA . SER A 1 520 ? 23.553 -6.121 9.686 1.00 67.94 520 SER A CA 1
ATOM 4173 C C . SER A 1 520 ? 23.370 -7.466 8.970 1.00 67.94 520 SER A C 1
ATOM 4175 O O . SER A 1 520 ? 23.707 -8.520 9.513 1.00 67.94 520 SER A O 1
ATOM 4177 N N . HIS A 1 521 ? 22.873 -7.449 7.732 1.00 68.75 521 HIS A N 1
ATOM 4178 C CA . HIS A 1 521 ? 22.654 -8.632 6.902 1.00 68.75 521 HIS A CA 1
ATOM 4179 C C . HIS A 1 521 ? 23.803 -8.919 5.942 1.00 68.75 521 HIS A C 1
ATOM 4181 O O . HIS A 1 521 ? 23.929 -10.051 5.483 1.00 68.75 521 HIS A O 1
ATOM 4187 N N . GLN A 1 522 ? 24.673 -7.945 5.679 1.00 66.81 522 GLN A N 1
ATOM 4188 C CA . GLN A 1 522 ? 25.820 -8.127 4.787 1.00 66.81 522 GLN A CA 1
ATOM 4189 C C . GLN A 1 522 ? 26.778 -9.220 5.281 1.00 66.81 522 GLN A C 1
ATOM 4191 O O . GLN A 1 522 ? 27.345 -9.928 4.460 1.00 66.81 522 GLN A O 1
ATOM 4196 N N . ASN A 1 523 ? 26.891 -9.423 6.600 1.00 63.47 523 ASN A N 1
ATOM 4197 C CA . ASN A 1 523 ? 27.715 -10.487 7.194 1.00 63.47 523 ASN A CA 1
ATOM 4198 C C . ASN A 1 523 ? 27.069 -11.885 7.130 1.00 63.47 523 ASN A C 1
ATOM 4200 O O . ASN A 1 523 ? 27.727 -12.869 7.454 1.00 63.47 523 ASN A O 1
ATOM 4204 N N . LYS A 1 524 ? 25.789 -11.991 6.736 1.00 68.00 524 LYS A N 1
ATOM 4205 C CA . LYS A 1 524 ? 25.135 -13.286 6.465 1.00 68.00 524 LYS A CA 1
ATOM 4206 C C . LYS A 1 524 ? 25.560 -13.866 5.109 1.00 68.00 524 LYS A C 1
ATOM 4208 O O . LYS A 1 524 ? 25.257 -15.019 4.823 1.00 68.00 524 LYS A O 1
ATOM 4213 N N . PHE A 1 525 ? 26.262 -13.072 4.299 1.00 68.06 525 PHE A N 1
ATOM 4214 C CA . PHE A 1 525 ? 26.883 -13.479 3.047 1.00 68.06 525 PHE A CA 1
ATOM 4215 C C . PHE A 1 525 ? 28.405 -13.409 3.209 1.00 68.06 525 PHE A C 1
ATOM 4217 O O . PHE A 1 525 ? 28.941 -12.462 3.780 1.00 68.06 525 PHE A O 1
ATOM 4224 N N . SER A 1 526 ? 29.117 -14.410 2.699 1.00 57.28 526 SER A N 1
ATOM 4225 C CA . SER A 1 526 ? 30.579 -14.547 2.796 1.00 57.28 526 SER A CA 1
ATOM 4226 C C . SER A 1 526 ? 31.341 -13.420 2.081 1.00 57.28 526 SER A C 1
ATOM 4228 O O . SER A 1 526 ? 32.486 -13.126 2.428 1.00 57.28 526 SER A O 1
ATOM 4230 N N . LYS A 1 527 ? 30.709 -12.738 1.116 1.00 66.94 527 LYS A N 1
ATOM 4231 C CA . LYS A 1 527 ? 31.274 -11.604 0.377 1.00 66.94 527 LYS A CA 1
ATOM 4232 C C . LYS A 1 527 ? 30.283 -10.439 0.356 1.00 66.94 527 LYS A C 1
ATOM 4234 O O . LYS A 1 527 ? 29.093 -10.622 0.109 1.00 66.94 527 LYS A O 1
ATOM 4239 N N . ARG A 1 528 ? 30.776 -9.226 0.634 1.00 70.25 528 ARG A N 1
ATOM 4240 C CA . ARG A 1 528 ? 29.937 -8.024 0.763 1.00 70.25 528 ARG A CA 1
ATOM 4241 C C . ARG A 1 528 ? 29.338 -7.637 -0.590 1.00 70.25 528 ARG A C 1
ATOM 4243 O O . ARG A 1 528 ? 30.067 -7.240 -1.495 1.00 70.25 528 ARG A O 1
ATOM 4250 N N . GLY A 1 529 ? 28.016 -7.718 -0.696 1.00 82.12 529 GLY A N 1
ATOM 4251 C CA . GLY A 1 529 ? 27.224 -7.100 -1.758 1.00 82.12 529 GLY A CA 1
ATOM 4252 C C . GLY A 1 529 ? 26.186 -6.149 -1.172 1.00 82.12 529 GLY A C 1
ATOM 4253 O O . GLY A 1 529 ? 25.814 -6.264 -0.003 1.00 82.12 529 GLY A O 1
ATOM 4254 N N . LYS A 1 530 ? 25.736 -5.187 -1.977 1.00 87.75 530 LYS A N 1
ATOM 4255 C CA . LYS A 1 530 ? 24.762 -4.166 -1.575 1.00 87.75 530 LYS A CA 1
ATOM 4256 C C . LYS A 1 530 ? 23.333 -4.550 -1.935 1.00 87.75 530 LYS A C 1
ATOM 4258 O O . LYS A 1 530 ? 22.412 -4.120 -1.249 1.00 87.75 530 LYS A O 1
ATOM 4263 N N . TYR A 1 531 ? 23.137 -5.341 -2.984 1.00 90.94 531 TYR A N 1
ATOM 4264 C CA . TYR A 1 531 ? 21.812 -5.731 -3.457 1.00 90.94 531 TYR A CA 1
ATOM 4265 C C . TYR A 1 531 ? 21.686 -7.248 -3.530 1.00 90.94 531 TYR A C 1
ATOM 4267 O O . TYR A 1 531 ? 22.655 -7.948 -3.820 1.00 90.94 531 TYR A O 1
ATOM 4275 N N . VAL A 1 532 ? 20.475 -7.742 -3.290 1.00 91.56 532 VAL A N 1
ATOM 4276 C CA . VAL A 1 532 ? 20.102 -9.149 -3.427 1.00 91.56 532 VAL A CA 1
ATOM 4277 C C . VAL A 1 532 ? 18.806 -9.270 -4.219 1.00 91.56 532 VAL A C 1
ATOM 4279 O O . VAL A 1 532 ? 17.902 -8.441 -4.100 1.00 91.56 532 VAL A O 1
ATOM 4282 N N . GLN A 1 533 ? 18.712 -10.317 -5.029 1.00 93.69 533 GLN A N 1
ATOM 4283 C CA . GLN A 1 533 ? 17.512 -10.668 -5.778 1.00 93.69 533 GLN A CA 1
ATOM 4284 C C . GLN A 1 533 ? 17.409 -12.188 -5.902 1.00 93.69 533 GLN A C 1
ATOM 4286 O O . GLN A 1 533 ? 18.435 -12.865 -6.006 1.00 93.69 533 GLN A O 1
ATOM 4291 N N . TYR A 1 534 ? 16.188 -12.727 -5.919 1.00 94.94 534 TYR A N 1
ATOM 4292 C CA . TYR A 1 534 ? 15.970 -14.148 -6.178 1.00 94.94 534 TYR A CA 1
ATOM 4293 C C . TYR A 1 534 ? 14.781 -14.422 -7.100 1.00 94.94 534 TYR A C 1
ATOM 4295 O O . TYR A 1 534 ? 13.843 -13.629 -7.207 1.00 94.94 534 TYR A O 1
ATOM 4303 N N . VAL A 1 535 ? 14.821 -15.583 -7.745 1.00 97.25 535 VAL A N 1
ATOM 4304 C CA . VAL A 1 535 ? 13.692 -16.184 -8.460 1.00 97.25 535 VAL A CA 1
ATOM 4305 C C . VAL A 1 535 ? 13.537 -17.640 -8.026 1.00 97.25 535 VAL A C 1
ATOM 4307 O O . VAL A 1 535 ? 14.500 -18.275 -7.589 1.00 97.25 535 VAL A O 1
ATOM 4310 N N . LEU A 1 536 ? 12.333 -18.185 -8.156 1.00 97.00 536 LEU A N 1
ATOM 4311 C CA . LEU A 1 536 ? 12.074 -19.604 -7.933 1.00 97.00 536 LEU A CA 1
ATOM 4312 C C . LEU A 1 536 ? 12.413 -20.394 -9.198 1.00 97.00 536 LEU A C 1
ATOM 4314 O O . LEU A 1 536 ? 12.024 -20.001 -10.297 1.00 97.00 536 LEU A O 1
ATOM 4318 N N . GLU A 1 537 ? 13.094 -21.525 -9.042 1.00 97.19 537 GLU A N 1
ATOM 4319 C CA . GLU A 1 537 ? 13.252 -22.535 -10.087 1.00 97.19 537 GLU A CA 1
ATOM 4320 C C . GLU A 1 537 ? 12.167 -23.593 -9.939 1.00 97.19 537 GLU A C 1
ATOM 4322 O O . GLU A 1 537 ? 11.998 -24.175 -8.862 1.00 97.19 537 GLU A O 1
ATOM 4327 N N . CYS A 1 538 ? 11.463 -23.879 -11.025 1.00 96.12 538 CYS A N 1
ATOM 4328 C CA . CYS A 1 538 ? 10.398 -24.864 -11.048 1.00 96.12 538 CYS A CA 1
ATOM 4329 C C . CYS A 1 538 ? 10.622 -25.907 -12.142 1.00 96.12 538 CYS A C 1
ATOM 4331 O O . CYS A 1 538 ? 11.061 -25.593 -13.251 1.00 96.12 538 CYS A O 1
ATOM 4333 N N . ARG A 1 539 ? 10.243 -27.150 -11.843 1.00 94.75 539 ARG A N 1
ATOM 4334 C CA . ARG A 1 539 ? 9.951 -28.170 -12.847 1.00 94.75 539 ARG A CA 1
ATOM 4335 C C . ARG A 1 539 ? 8.510 -28.018 -13.292 1.00 94.75 539 ARG A C 1
ATOM 4337 O O . ARG A 1 539 ? 7.631 -27.895 -12.445 1.00 94.75 539 ARG A O 1
ATOM 4344 N N . VAL A 1 540 ? 8.282 -28.035 -14.601 1.00 94.69 540 VAL A N 1
ATOM 4345 C CA . VAL A 1 540 ? 6.962 -27.812 -15.200 1.00 94.69 540 VAL A CA 1
ATOM 4346 C C . VAL A 1 540 ? 6.629 -28.946 -16.162 1.00 94.69 540 VAL A C 1
ATOM 4348 O O . VAL A 1 540 ? 7.434 -29.277 -17.037 1.00 94.69 540 VAL A O 1
ATOM 4351 N N . HIS A 1 541 ? 5.445 -29.535 -16.015 1.00 91.81 541 HIS A N 1
ATOM 4352 C CA . HIS A 1 541 ? 4.984 -30.582 -16.916 1.00 91.81 541 HIS A CA 1
ATOM 4353 C C . HIS A 1 541 ? 4.708 -29.989 -18.314 1.00 91.81 541 HIS A C 1
ATOM 4355 O O . HIS A 1 541 ? 3.887 -29.074 -18.432 1.00 91.81 541 HIS A O 1
ATOM 4361 N N . PRO A 1 542 ? 5.335 -30.495 -19.395 1.00 89.50 542 PRO A N 1
ATOM 4362 C CA . PRO A 1 542 ? 5.316 -29.840 -20.706 1.00 89.50 542 PRO A CA 1
ATOM 4363 C C . PRO A 1 542 ? 3.909 -29.712 -21.298 1.00 89.50 542 PRO A C 1
ATOM 4365 O O . PRO A 1 542 ? 3.587 -28.695 -21.903 1.00 89.50 542 PRO A O 1
ATOM 4368 N N . SER A 1 543 ? 3.033 -30.698 -21.073 1.00 87.75 543 SER A N 1
ATOM 4369 C CA . SER A 1 543 ? 1.658 -30.680 -21.604 1.00 87.75 543 SER A CA 1
ATOM 4370 C C . SER A 1 543 ? 0.761 -29.590 -21.005 1.00 87.75 543 SER A C 1
ATOM 4372 O O . SER A 1 543 ? -0.361 -29.400 -21.467 1.00 87.75 543 SER A O 1
ATOM 4374 N N . LYS A 1 544 ? 1.219 -28.918 -19.945 1.00 88.12 544 LYS A N 1
ATOM 4375 C CA . LYS A 1 544 ? 0.473 -27.871 -19.240 1.00 88.12 544 LYS A CA 1
ATOM 4376 C C . LYS A 1 544 ? 0.943 -26.468 -19.611 1.00 88.12 544 LYS A C 1
ATOM 4378 O O . LYS A 1 544 ? 0.297 -25.500 -19.222 1.00 88.12 544 LYS A O 1
ATOM 4383 N N . ILE A 1 545 ? 2.035 -26.359 -20.370 1.00 88.94 545 ILE A N 1
ATOM 4384 C CA . ILE A 1 545 ? 2.600 -25.088 -20.816 1.00 88.94 545 ILE A CA 1
ATOM 4385 C C . ILE A 1 545 ? 1.775 -24.559 -21.988 1.00 88.94 545 ILE A C 1
ATOM 4387 O O . ILE A 1 545 ? 1.785 -25.132 -23.078 1.00 88.94 545 ILE A O 1
ATOM 4391 N N . LYS A 1 546 ? 1.097 -23.431 -21.784 1.00 85.44 546 LYS A N 1
ATOM 4392 C CA . LYS A 1 546 ? 0.532 -22.616 -22.860 1.00 85.44 546 LYS A CA 1
ATOM 4393 C C . LYS A 1 546 ? 1.456 -21.426 -23.085 1.00 85.44 546 LYS A C 1
ATOM 4395 O O . LYS A 1 546 ? 1.740 -20.668 -22.161 1.00 85.44 546 LYS A O 1
ATOM 4400 N N . VAL A 1 547 ? 1.939 -21.263 -24.312 1.00 71.69 547 VAL A N 1
ATOM 4401 C CA . VAL A 1 547 ? 2.690 -20.061 -24.684 1.00 71.69 547 VAL A CA 1
ATOM 4402 C C . VAL A 1 547 ? 1.699 -18.926 -24.882 1.00 71.69 547 VAL A C 1
ATOM 4404 O O . VAL A 1 547 ? 0.738 -19.057 -25.642 1.00 71.69 547 VAL A O 1
ATOM 4407 N N . ILE A 1 548 ? 1.939 -17.821 -24.192 1.00 65.19 548 ILE A N 1
ATOM 4408 C CA . ILE A 1 548 ? 1.152 -16.606 -24.347 1.00 65.19 548 ILE A CA 1
ATOM 4409 C C . ILE A 1 548 ? 1.705 -15.815 -25.540 1.00 65.19 548 ILE A C 1
ATOM 4411 O O . ILE A 1 548 ? 2.918 -15.669 -25.677 1.00 65.19 548 ILE A O 1
ATOM 4415 N N . ALA A 1 549 ? 0.833 -15.311 -26.418 1.00 59.47 549 ALA A N 1
ATOM 4416 C CA . ALA A 1 549 ? 1.250 -14.416 -27.496 1.00 59.47 549 ALA A CA 1
ATOM 4417 C C . ALA A 1 549 ? 1.617 -13.028 -26.946 1.00 59.47 549 ALA A C 1
ATOM 4419 O O . ALA A 1 549 ? 0.853 -12.482 -26.159 1.00 59.47 549 ALA A O 1
ATOM 4420 N N . GLU A 1 550 ? 2.743 -12.488 -27.435 1.00 63.94 550 GLU A N 1
ATOM 4421 C CA . GLU A 1 550 ? 3.403 -11.232 -27.030 1.00 63.94 550 GLU A CA 1
ATOM 4422 C C . GLU A 1 550 ? 3.687 -11.130 -25.519 1.00 63.94 550 GLU A C 1
ATOM 4424 O O . GLU A 1 550 ? 2.802 -11.146 -24.672 1.00 63.94 550 GLU A O 1
ATOM 4429 N N . GLN A 1 551 ? 4.970 -11.028 -25.165 1.00 74.19 551 GLN A N 1
ATOM 4430 C CA . GLN A 1 551 ? 5.395 -10.907 -23.771 1.00 74.19 551 GLN A CA 1
ATOM 4431 C C . GLN A 1 551 ? 4.724 -9.710 -23.061 1.00 74.19 551 GLN A C 1
ATOM 4433 O O . GLN A 1 551 ? 4.528 -8.630 -23.624 1.00 74.19 551 GLN A O 1
ATOM 4438 N N . THR A 1 552 ? 4.408 -9.866 -21.779 1.00 75.06 552 THR A N 1
ATOM 4439 C CA . THR A 1 552 ? 3.585 -8.900 -21.032 1.00 75.06 552 THR A CA 1
ATOM 4440 C C . THR A 1 552 ? 4.308 -7.602 -20.646 1.00 75.06 552 THR A C 1
ATOM 4442 O O . THR A 1 552 ? 3.679 -6.683 -20.101 1.00 75.06 552 THR A O 1
ATOM 4445 N N . LEU A 1 553 ? 5.611 -7.484 -20.926 1.00 78.12 553 LEU A N 1
ATOM 4446 C CA . LEU A 1 553 ? 6.446 -6.302 -20.672 1.00 78.12 553 LEU A CA 1
ATOM 4447 C C . LEU A 1 553 ? 6.569 -5.359 -21.882 1.00 78.12 553 LEU A C 1
ATOM 4449 O O . LEU A 1 553 ? 7.153 -4.283 -21.734 1.00 78.12 553 LEU A O 1
ATOM 4453 N N . LYS A 1 554 ? 5.991 -5.713 -23.042 1.00 76.88 554 LYS A N 1
ATOM 4454 C CA . LYS A 1 554 ? 6.005 -4.906 -24.280 1.00 76.88 554 LYS A CA 1
ATOM 4455 C C . LYS A 1 554 ? 7.416 -4.407 -24.662 1.00 76.88 554 LYS A C 1
ATOM 4457 O O . LYS A 1 554 ? 7.601 -3.246 -24.993 1.00 76.88 554 LYS A O 1
ATOM 4462 N N . ALA A 1 555 ? 8.429 -5.268 -24.567 1.00 78.00 555 ALA A N 1
ATOM 4463 C CA . ALA A 1 555 ? 9.799 -5.021 -25.027 1.00 78.00 555 ALA A CA 1
ATOM 4464 C C . ALA A 1 555 ? 10.027 -5.568 -26.455 1.00 78.00 555 ALA A C 1
ATOM 4466 O O . ALA A 1 555 ? 11.033 -6.220 -26.734 1.00 78.00 555 ALA A O 1
ATOM 4467 N N . ASP A 1 556 ? 9.078 -5.344 -27.369 1.00 70.50 556 ASP A N 1
ATOM 4468 C CA . ASP A 1 556 ? 9.013 -6.060 -28.656 1.00 70.50 556 ASP A CA 1
ATOM 4469 C C . ASP A 1 556 ? 10.196 -5.759 -29.593 1.00 70.50 556 ASP A C 1
ATOM 4471 O O . ASP A 1 556 ? 10.573 -6.597 -30.410 1.00 70.50 556 ASP A O 1
ATOM 4475 N N . ASN A 1 557 ? 10.849 -4.606 -29.408 1.00 75.94 557 ASN A N 1
ATOM 4476 C CA . ASN A 1 557 ? 11.990 -4.151 -30.208 1.00 75.94 557 ASN A CA 1
ATOM 4477 C C . ASN A 1 557 ? 13.360 -4.429 -29.558 1.00 75.94 557 ASN A C 1
ATOM 4479 O O . ASN A 1 557 ? 14.372 -3.880 -29.990 1.00 75.94 557 ASN A O 1
ATOM 4483 N N . THR A 1 558 ? 13.434 -5.218 -28.482 1.00 85.56 558 THR A N 1
ATOM 4484 C CA . THR A 1 558 ? 14.701 -5.541 -27.803 1.00 85.56 558 THR A CA 1
ATOM 4485 C C . THR A 1 558 ? 14.766 -7.022 -27.465 1.00 85.56 558 THR A C 1
ATOM 4487 O O . THR A 1 558 ? 13.839 -7.571 -26.878 1.00 85.56 558 THR A O 1
ATOM 4490 N N . ALA A 1 559 ? 15.878 -7.679 -27.800 1.00 88.75 559 ALA A N 1
ATOM 4491 C CA . ALA A 1 559 ? 16.122 -9.048 -27.358 1.00 88.75 559 ALA A CA 1
ATOM 4492 C C . ALA A 1 559 ? 16.267 -9.077 -25.826 1.00 88.75 559 ALA A C 1
ATOM 4494 O O . ALA A 1 559 ? 17.188 -8.470 -25.280 1.00 88.75 559 ALA A O 1
ATOM 4495 N N . ILE A 1 560 ? 15.339 -9.753 -25.144 1.00 91.12 560 ILE A N 1
ATOM 4496 C CA . ILE A 1 560 ? 15.312 -9.857 -23.675 1.00 91.12 560 ILE A CA 1
ATOM 4497 C C . ILE A 1 560 ? 16.349 -10.876 -23.206 1.00 91.12 560 ILE A C 1
ATOM 4499 O O . ILE A 1 560 ? 17.126 -10.626 -22.287 1.00 91.12 560 ILE A O 1
ATOM 4503 N N . ASP A 1 561 ? 16.360 -12.033 -23.859 1.00 90.94 561 ASP A N 1
ATOM 4504 C CA . ASP A 1 561 ? 17.312 -13.103 -23.624 1.00 90.94 561 ASP A CA 1
ATOM 4505 C C . ASP A 1 561 ? 17.916 -13.504 -24.973 1.00 90.94 561 ASP A C 1
ATOM 4507 O O . ASP A 1 561 ? 17.166 -13.757 -25.918 1.00 90.94 561 ASP A O 1
ATOM 4511 N N . PRO A 1 562 ? 19.249 -13.574 -25.107 1.00 89.31 562 PRO A N 1
ATOM 4512 C CA . PRO A 1 562 ? 19.875 -13.954 -26.372 1.00 89.31 562 PRO A CA 1
ATOM 4513 C C . PRO A 1 562 ? 19.539 -15.392 -26.796 1.00 89.31 562 PRO A C 1
ATOM 4515 O O . PRO A 1 562 ? 19.668 -15.722 -27.972 1.00 89.31 562 PRO A O 1
ATOM 4518 N N . ASN A 1 563 ? 19.108 -16.246 -25.863 1.00 91.00 563 ASN A N 1
ATOM 4519 C CA . ASN A 1 563 ? 18.834 -17.656 -26.117 1.00 91.00 563 ASN A CA 1
ATOM 4520 C C . ASN A 1 563 ? 17.335 -17.990 -26.219 1.00 91.00 563 ASN A C 1
ATOM 4522 O O . ASN A 1 563 ? 16.976 -19.096 -26.631 1.00 91.00 563 ASN A O 1
ATOM 4526 N N . VAL A 1 564 ? 16.450 -17.065 -25.831 1.00 90.50 564 VAL A N 1
ATOM 4527 C CA . VAL A 1 564 ? 15.000 -17.290 -25.797 1.00 90.50 564 VAL A CA 1
ATOM 4528 C C . VAL A 1 564 ? 14.288 -16.200 -26.584 1.00 90.50 564 VAL A C 1
ATOM 4530 O O . VAL A 1 564 ? 14.370 -15.020 -26.260 1.00 90.50 564 VAL A O 1
ATOM 4533 N N . ASN A 1 565 ? 13.539 -16.600 -27.611 1.00 89.50 565 ASN A N 1
ATOM 4534 C CA . ASN A 1 565 ? 12.774 -15.661 -28.423 1.00 89.50 565 ASN A CA 1
ATOM 4535 C C . ASN A 1 565 ? 11.639 -15.022 -27.599 1.00 89.50 565 ASN A C 1
ATOM 4537 O O . ASN A 1 565 ? 10.867 -15.732 -26.954 1.00 89.50 565 ASN A O 1
ATOM 4541 N N . ASN A 1 566 ? 11.491 -13.695 -27.688 1.00 89.06 566 ASN A N 1
ATOM 4542 C CA . ASN A 1 566 ? 10.461 -12.924 -26.979 1.00 89.06 566 ASN A CA 1
ATOM 4543 C C . ASN A 1 566 ? 9.028 -13.462 -27.176 1.00 89.06 566 ASN A C 1
ATOM 4545 O O . ASN A 1 566 ? 8.191 -13.287 -26.298 1.00 89.06 566 ASN A O 1
ATOM 4549 N N . ARG A 1 567 ? 8.726 -14.129 -28.301 1.00 86.12 567 ARG A N 1
ATOM 4550 C CA . ARG A 1 567 ? 7.399 -14.708 -28.588 1.00 86.12 567 ARG A CA 1
ATOM 4551 C C . ARG A 1 567 ? 7.065 -15.959 -27.774 1.00 86.12 567 ARG A C 1
ATOM 4553 O O . ARG A 1 567 ? 5.908 -16.352 -27.747 1.00 86.12 567 ARG A O 1
ATOM 4560 N N . ILE A 1 568 ? 8.063 -16.607 -27.173 1.00 87.62 568 ILE A N 1
ATOM 4561 C CA . ILE A 1 568 ? 7.902 -17.853 -26.400 1.00 87.62 568 ILE A CA 1
ATOM 4562 C C . ILE A 1 568 ? 8.473 -17.744 -24.979 1.00 87.62 568 ILE A C 1
ATOM 4564 O O . ILE A 1 568 ? 8.634 -18.750 -24.289 1.00 87.62 568 ILE A O 1
ATOM 4568 N N . ILE A 1 569 ? 8.821 -16.527 -24.556 1.00 89.94 569 ILE A N 1
ATOM 4569 C CA . ILE A 1 569 ? 9.527 -16.263 -23.298 1.00 89.94 569 ILE A CA 1
ATOM 4570 C C . ILE A 1 569 ? 8.603 -16.274 -22.077 1.00 89.94 569 ILE A C 1
ATOM 4572 O O . ILE A 1 569 ? 9.085 -16.221 -20.951 1.00 89.94 569 ILE A O 1
ATOM 4576 N N . GLU A 1 570 ? 7.291 -16.350 -22.271 1.00 90.19 570 GLU A N 1
ATOM 4577 C CA . GLU A 1 570 ? 6.304 -16.321 -21.198 1.00 90.19 570 GLU A CA 1
ATOM 4578 C C . GLU A 1 570 ? 5.363 -17.521 -21.310 1.00 90.19 570 GLU A C 1
ATOM 4580 O O . GLU A 1 570 ? 4.800 -17.815 -22.369 1.00 90.19 570 GLU A O 1
ATOM 4585 N N . TRP A 1 571 ? 5.240 -18.248 -20.205 1.00 91.25 571 TRP A N 1
ATOM 4586 C CA . TRP A 1 571 ? 4.450 -19.462 -20.072 1.00 91.25 571 TRP A CA 1
ATOM 4587 C C . TRP A 1 571 ? 3.281 -19.209 -19.132 1.00 91.25 571 TRP A C 1
ATOM 4589 O O . TRP A 1 571 ? 3.485 -18.785 -17.996 1.00 91.25 571 TRP A O 1
ATOM 4599 N N . LEU A 1 572 ? 2.076 -19.547 -19.583 1.00 88.88 572 LEU A N 1
ATOM 4600 C CA . LEU A 1 572 ? 0.910 -19.726 -18.730 1.00 88.88 572 LEU A CA 1
ATOM 4601 C C . LEU A 1 572 ? 0.730 -21.213 -18.468 1.00 88.88 572 LEU A C 1
ATOM 4603 O O . LEU A 1 572 ? 0.542 -21.991 -19.405 1.00 88.88 572 LEU A O 1
ATOM 4607 N N . ILE A 1 573 ? 0.771 -21.616 -17.207 1.00 88.25 573 ILE A N 1
ATOM 4608 C CA . ILE A 1 573 ? 0.520 -23.004 -16.841 1.00 88.25 573 ILE A CA 1
ATOM 4609 C C . ILE A 1 573 ? -0.933 -23.149 -16.420 1.00 88.25 573 ILE A C 1
ATOM 4611 O O . ILE A 1 573 ? -1.376 -22.488 -15.481 1.00 88.25 573 ILE A O 1
ATOM 4615 N N . ASP A 1 574 ? -1.648 -24.019 -17.132 1.00 76.38 574 ASP A N 1
ATOM 4616 C CA . ASP A 1 574 ? -3.035 -24.372 -16.833 1.00 76.38 574 ASP A CA 1
ATOM 4617 C C . ASP A 1 574 ? -3.096 -25.233 -15.566 1.00 76.38 574 ASP A C 1
ATOM 4619 O O . ASP A 1 574 ? -2.572 -26.354 -15.516 1.00 76.38 574 ASP A O 1
ATOM 4623 N N . ASP A 1 575 ? -3.729 -24.684 -14.541 1.00 68.62 575 ASP A N 1
ATOM 4624 C CA . ASP A 1 575 ? -3.879 -25.258 -13.212 1.00 68.62 575 ASP A CA 1
ATOM 4625 C C . ASP A 1 575 ? -5.222 -25.985 -13.013 1.00 68.62 575 ASP A C 1
ATOM 4627 O O . ASP A 1 575 ? -5.493 -26.459 -11.913 1.00 68.62 575 ASP A O 1
ATOM 4631 N N . GLN A 1 576 ? -6.049 -26.130 -14.059 1.00 64.38 576 GLN A N 1
ATOM 4632 C CA . GLN A 1 576 ? -7.353 -26.808 -14.000 1.00 64.38 576 GLN A CA 1
ATOM 4633 C C . GLN A 1 576 ? -8.351 -26.174 -13.008 1.00 64.38 576 GLN A C 1
ATOM 4635 O O . GLN A 1 576 ? -9.151 -26.887 -12.401 1.00 64.38 576 GLN A O 1
ATOM 4640 N N . ASN A 1 577 ? -8.337 -24.844 -12.863 1.00 65.94 577 ASN A N 1
ATOM 4641 C CA . ASN A 1 577 ? -9.167 -24.079 -11.916 1.00 65.94 577 ASN A CA 1
ATOM 4642 C C . ASN A 1 577 ? -8.859 -24.364 -10.431 1.00 65.94 577 ASN A C 1
ATOM 4644 O O . ASN A 1 577 ? -9.742 -24.226 -9.576 1.00 65.94 577 ASN A O 1
ATOM 4648 N N . LYS A 1 578 ? -7.634 -24.785 -10.095 1.00 68.94 578 LYS A N 1
ATOM 4649 C CA . LYS A 1 578 ? -7.219 -24.955 -8.698 1.00 68.94 578 LYS A CA 1
ATOM 4650 C C . LYS A 1 578 ? -6.954 -23.575 -8.091 1.00 68.94 578 LYS A C 1
ATOM 4652 O O . LYS A 1 578 ? -6.286 -22.734 -8.666 1.00 68.94 578 LYS A O 1
ATOM 4657 N N . SER A 1 579 ? -7.401 -23.327 -6.860 1.00 67.75 579 SER A N 1
ATOM 4658 C CA . SER A 1 579 ? -7.112 -22.042 -6.198 1.00 67.75 579 SER A CA 1
ATOM 4659 C C . SER A 1 579 ? -5.620 -21.838 -5.893 1.00 67.75 579 SER A C 1
ATOM 4661 O O . SER A 1 579 ? -5.199 -20.708 -5.662 1.00 67.75 579 SER A O 1
ATOM 4663 N N . VAL A 1 580 ? -4.842 -22.927 -5.842 1.00 75.25 580 VAL A N 1
ATOM 4664 C CA . VAL A 1 580 ? -3.395 -22.971 -5.587 1.00 75.25 580 VAL A CA 1
ATOM 4665 C C . VAL A 1 580 ? -2.801 -24.210 -6.274 1.00 75.25 580 VAL A C 1
ATOM 4667 O O . VAL A 1 580 ? -3.402 -25.285 -6.248 1.00 75.25 580 VAL A O 1
ATOM 4670 N N . VAL A 1 581 ? -1.606 -24.074 -6.848 1.00 81.69 581 VAL A N 1
ATOM 4671 C CA . VAL A 1 581 ? -0.761 -25.176 -7.319 1.00 81.69 581 VAL A CA 1
ATOM 4672 C C . VAL A 1 581 ? 0.119 -25.655 -6.167 1.00 81.69 581 VAL A C 1
ATOM 4674 O O . VAL A 1 581 ? 1.175 -25.081 -5.898 1.00 81.69 581 VAL A O 1
ATOM 4677 N N . ASP A 1 582 ? -0.340 -26.702 -5.484 1.00 77.88 582 ASP A N 1
ATOM 4678 C CA . ASP A 1 582 ? 0.386 -27.373 -4.404 1.00 77.88 582 ASP A CA 1
ATOM 4679 C C . ASP A 1 582 ? 1.592 -28.140 -4.970 1.00 77.88 582 ASP A C 1
ATOM 4681 O O . ASP A 1 582 ? 1.460 -28.945 -5.893 1.00 77.88 582 ASP A O 1
ATOM 4685 N N . PHE A 1 583 ? 2.784 -27.897 -4.428 1.00 81.38 583 PHE A N 1
ATOM 4686 C CA . PHE A 1 583 ? 4.017 -28.560 -4.866 1.00 81.38 583 PHE A CA 1
ATOM 4687 C C . PHE A 1 583 ? 4.124 -30.033 -4.444 1.00 81.38 583 PHE A C 1
ATOM 4689 O O . PHE A 1 583 ? 5.021 -30.735 -4.920 1.00 81.38 583 PHE A O 1
ATOM 4696 N N . ASN A 1 584 ? 3.237 -30.498 -3.566 1.00 71.31 584 ASN A N 1
ATOM 4697 C CA . ASN A 1 584 ? 3.260 -31.839 -2.972 1.00 71.31 584 ASN A CA 1
ATOM 4698 C C . ASN A 1 584 ? 2.200 -32.758 -3.541 1.00 71.31 584 ASN A C 1
ATOM 4700 O O . ASN A 1 584 ? 2.298 -33.972 -3.371 1.00 71.31 584 ASN A O 1
ATOM 4704 N N . ASP A 1 585 ? 1.223 -32.183 -4.235 1.00 74.25 585 ASP A N 1
ATOM 4705 C CA . ASP A 1 585 ? 0.281 -32.935 -5.038 1.00 74.25 585 ASP A CA 1
ATOM 4706 C C . ASP A 1 585 ? 1.071 -33.806 -6.031 1.00 74.25 585 ASP A C 1
ATOM 4708 O O . ASP A 1 585 ? 1.928 -33.320 -6.781 1.00 74.25 585 ASP A O 1
ATOM 4712 N N . SER A 1 586 ? 0.824 -35.118 -6.004 1.00 72.12 586 SER A N 1
ATOM 4713 C CA . SER A 1 586 ? 1.464 -36.065 -6.920 1.00 72.12 586 SER A CA 1
ATOM 4714 C C . SER A 1 586 ? 1.156 -35.738 -8.378 1.00 72.12 586 SER A C 1
ATOM 4716 O O . SER A 1 586 ? 1.989 -36.008 -9.243 1.00 72.12 586 SER A O 1
ATOM 4718 N N . ASP A 1 587 ? 0.012 -35.094 -8.619 1.00 76.31 587 ASP A N 1
ATOM 4719 C CA . ASP A 1 587 ? -0.477 -34.687 -9.933 1.00 76.31 587 ASP A CA 1
ATOM 4720 C C . ASP A 1 587 ? -0.187 -33.208 -10.230 1.00 76.31 587 ASP A C 1
ATOM 4722 O O . ASP A 1 587 ? -0.710 -32.639 -11.195 1.00 76.31 587 ASP A O 1
ATOM 4726 N N . SER A 1 588 ? 0.630 -32.551 -9.398 1.00 84.12 588 SER A N 1
ATOM 4727 C CA . SER A 1 588 ? 0.982 -31.149 -9.597 1.00 84.12 588 SER A CA 1
ATOM 4728 C C . SER A 1 588 ? 1.649 -30.940 -10.950 1.00 84.12 588 SER A C 1
ATOM 4730 O O . SER A 1 588 ? 2.518 -31.704 -11.349 1.00 84.12 588 SER A O 1
ATOM 4732 N N . SER A 1 589 ? 1.283 -29.880 -11.665 1.00 88.25 589 SER A N 1
ATOM 4733 C CA . SER A 1 589 ? 1.898 -29.534 -12.951 1.00 88.25 589 SER A CA 1
ATOM 4734 C C . SER A 1 589 ? 3.177 -28.710 -12.802 1.00 88.25 589 SER A C 1
ATOM 4736 O O . SER A 1 589 ? 3.912 -28.535 -13.778 1.00 88.25 589 SER A O 1
ATOM 4738 N N . ILE A 1 590 ? 3.442 -28.198 -11.595 1.00 92.12 590 ILE A N 1
ATOM 4739 C CA . ILE A 1 590 ? 4.587 -27.351 -11.269 1.00 92.12 590 ILE A CA 1
ATOM 4740 C C . ILE A 1 590 ? 5.142 -27.789 -9.920 1.00 92.12 590 ILE A C 1
ATOM 4742 O O . ILE A 1 590 ? 4.403 -27.901 -8.953 1.00 92.12 590 ILE A O 1
ATOM 4746 N N . VAL A 1 591 ? 6.456 -27.958 -9.818 1.00 91.06 591 VAL A N 1
ATOM 4747 C CA . VAL A 1 591 ? 7.117 -28.207 -8.533 1.00 91.06 591 VAL A CA 1
ATOM 4748 C C . VAL A 1 591 ? 8.313 -27.281 -8.389 1.00 91.06 591 VAL A C 1
ATOM 4750 O O . VAL A 1 591 ? 9.209 -27.303 -9.232 1.00 91.06 591 VAL A O 1
ATOM 4753 N N . CYS A 1 592 ? 8.370 -26.486 -7.317 1.00 93.12 592 CYS A N 1
ATOM 4754 C CA . CYS A 1 592 ? 9.552 -25.677 -7.023 1.00 93.12 592 CYS A CA 1
ATOM 4755 C C . CYS A 1 592 ? 10.713 -26.562 -6.537 1.00 93.12 592 CYS A C 1
ATOM 4757 O O . CYS A 1 592 ? 10.633 -27.230 -5.499 1.00 93.12 592 CYS A O 1
ATOM 4759 N N . THR A 1 593 ? 11.810 -26.564 -7.294 1.00 93.75 593 THR A N 1
ATOM 4760 C CA . THR A 1 593 ? 12.984 -27.422 -7.065 1.00 93.75 593 THR A CA 1
ATOM 4761 C C . THR A 1 593 ? 14.202 -26.669 -6.546 1.00 93.75 593 THR A C 1
ATOM 4763 O O . THR A 1 593 ? 15.216 -27.289 -6.217 1.00 93.75 593 THR A O 1
ATOM 4766 N N . GLY A 1 594 ? 14.124 -25.345 -6.456 1.00 94.75 594 GLY A N 1
ATOM 4767 C CA . GLY A 1 594 ? 15.175 -24.520 -5.882 1.00 94.75 594 GLY A CA 1
ATOM 4768 C C . GLY A 1 594 ? 14.881 -23.032 -5.995 1.00 94.75 594 GLY A C 1
ATOM 4769 O O . GLY A 1 594 ? 13.869 -22.617 -6.557 1.00 94.75 594 GLY A O 1
ATOM 4770 N N . ILE A 1 595 ? 15.813 -22.234 -5.493 1.00 95.62 595 ILE A N 1
ATOM 4771 C CA . ILE A 1 595 ? 15.875 -20.789 -5.703 1.00 95.62 595 ILE A CA 1
ATOM 4772 C C . ILE A 1 595 ? 17.174 -20.434 -6.411 1.00 95.62 595 ILE A C 1
ATOM 4774 O O . ILE A 1 595 ? 18.221 -21.036 -6.159 1.00 95.62 595 ILE A O 1
ATOM 4778 N N . LEU A 1 596 ? 17.106 -19.444 -7.293 1.00 96.56 596 LEU A N 1
ATOM 4779 C CA . LEU A 1 596 ? 18.275 -18.801 -7.870 1.00 96.56 596 LEU A CA 1
ATOM 4780 C C . LEU A 1 596 ? 18.420 -17.453 -7.191 1.00 96.56 596 LEU A C 1
ATOM 4782 O O . LEU A 1 596 ? 17.519 -16.625 -7.266 1.00 96.56 596 LEU A O 1
ATOM 4786 N N . LEU A 1 597 ? 19.556 -17.243 -6.543 1.00 94.12 597 LEU A N 1
ATOM 4787 C CA . LEU A 1 597 ? 19.916 -16.019 -5.848 1.00 94.12 597 LEU A CA 1
ATOM 4788 C C . LEU A 1 597 ? 21.045 -15.325 -6.608 1.00 94.12 597 LEU A C 1
ATOM 4790 O O . LEU A 1 597 ? 21.988 -15.982 -7.048 1.00 94.12 597 LEU A O 1
ATOM 4794 N N . ARG A 1 598 ? 20.995 -14.001 -6.708 1.00 92.31 598 ARG A N 1
ATOM 4795 C CA . ARG A 1 598 ? 22.160 -13.192 -7.068 1.00 92.31 598 ARG A CA 1
ATOM 4796 C C . ARG A 1 598 ? 22.375 -12.094 -6.045 1.00 92.31 598 ARG A C 1
ATOM 4798 O O . ARG A 1 598 ? 21.418 -11.480 -5.571 1.00 92.31 598 ARG A O 1
ATOM 4805 N N . VAL A 1 599 ? 23.639 -11.850 -5.731 1.00 91.06 599 VAL A N 1
ATOM 4806 C CA . VAL A 1 599 ? 24.089 -10.748 -4.882 1.00 91.06 599 VAL A CA 1
ATOM 4807 C C . VAL A 1 599 ? 25.002 -9.868 -5.727 1.00 91.06 599 VAL A C 1
ATOM 4809 O O . VAL A 1 599 ? 25.809 -10.382 -6.498 1.00 91.06 599 VAL A O 1
ATOM 4812 N N . THR A 1 600 ? 24.861 -8.550 -5.629 1.00 91.31 600 THR A N 1
ATOM 4813 C CA . THR A 1 600 ? 25.621 -7.601 -6.453 1.00 91.31 600 THR A CA 1
ATOM 4814 C C . THR A 1 600 ? 26.124 -6.408 -5.647 1.00 91.31 600 THR A C 1
ATOM 4816 O O . THR A 1 600 ? 25.536 -6.017 -4.637 1.00 91.31 600 THR A O 1
ATOM 4819 N N . ASP A 1 601 ? 27.236 -5.818 -6.081 1.00 90.25 601 ASP A N 1
ATOM 4820 C CA . ASP A 1 601 ? 27.830 -4.611 -5.483 1.00 90.25 601 ASP A CA 1
ATOM 4821 C C . ASP A 1 601 ? 27.025 -3.331 -5.783 1.00 90.25 601 ASP A C 1
ATOM 4823 O O . ASP A 1 601 ? 26.867 -2.466 -4.924 1.00 90.25 601 ASP A O 1
ATOM 4827 N N . ASN A 1 602 ? 26.458 -3.248 -6.983 1.00 90.44 602 ASN A N 1
ATOM 4828 C CA . ASN A 1 602 ? 25.598 -2.180 -7.468 1.00 90.44 602 ASN A CA 1
ATOM 4829 C C . ASN A 1 602 ? 24.232 -2.731 -7.888 1.00 90.44 602 ASN A C 1
ATOM 4831 O O . ASN A 1 602 ? 23.982 -3.936 -7.831 1.00 90.44 602 ASN A O 1
ATOM 4835 N N . HIS A 1 603 ? 23.311 -1.846 -8.274 1.00 91.56 603 HIS A N 1
ATOM 4836 C CA . HIS A 1 603 ? 21.960 -2.264 -8.632 1.00 91.56 603 HIS A CA 1
ATOM 4837 C C . HIS A 1 603 ? 22.001 -3.232 -9.835 1.00 91.56 603 HIS A C 1
ATOM 4839 O O . HIS A 1 603 ? 22.630 -2.902 -10.845 1.00 91.56 603 HIS A O 1
ATOM 4845 N N . PRO A 1 604 ? 21.308 -4.387 -9.796 1.00 92.12 604 PRO A N 1
ATOM 4846 C CA . PRO A 1 604 ? 21.386 -5.417 -10.839 1.00 92.12 604 PRO A CA 1
ATOM 4847 C C . PRO A 1 604 ? 20.875 -4.964 -12.217 1.00 92.12 604 PRO A C 1
ATOM 4849 O O . PRO A 1 604 ? 21.156 -5.610 -13.222 1.00 92.12 604 PRO A O 1
ATOM 4852 N N . GLY A 1 605 ? 20.176 -3.828 -12.298 1.00 90.19 605 GLY A N 1
ATOM 4853 C CA . GLY A 1 605 ? 19.847 -3.159 -13.567 1.00 90.19 605 GLY A CA 1
ATOM 4854 C C . GLY A 1 605 ? 21.064 -2.627 -14.341 1.00 90.19 605 GLY A C 1
ATOM 4855 O O . GLY A 1 605 ? 20.945 -2.254 -15.508 1.00 90.19 605 GLY A O 1
ATOM 4856 N N . LEU A 1 606 ? 22.241 -2.589 -13.712 1.00 90.62 606 LEU A N 1
ATOM 4857 C CA . LEU A 1 606 ? 23.510 -2.249 -14.357 1.00 90.62 606 LEU A CA 1
ATOM 4858 C C . LEU A 1 606 ? 24.226 -3.476 -14.946 1.00 90.62 606 LEU A C 1
ATOM 4860 O O . LEU A 1 606 ? 25.245 -3.312 -15.615 1.00 90.62 606 LEU A O 1
ATOM 4864 N N . LEU A 1 607 ? 23.710 -4.692 -14.729 1.00 90.38 607 LEU A N 1
ATOM 4865 C CA . LEU A 1 607 ? 24.245 -5.896 -15.363 1.00 90.38 607 LEU A CA 1
ATOM 4866 C C . LEU A 1 607 ? 23.985 -5.884 -16.880 1.00 90.38 607 LEU A C 1
ATOM 4868 O O . LEU A 1 607 ? 22.943 -5.376 -17.319 1.00 90.38 607 LEU A O 1
ATOM 4872 N N . PRO A 1 608 ? 24.891 -6.456 -17.696 1.00 87.31 608 PRO A N 1
ATOM 4873 C CA . PRO A 1 608 ? 24.685 -6.585 -19.137 1.00 87.31 608 PRO A CA 1
ATOM 4874 C C . PRO A 1 608 ? 23.355 -7.262 -19.500 1.00 87.31 608 PRO A C 1
ATOM 4876 O O . PRO A 1 608 ? 22.623 -6.756 -20.349 1.00 87.31 608 PRO A O 1
ATOM 4879 N N . GLU A 1 609 ? 23.001 -8.339 -18.799 1.00 88.00 609 GLU A N 1
ATOM 4880 C CA . GLU A 1 609 ? 21.803 -9.160 -19.025 1.00 88.00 609 GLU A CA 1
ATOM 4881 C C . GLU A 1 609 ? 20.498 -8.426 -18.673 1.00 88.00 609 GLU A C 1
ATOM 4883 O O . GLU A 1 609 ? 19.421 -8.795 -19.135 1.00 88.00 609 GLU A O 1
ATOM 4888 N N . SER A 1 610 ? 20.592 -7.352 -17.886 1.00 90.31 610 SER A N 1
ATOM 4889 C CA . SER A 1 610 ? 19.463 -6.511 -17.479 1.00 90.31 610 SER A CA 1
ATOM 4890 C C . SER A 1 610 ? 19.284 -5.281 -18.382 1.00 90.31 610 SER A C 1
ATOM 4892 O O . SER A 1 610 ? 18.430 -4.441 -18.109 1.00 90.31 610 SER A O 1
ATOM 4894 N N . HIS A 1 611 ? 20.079 -5.120 -19.453 1.00 86.06 611 HIS A N 1
ATOM 4895 C CA . HIS A 1 611 ? 20.025 -3.918 -20.302 1.00 86.06 611 HIS A CA 1
ATOM 4896 C C . HIS A 1 611 ? 18.644 -3.665 -20.911 1.00 86.06 611 HIS A C 1
ATOM 4898 O O . HIS A 1 611 ? 18.225 -2.522 -21.054 1.00 86.06 611 HIS A O 1
ATOM 4904 N N . TRP A 1 612 ? 17.914 -4.723 -21.240 1.00 87.19 612 TRP A N 1
ATOM 4905 C CA . TRP A 1 612 ? 16.598 -4.601 -21.853 1.00 87.19 612 TRP A CA 1
ATOM 4906 C C . TRP A 1 612 ? 15.541 -3.995 -20.909 1.00 87.19 612 TRP A C 1
ATOM 4908 O O . TRP A 1 612 ? 14.510 -3.534 -21.393 1.00 87.19 612 TRP A O 1
ATOM 4918 N N . TRP A 1 613 ? 15.785 -3.931 -19.588 1.00 87.38 613 TRP A N 1
ATOM 4919 C CA . TRP A 1 613 ? 14.835 -3.381 -18.605 1.00 87.38 613 TRP A CA 1
ATOM 4920 C C . TRP A 1 613 ? 14.430 -1.935 -18.920 1.00 87.38 613 TRP A C 1
ATOM 4922 O O . TRP A 1 613 ? 13.288 -1.552 -18.689 1.00 87.38 613 TRP A O 1
ATOM 4932 N N . TYR A 1 614 ? 15.340 -1.140 -19.491 1.00 78.75 614 TYR A N 1
ATOM 4933 C CA . TYR A 1 614 ? 15.072 0.254 -19.870 1.00 78.75 614 TYR A CA 1
ATOM 4934 C C . TYR A 1 614 ? 14.171 0.381 -21.109 1.00 78.75 614 TYR A C 1
ATOM 4936 O O . TYR A 1 614 ? 13.534 1.416 -21.299 1.00 78.75 614 TYR A O 1
ATOM 4944 N N . ASN A 1 615 ? 14.108 -0.671 -21.930 1.00 78.06 615 ASN A N 1
ATOM 4945 C CA . ASN A 1 615 ? 13.369 -0.701 -23.192 1.00 78.06 615 ASN A CA 1
ATOM 4946 C C . ASN A 1 615 ? 11.978 -1.335 -23.055 1.00 78.06 615 ASN A C 1
ATOM 4948 O O . ASN A 1 615 ? 11.178 -1.257 -23.985 1.00 78.06 615 ASN A O 1
ATOM 4952 N N . ALA A 1 616 ? 11.668 -1.959 -21.916 1.00 75.44 616 ALA A N 1
ATOM 4953 C CA . ALA A 1 616 ? 10.305 -2.368 -21.609 1.00 75.44 616 ALA A CA 1
ATOM 4954 C C . ALA A 1 616 ? 9.440 -1.107 -21.432 1.00 75.44 616 ALA A C 1
ATOM 4956 O O . ALA A 1 616 ? 9.798 -0.223 -20.651 1.00 75.44 616 ALA A O 1
ATOM 4957 N N . HIS A 1 617 ? 8.287 -1.018 -22.112 1.00 59.69 617 HIS A N 1
ATOM 4958 C CA . HIS A 1 617 ? 7.365 0.139 -22.100 1.00 59.69 617 HIS A CA 1
ATOM 4959 C C . HIS A 1 617 ? 6.750 0.485 -20.721 1.00 59.69 617 HIS A C 1
ATOM 4961 O O . HIS A 1 617 ? 5.776 1.229 -20.627 1.00 59.69 617 HIS A O 1
ATOM 4967 N N . LEU A 1 618 ? 7.322 -0.018 -19.632 1.00 55.25 618 LEU A N 1
ATOM 4968 C CA . LEU A 1 618 ? 7.000 0.368 -18.271 1.00 55.25 618 LEU A CA 1
ATOM 4969 C C . LEU A 1 618 ? 7.645 1.694 -17.858 1.00 55.25 618 LEU A C 1
ATOM 4971 O O . LEU A 1 618 ? 7.122 2.347 -16.967 1.00 55.25 618 LEU A O 1
ATOM 4975 N N . CYS A 1 619 ? 8.744 2.135 -18.478 1.00 51.88 619 CYS A N 1
ATOM 4976 C CA . CYS A 1 619 ? 9.420 3.390 -18.109 1.00 51.88 619 CYS A CA 1
ATOM 4977 C C . CYS A 1 619 ? 8.523 4.646 -18.196 1.00 51.88 619 CYS A C 1
ATOM 4979 O O . CYS A 1 619 ? 8.801 5.630 -17.517 1.00 51.88 619 CYS A O 1
ATOM 4981 N N . ASN A 1 620 ? 7.419 4.575 -18.952 1.00 50.38 620 ASN A N 1
ATOM 4982 C CA . ASN A 1 620 ? 6.409 5.632 -19.088 1.00 50.38 620 ASN A CA 1
ATOM 4983 C C . ASN A 1 620 ? 5.057 5.285 -18.428 1.00 50.38 620 ASN A C 1
ATOM 4985 O O . ASN A 1 620 ? 4.088 6.027 -18.577 1.00 50.38 620 ASN A O 1
ATOM 4989 N N . ASP A 1 621 ? 4.960 4.150 -17.732 1.00 53.78 621 ASP A N 1
ATOM 4990 C CA . ASP A 1 621 ? 3.728 3.684 -17.101 1.00 53.78 621 ASP A CA 1
ATOM 4991 C C . ASP A 1 621 ? 3.692 4.105 -15.619 1.00 53.78 621 ASP A C 1
ATOM 4993 O O . ASP A 1 621 ? 4.646 3.822 -14.890 1.00 53.78 621 ASP A O 1
ATOM 4997 N N . PRO A 1 622 ? 2.602 4.709 -15.110 1.00 53.53 622 PRO A N 1
ATOM 4998 C CA . PRO A 1 622 ? 2.443 5.013 -13.683 1.00 53.53 622 PRO A CA 1
ATOM 4999 C C . PRO A 1 622 ? 2.673 3.804 -12.756 1.00 53.53 622 PRO A C 1
ATOM 5001 O O . PRO A 1 622 ? 3.027 3.967 -11.589 1.00 53.53 622 PRO A O 1
ATOM 5004 N N . ARG A 1 623 ? 2.515 2.573 -13.266 1.00 45.88 623 ARG A N 1
ATOM 5005 C CA . ARG A 1 623 ? 2.808 1.323 -12.550 1.00 45.88 623 ARG A CA 1
ATOM 5006 C C . ARG A 1 623 ? 4.297 1.103 -12.287 1.00 45.88 623 ARG A C 1
ATOM 5008 O O . ARG A 1 623 ? 4.622 0.395 -11.342 1.00 45.88 623 ARG A O 1
ATOM 5015 N N . CYS A 1 624 ? 5.202 1.716 -13.049 1.00 49.09 624 CYS A N 1
ATOM 5016 C CA . CYS A 1 624 ? 6.633 1.707 -12.732 1.00 49.09 624 CYS A CA 1
ATOM 5017 C C . CYS A 1 624 ? 6.942 2.497 -11.462 1.00 49.09 624 CYS A C 1
ATOM 5019 O O . CYS A 1 624 ? 7.746 2.050 -10.646 1.00 49.09 624 CYS A O 1
ATOM 5021 N N . CYS A 1 625 ? 6.244 3.617 -11.240 1.00 47.78 625 CYS A N 1
ATOM 5022 C CA . CYS A 1 625 ? 6.347 4.375 -9.993 1.00 47.78 625 CYS A CA 1
ATOM 5023 C C . CYS A 1 625 ? 5.934 3.517 -8.782 1.00 47.78 625 CYS A C 1
ATOM 5025 O O . CYS A 1 625 ? 6.534 3.636 -7.719 1.00 47.78 625 CYS A O 1
ATOM 5027 N N . LEU A 1 626 ? 4.968 2.601 -8.956 1.00 46.22 626 LEU A N 1
ATOM 5028 C CA . LEU A 1 626 ? 4.539 1.640 -7.925 1.00 46.22 626 LEU A CA 1
ATOM 5029 C C . LEU A 1 626 ? 5.560 0.524 -7.651 1.00 46.22 626 LEU A C 1
ATOM 5031 O O . LEU A 1 626 ? 5.475 -0.125 -6.611 1.00 46.22 626 LEU A O 1
ATOM 5035 N N . LEU A 1 627 ? 6.510 0.281 -8.560 1.00 52.38 627 LEU A N 1
ATOM 5036 C CA . LEU A 1 627 ? 7.611 -0.661 -8.336 1.00 52.38 627 LEU A CA 1
ATOM 5037 C C . LEU A 1 627 ? 8.769 -0.023 -7.551 1.00 52.38 627 LEU A C 1
ATOM 5039 O O . LEU A 1 627 ? 9.651 -0.749 -7.105 1.00 52.38 627 LEU A O 1
ATOM 5043 N N . GLY A 1 628 ? 8.766 1.305 -7.364 1.00 58.09 628 GLY A N 1
ATOM 5044 C CA . GLY A 1 628 ? 9.779 2.024 -6.584 1.00 58.09 628 GLY A CA 1
ATOM 5045 C C . GLY A 1 628 ? 11.153 2.113 -7.257 1.00 58.09 628 GLY A C 1
ATOM 5046 O O . GLY A 1 628 ? 12.157 2.268 -6.567 1.00 58.09 628 GLY A O 1
ATOM 5047 N N . ILE A 1 629 ? 11.222 1.984 -8.588 1.00 67.44 629 ILE A N 1
ATOM 5048 C CA . ILE A 1 629 ? 12.492 1.887 -9.323 1.00 67.44 629 ILE A CA 1
ATOM 5049 C C . ILE A 1 629 ? 12.654 3.066 -10.272 1.00 67.44 629 ILE A C 1
ATOM 5051 O O . ILE A 1 629 ? 11.914 3.213 -11.245 1.00 67.44 629 ILE A O 1
ATOM 5055 N N . ASP A 1 630 ? 13.694 3.861 -10.031 1.00 73.62 630 ASP A N 1
ATOM 5056 C CA . ASP A 1 630 ? 14.110 4.939 -10.922 1.00 73.62 630 ASP A CA 1
ATOM 5057 C C . ASP A 1 630 ? 15.004 4.402 -12.053 1.00 73.62 630 ASP A C 1
ATOM 5059 O O . ASP A 1 630 ? 16.237 4.491 -12.032 1.00 73.62 630 ASP A O 1
ATOM 5063 N N . LEU A 1 631 ? 14.358 3.811 -13.064 1.00 74.38 631 LEU A N 1
ATOM 5064 C CA . LEU A 1 631 ? 15.036 3.321 -14.267 1.00 74.38 631 LEU A CA 1
ATOM 5065 C C . LEU A 1 631 ? 15.790 4.441 -15.003 1.00 74.38 631 LEU A C 1
ATOM 5067 O O . LEU A 1 631 ? 16.813 4.169 -15.629 1.00 74.38 631 LEU A O 1
ATOM 5071 N N . LYS A 1 632 ? 15.342 5.700 -14.909 1.00 74.56 632 LYS A N 1
ATOM 5072 C CA . LYS A 1 632 ? 15.987 6.831 -15.587 1.00 74.56 632 LYS A CA 1
ATOM 5073 C C . LYS A 1 632 ? 17.345 7.148 -14.960 1.00 74.56 632 LYS A C 1
ATOM 5075 O O . LYS A 1 632 ? 18.335 7.246 -15.686 1.00 74.56 632 LYS A O 1
ATOM 5080 N N . SER A 1 633 ? 17.418 7.246 -13.634 1.00 80.31 633 SER A N 1
ATOM 5081 C CA . SER A 1 633 ? 18.688 7.472 -12.930 1.00 80.31 633 SER A CA 1
ATOM 5082 C C . SER A 1 633 ? 19.653 6.299 -13.096 1.00 80.31 633 SER A C 1
ATOM 5084 O O . SER A 1 633 ? 20.842 6.505 -13.336 1.00 80.31 633 SER A O 1
ATOM 5086 N N . LEU A 1 634 ? 19.157 5.057 -13.050 1.00 81.25 634 LEU A N 1
ATOM 5087 C CA . LEU A 1 634 ? 19.982 3.872 -13.313 1.00 81.25 634 LEU A CA 1
ATOM 5088 C C . LEU A 1 634 ? 20.569 3.877 -14.734 1.00 81.25 634 LEU A C 1
ATOM 5090 O O . LEU A 1 634 ? 21.752 3.579 -14.914 1.00 81.25 634 LEU A O 1
ATOM 5094 N N . TYR A 1 635 ? 19.777 4.280 -15.732 1.00 81.81 635 TYR A N 1
ATOM 5095 C CA . TYR A 1 635 ? 20.243 4.421 -17.111 1.00 81.81 635 TYR A CA 1
ATOM 5096 C C . TYR A 1 635 ? 21.326 5.499 -17.254 1.00 81.81 635 TYR A C 1
ATOM 5098 O O . TYR A 1 635 ? 22.327 5.292 -17.945 1.00 81.81 635 TYR A O 1
ATOM 5106 N N . GLN A 1 636 ? 21.167 6.637 -16.572 1.00 83.44 636 GLN A N 1
ATOM 5107 C CA . GLN A 1 636 ? 22.176 7.700 -16.551 1.00 83.44 636 GLN A CA 1
ATOM 5108 C C . GLN A 1 636 ? 23.479 7.237 -15.891 1.00 83.44 636 GLN A C 1
ATOM 5110 O O . GLN A 1 636 ? 24.550 7.419 -16.465 1.00 83.44 636 GLN A O 1
ATOM 5115 N N . LEU A 1 637 ? 23.402 6.572 -14.731 1.00 84.19 637 LEU A N 1
ATOM 5116 C CA . LEU A 1 637 ? 24.578 6.009 -14.062 1.00 84.19 637 LEU A CA 1
ATOM 5117 C C . LEU A 1 637 ? 25.331 5.053 -14.987 1.00 84.19 637 LEU A C 1
ATOM 5119 O O . LEU A 1 637 ? 26.551 5.156 -15.117 1.00 84.19 637 LEU A O 1
ATOM 5123 N N . ARG A 1 638 ? 24.615 4.164 -15.678 1.00 82.56 638 ARG A N 1
ATOM 5124 C CA . ARG A 1 638 ? 25.223 3.277 -16.670 1.00 82.56 638 ARG A CA 1
ATOM 5125 C C . ARG A 1 638 ? 25.887 4.048 -17.809 1.00 82.56 638 ARG A C 1
ATOM 5127 O O . ARG A 1 638 ? 27.007 3.718 -18.185 1.00 82.56 638 ARG A O 1
ATOM 5134 N N . SER A 1 639 ? 25.206 5.056 -18.356 1.00 84.12 639 SER A N 1
ATOM 5135 C CA . SER A 1 639 ? 25.725 5.887 -19.455 1.00 84.12 639 SER A CA 1
ATOM 5136 C C . SER A 1 639 ? 27.022 6.606 -19.066 1.00 84.12 639 SER A C 1
ATOM 5138 O O . SER A 1 639 ? 27.876 6.838 -19.914 1.00 84.12 639 SER A O 1
ATOM 5140 N N . ASN A 1 640 ? 27.211 6.859 -17.769 1.00 89.56 640 ASN A N 1
ATOM 5141 C CA . ASN A 1 640 ? 28.433 7.418 -17.191 1.00 89.56 640 ASN A CA 1
ATOM 5142 C C . ASN A 1 640 ? 29.515 6.362 -16.873 1.00 89.56 640 ASN A C 1
ATOM 5144 O O . ASN A 1 640 ? 30.490 6.673 -16.195 1.00 89.56 640 ASN A O 1
ATOM 5148 N N . GLY A 1 641 ? 29.357 5.112 -17.320 1.00 86.75 641 GLY A N 1
ATOM 5149 C CA . GLY A 1 641 ? 30.353 4.048 -17.160 1.00 86.75 641 GLY A CA 1
ATOM 5150 C C . GLY A 1 641 ? 30.274 3.259 -15.849 1.00 86.75 641 GLY A C 1
ATOM 5151 O O . GLY A 1 641 ? 31.173 2.464 -15.575 1.00 86.75 641 GLY A O 1
ATOM 5152 N N . ASN A 1 642 ? 29.221 3.429 -15.037 1.00 87.81 642 ASN A N 1
ATOM 5153 C CA . ASN A 1 642 ? 29.044 2.599 -13.841 1.00 87.81 642 ASN A CA 1
ATOM 5154 C C . ASN A 1 642 ? 28.790 1.134 -14.227 1.00 87.81 642 ASN A C 1
ATOM 5156 O O . ASN A 1 642 ? 27.977 0.840 -15.106 1.00 87.81 642 ASN A O 1
ATOM 5160 N N . THR A 1 643 ? 29.453 0.215 -13.527 1.00 85.69 643 THR A N 1
ATOM 5161 C CA . THR A 1 643 ? 29.353 -1.235 -13.748 1.00 85.69 643 THR A CA 1
ATOM 5162 C C . THR A 1 643 ? 28.841 -1.949 -12.501 1.00 85.69 643 THR A C 1
ATOM 5164 O O . THR A 1 643 ? 28.839 -1.400 -11.399 1.00 85.69 643 THR A O 1
ATOM 5167 N N . CYS A 1 644 ? 28.363 -3.179 -12.675 1.00 89.50 644 CYS A N 1
ATOM 5168 C CA . CYS A 1 644 ? 27.911 -4.034 -11.588 1.00 89.50 644 CYS A CA 1
ATOM 5169 C C . CYS A 1 644 ? 28.616 -5.384 -11.672 1.00 89.50 644 CYS A C 1
ATOM 5171 O O . CYS A 1 644 ? 28.622 -6.021 -12.725 1.00 89.50 644 CYS A O 1
ATOM 5173 N N . ASN A 1 645 ? 29.195 -5.807 -10.554 1.00 87.12 645 ASN A N 1
ATOM 5174 C CA . ASN A 1 645 ? 29.786 -7.117 -10.379 1.00 87.12 645 ASN A CA 1
ATOM 5175 C C . ASN A 1 645 ? 28.820 -8.036 -9.643 1.00 87.12 645 ASN A C 1
ATOM 5177 O O . ASN A 1 645 ? 28.205 -7.676 -8.633 1.00 87.12 645 ASN A O 1
ATOM 5181 N N . ILE A 1 646 ? 28.753 -9.268 -10.135 1.00 86.50 646 ILE A N 1
ATOM 5182 C CA . ILE A 1 646 ? 28.040 -10.338 -9.459 1.00 86.50 646 ILE A CA 1
ATOM 5183 C C . ILE A 1 646 ? 28.958 -10.915 -8.394 1.00 86.50 646 ILE A C 1
ATOM 5185 O O . ILE A 1 646 ? 30.092 -11.326 -8.649 1.00 86.50 646 ILE A O 1
ATOM 5189 N N . VAL A 1 647 ? 28.448 -10.905 -7.175 1.00 80.62 647 VAL A N 1
ATOM 5190 C CA . VAL A 1 647 ? 29.109 -11.416 -5.993 1.00 80.62 647 VAL A CA 1
ATOM 5191 C C . VAL A 1 647 ? 28.616 -12.839 -5.793 1.00 80.62 647 VAL A C 1
ATOM 5193 O O . VAL A 1 647 ? 27.538 -13.079 -5.255 1.00 80.62 647 VAL A O 1
ATOM 5196 N N . PHE A 1 648 ? 29.416 -13.783 -6.270 1.00 66.69 648 PHE A N 1
ATOM 5197 C CA . PHE A 1 648 ? 29.271 -15.182 -5.907 1.00 66.69 648 PHE A CA 1
ATOM 5198 C C . PHE A 1 648 ? 30.077 -15.462 -4.643 1.00 66.69 648 PHE A C 1
ATOM 5200 O O . PHE A 1 648 ? 31.150 -14.876 -4.454 1.00 66.69 648 PHE A O 1
ATOM 5207 N N . ASP A 1 649 ? 29.530 -16.336 -3.801 1.00 60.12 649 ASP A N 1
ATOM 5208 C CA . ASP A 1 649 ? 30.272 -17.023 -2.743 1.00 60.12 649 ASP A CA 1
ATOM 5209 C C . ASP A 1 649 ? 31.531 -17.705 -3.299 1.00 60.12 649 ASP A C 1
ATOM 5211 O O . ASP A 1 649 ? 31.476 -18.211 -4.450 1.00 60.12 649 ASP A O 1
#

Sequence (649 aa):
MATSTGSSTQHRKLALIIANGNYNRAENRLNQSCENATALSDLLKTIGFNVTLICDVEKHDMTISIIDFSQEIRDGDLVLFYFSGHSSQVHDKNYLIPIGDTYIETDQDVEEFSSGFDRILDRLVQNNPSYPTVCILDCCKVYLLKTKTASNSTSETKGLRRMPLTNGAFIQFACAAEETSRSNLFAEQLLKSIAQENVNIVEVFRRISDNVYQESGKKQRPFSINGLNQLGEVCLNQVYRPPPPPPKSVEPILSTEQFFSDEELTDVEKNYYAECKEYYRMTKQPLISVYEGIFDRHSDLPSVSFKFGIDENCENFDLQNFMNQICHKLKVPMKYLTVKQVQEGSAILEVDIFNKLETADKKLKLKMVYNMVADKEDFQKELGRMKIFFMYMGPIKELSKKQKFRNEIKLNPEFNRKYGRGGNFWIGAINDGKNRGGQPYYCPVGWQRFSFYVTDKFDEKFNGWCIGYHGTKFAYGLSILLSGLKPADIVAHGTGVYLSPSINYASHPRYSEVKVLDSSHQNKFSKRGKYVQYVLECRVHPSKIKVIAEQTLKADNTAIDPNVNNRIIEWLIDDQNKSVVDFNDSDSSIVCTGILLRVTDNHPGLLPESHWWYNAHLCNDPRCCLLGIDLKSLYQLRSNGNTCNIVFD

InterPro domains:
  IPR001309 Peptidase C14, p20 domain [PS50208] (11-141)
  IPR011600 Peptidase C14, caspase domain [PF00656] (12-222)
  IPR029030 Caspase-like domain superfamily [SSF52129] (9-225)
  IPR052039 Caspase-related proteases and regulators [PTHR22576] (10-250)

Secondary structure (DSSP, 8-state):
------------EEEEEEE----SSGGG--SSHHHHHHHHHHHHHHTTEEEEEEES--HHHHHHHHHHHHHH--TT-EEEEEEES-EEEETTEEEEPPS-GGG--SHHHHHHHSEEHHHHHHHHHHT-TTS-EEEEEE--S--------SSS---PPPPPPPPPP-TTEEEEESS-TT-----SHHHHHHHHHTT-BT-BHHHHHHHHHHHHHHHTTS----EEEE--TTS---BTB----PPPPPPS--PPP--GGGGB-SPPPPHHHHHHHHHHHHHHHHHS--EEEE-GGGG-TT---S-EEEEEEESS-GGG--HHHHHHHHHHHHT--GGGEEEEEEETTEEEEEE--SSSS-HHHHHHHHHHHHHHHHS-HHHHHHHHHTTEEEEEEE-HHHHHHHT---S---B-GGG-EEBSTTSB--SSB--SS---TT---B--TT-EEEEBP--TTHHHHTTT-EEEEEE--HHHHHHHHHH-BPPB---SS-SBEEEBS-HHHHTSTTTS-EEE--HHHHTTSSS--SEEEEEEEEEE-GGGEEEPSS-TT--TTS-SBTTB-GGGS-EEE--TT-SSB-SS-TT-SEEEEEEEEEEESS-GGGSGGGGGGGTSTTTTSHHHHTTT--HHHHHHHHHTT----EE--

Organism: Adineta ricciae (NCBI:txid249248)

Radius of gyration: 31.33 Å; chains: 1; bounding box: 62×93×72 Å

pLDDT: mean 80.82, std 15.03, range [27.66, 98.62]